Protein 2HFK (pdb70)

InterPro domains:
  IPR001031 Thioesterase [PF00975] (1127-1334)
  IPR001227 Acyl transferase domain superfamily [G3DSA:3.40.366.10] (561-857)
  IPR009081 Phosphopantetheine binding ACP domain [PF00550] (955-1016)
  IPR009081 Phosphopantetheine binding ACP domain [PS50075] (945-1020)
  IPR014030 Beta-ketoacyl synthase-like, N-terminal domain [PF00109] (35-285)
  IPR014031 Beta-ketoacyl synthase, C-terminal domain [PF02801] (293-410)
  IPR014043 Acyl transferase domain [PF00698] (562-845)
  IPR014043 Acyl transferase domain [SM00827] (563-854)
  IPR015083 Polyketide synthase NorB/C/GfsB-E-like, docking domain [PF08990] (3-25)
  IPR016035 Acyl transferase/acyl hydrolase/lysophospholipase [SSF52151] (559-845)
  IPR016036 Malonyl-CoA ACP transacylase, ACP-binding [SSF55048] (687-751)
  IPR016039 Thiolase-like [G3DSA:3.40.47.10] (26-475)
  IPR016039 Thiolase-like [SSF53901] (32-460)
  IPR018201 Beta-ketoacyl synthase, active site [PS00606] (198-214)
  IPR020802 Thioesterase TesA-like [SM00824] (1120-1335)
  IPR020806 Polyketide synthase-like, phosphopantetheine-binding domain [SM00823] (948-1020)
  IPR020841 Polyketide synthase, beta-ketoacyl synthase domain [PS52004] (34-461)
  IPR020841 Polyketide synthase, beta-ketoacyl synthase domain [SM00825] (37-464)
  IPR029058 Alpha/Beta hydrolase fold [G3DSA:3.40.50.1820] (1057-1346)
  IPR029058 Alpha/Beta hydrolase fold [SSF53474] (978-1336)

Organism: Streptomyces venezuelae (NCBI:txid54571)

Radius of gyration: 29.97 Å; Cα contacts (8 Å, |Δi|>4): 1121; chains: 2; bounding box: 92×37×67 Å

Foldseek 3Di:
DDVLLVVCVVCLVVLNNVVSLLVLQVVLVPFAADAALVSWPDDFAWDWQAAAAPVDAQAEAEEEQWAQQLQDDPCQCNQLRVLCHNPHTYTYTTQGQNDPPPGTHAYPALLRRLVNSLVNCCVVQPPYAYEYEYAERSLLNSFLSQFSCVPPVVHRGQAYEYHFYQALVRCVLCSVCVSVVSVVSVVSHPDRRDSSSSSNSSNSVVNRNDDRDGGHPHAYEYEKEPDESDDDDPVVDDSIGDDPPHPYYHYWYDYSPCCVVVVSSRVSVSVSVVSVVSVD/DDPLLVVLVVCLVVVNNPVSLLVLQVVLVPFAADAALVRWPDDFAWDWQAAEDDDPAAAAEEEQWAQQLQDFPPQQNQLRVLCHHPHTYTYTTQGQNDPVGTHAYPALLRRLVNRLVNCCVVQPNYAYEYEYAERSLLNSFLSQVSCVPPVVHRGQAYEREFYQAPVRCVLVSVCVSVVSVVSVVSHPDRRDSSSSSNSSNSVVNRNDDDDDGHPHAYEYEKEDDESDDDDVVVDDSIGDDPPHPYYHYWYDYSPCCSPVVSSSVSVSVSVVSVVSD

GO terms:
  GO:0016747 acyltransferase activity, transferring groups other than amino-acyl groups (F, IDA)
  GO:0033068 macrolide biosynthetic process (P, IDA)
  GO:0031177 phosphopantetheine binding (F, TAS)

Nearest PDB structures (foldseek):
  2hfk-assembly1_A  TM=1.004E+00  e=2.738E-58  Streptomyces venezuelae
  2h7x-assembly1_A  TM=1.002E+00  e=2.258E-56  Streptomyces venezuelae
  2h7y-assembly1_A  TM=1.001E+00  e=6.511E-56  Streptomyces venezuelae
  2h7x-assembly1_B  TM=1.001E+00  e=1.770E-55  Streptomyces venezuelae
  2hfk-assembly1_B  TM=1.000E+00  e=8.667E-55  Streptomyces venezuelae

Structure (mmCIF, N/CA/C/O backbone):
data_2HFK
#
_entry.id   2HFK
#
_cell.length_a   108.051
_cell.length_b   131.076
_cell.length_c   57.512
_cell.angle_alpha   90.00
_cell.angle_beta   90.00
_cell.angle_gamma   90.00
#
_symmetry.space_group_name_H-M   'P 21 21 2'
#
loop_
_entity.id
_entity.type
_entity.pdbx_description
1 polymer 'Type I polyketide synthase PikAIV'
2 non-polymer 'SULFATE ION'
3 non-polymer 'MAGNESIUM ION'
4 non-polymer 'DIMETHYL SULFOXIDE'
5 non-polymer (3R,4S,5S,7R,9E,11R,12R)-12-ETHYL-4-HYDROXY-3,5,7,11-TETRAMETHYLOXACYCLODODEC-9-ENE-2,8-DIONE
6 water water
#
loop_
_atom_site.group_PDB
_atom_site.id
_atom_site.type_symbol
_atom_site.label_atom_id
_atom_site.label_alt_id
_atom_site.label_comp_id
_atom_site.label_asym_id
_atom_site.label_entity_id
_atom_site.label_seq_id
_atom_site.pdbx_PDB_ins_code
_atom_site.Cartn_x
_atom_site.Cartn_y
_atom_site.Cartn_z
_atom_site.occupancy
_atom_site.B_iso_or_equiv
_atom_site.auth_seq_id
_atom_site.auth_comp_id
_atom_site.auth_asym_id
_atom_site.auth_atom_id
_atom_site.pdbx_PDB_model_num
ATOM 1 N N . ALA A 1 30 ? 32.873 33.797 21.305 1.00 52.05 9 ALA A N 1
ATOM 2 C CA . ALA A 1 30 ? 31.969 33.751 22.487 1.00 51.23 9 ALA A CA 1
ATOM 3 C C . ALA A 1 30 ? 32.418 34.766 23.537 1.00 49.53 9 ALA A C 1
ATOM 4 O O . ALA A 1 30 ? 33.609 34.846 23.870 1.00 51.77 9 ALA A O 1
ATOM 6 N N . GLY A 1 31 ? 31.457 35.532 24.049 1.00 43.61 10 GLY A N 1
ATOM 7 C CA . GLY A 1 31 ? 31.724 36.627 24.978 1.00 34.46 10 GLY A CA 1
ATOM 8 C C . GLY A 1 31 ? 30.898 37.826 24.560 1.00 30.20 10 GLY A C 1
ATOM 9 O O . GLY A 1 31 ? 30.721 38.078 23.365 1.00 26.96 10 GLY A O 1
ATOM 10 N N . MET A 1 32 ? 30.405 38.576 25.543 1.00 26.95 11 MET A N 1
ATOM 11 C CA . MET A 1 32 ? 29.495 39.690 25.283 1.00 27.53 11 MET A CA 1
ATOM 12 C C . MET A 1 32 ? 30.169 40.848 24.521 1.00 26.16 11 MET A C 1
ATOM 13 O O . MET A 1 32 ? 29.548 41.463 23.653 1.00 26.26 11 MET A O 1
ATOM 18 N N . PHE A 1 33 ? 31.433 41.139 24.827 1.00 25.03 12 PHE A N 1
ATOM 19 C CA . PHE A 1 33 ? 32.129 42.216 24.106 1.00 25.18 12 PHE A CA 1
ATOM 20 C C . PHE A 1 33 ? 32.205 41.903 22.612 1.00 25.11 12 PHE A C 1
ATOM 21 O O . PHE A 1 33 ? 31.981 42.781 21.779 1.00 26.63 12 PHE A O 1
ATOM 29 N N . ARG A 1 34 ? 32.489 40.645 22.276 1.00 25.01 13 ARG A N 1
ATOM 30 C CA . ARG A 1 34 ? 32.491 40.219 20.874 1.00 25.32 13 ARG A CA 1
ATOM 31 C C . ARG A 1 34 ? 31.107 40.361 20.222 1.00 25.64 13 ARG A C 1
ATOM 32 O O . ARG A 1 34 ? 31.005 40.813 19.079 1.00 23.89 13 ARG A O 1
ATOM 40 N N . ALA A 1 35 ? 30.051 39.985 20.948 1.00 24.88 14 ALA A N 1
ATOM 41 C CA . ALA A 1 35 ? 28.678 40.129 20.433 1.00 25.89 14 ALA A CA 1
ATOM 42 C C . ALA A 1 35 ? 28.337 41.596 20.161 1.00 24.73 14 ALA A C 1
ATOM 43 O O . ALA A 1 35 ? 27.781 41.932 19.103 1.00 25.56 14 ALA A O 1
ATOM 45 N N . LEU A 1 36 ? 28.692 42.459 21.115 1.00 24.89 15 LEU A N 1
ATOM 46 C CA . LEU A 1 36 ? 28.452 43.905 21.010 1.00 24.53 15 LEU A CA 1
ATOM 47 C C . LEU A 1 36 ? 29.207 44.482 19.817 1.00 24.53 15 LEU A C 1
ATOM 48 O O . LEU A 1 36 ? 28.676 45.295 19.067 1.00 25.21 15 LEU A O 1
ATOM 53 N N . PHE A 1 37 ? 30.444 44.020 19.640 1.00 24.94 16 PHE A N 1
ATOM 54 C CA . PHE A 1 37 ? 31.317 44.496 18.563 1.00 26.52 16 PHE A CA 1
ATOM 55 C C . PHE A 1 37 ? 30.717 44.163 17.208 1.00 25.37 16 PHE A C 1
ATOM 56 O O . PHE A 1 37 ? 30.689 44.999 16.310 1.00 24.25 16 PHE A O 1
ATOM 64 N N . ARG A 1 38 ? 30.195 42.945 17.093 1.00 27.64 17 ARG A N 1
ATOM 65 C CA . ARG A 1 38 ? 29.546 42.485 15.868 1.00 29.98 17 ARG A CA 1
ATOM 66 C C . ARG A 1 38 ? 28.347 43.362 15.509 1.00 29.71 17 ARG A C 1
ATOM 67 O O . ARG A 1 38 ? 28.189 43.761 14.354 1.00 29.04 17 ARG A O 1
ATOM 75 N N . GLN A 1 39 ? 27.524 43.672 16.511 1.00 28.46 18 GLN A N 1
ATOM 76 C CA . GLN A 1 39 ? 26.384 44.574 16.343 1.00 28.26 18 GLN A CA 1
ATOM 77 C C . GLN A 1 39 ? 26.811 45.992 15.955 1.00 27.37 18 GLN A C 1
ATOM 78 O O . GLN A 1 39 ? 26.219 46.610 15.063 1.00 27.74 18 GLN A O 1
ATOM 84 N N . ALA A 1 40 ? 27.823 46.516 16.645 1.00 26.07 19 ALA A N 1
ATOM 85 C CA . ALA A 1 40 ? 28.361 47.839 16.344 1.00 27.29 19 ALA A CA 1
ATOM 86 C C . ALA A 1 40 ? 28.842 47.934 14.899 1.00 28.59 19 ALA A C 1
ATOM 87 O O . ALA A 1 40 ? 28.613 48.941 14.226 1.00 28.78 19 ALA A O 1
ATOM 89 N N . VAL A 1 41 ? 29.510 46.880 14.434 1.00 30.30 20 VAL A N 1
ATOM 90 C CA . VAL A 1 41 ? 29.982 46.833 13.050 1.00 32.74 20 VAL A CA 1
ATOM 91 C C . VAL A 1 41 ? 28.798 46.887 12.067 1.00 35.91 20 VAL A C 1
ATOM 92 O O . VAL A 1 41 ? 28.785 47.716 11.158 1.00 35.78 20 VAL A O 1
ATOM 96 N N . GLU A 1 42 ? 27.805 46.023 12.279 1.00 37.98 21 GLU A N 1
ATOM 97 C CA . GLU A 1 42 ? 26.578 46.027 11.483 1.00 42.65 21 GLU A CA 1
ATOM 98 C C . GLU A 1 42 ? 25.936 47.410 11.426 1.00 41.30 21 GLU A C 1
ATOM 99 O O . GLU A 1 42 ? 25.506 47.856 10.359 1.00 42.47 21 GLU A O 1
ATOM 105 N N . ASP A 1 43 ? 25.898 48.093 12.568 1.00 39.62 22 ASP A N 1
ATOM 106 C CA . ASP A 1 43 ? 25.251 49.404 12.680 1.00 38.77 22 ASP A CA 1
ATOM 107 C C . ASP A 1 43 ? 26.137 50.565 12.246 1.00 37.16 22 ASP A C 1
ATOM 108 O O . ASP A 1 43 ? 25.736 51.725 12.363 1.00 35.47 22 ASP A O 1
ATOM 113 N N . ASP A 1 44 ? 27.341 50.250 11.759 1.00 36.22 23 ASP A N 1
ATOM 114 C CA . ASP A 1 44 ? 28.306 51.259 11.306 1.00 35.88 23 ASP A CA 1
ATOM 115 C C . ASP A 1 44 ? 28.686 52.204 12.457 1.00 34.63 23 ASP A C 1
ATOM 116 O O . ASP A 1 44 ? 28.712 53.435 12.304 1.00 34.32 23 ASP A O 1
ATOM 121 N N . ARG A 1 45 ? 28.974 51.605 13.615 1.00 33.06 24 ARG A N 1
ATOM 122 C CA . ARG A 1 45 ? 29.400 52.341 14.805 1.00 31.81 24 ARG A CA 1
ATOM 123 C C . ARG A 1 45 ? 30.697 51.760 15.388 1.00 30.28 24 ARG A C 1
ATOM 124 O O . ARG A 1 45 ? 30.876 51.716 16.606 1.00 26.65 24 ARG A O 1
ATOM 132 N N . TYR A 1 46 ? 31.596 51.326 14.501 1.00 30.05 25 TYR A N 1
ATOM 133 C CA . TYR A 1 46 ? 32.909 50.775 14.891 1.00 30.93 25 TYR A CA 1
ATOM 134 C C . TYR A 1 46 ? 33.652 51.712 15.835 1.00 29.85 25 TYR A C 1
ATOM 135 O O . TYR A 1 46 ? 34.089 51.303 16.916 1.00 28.08 25 TYR A O 1
ATOM 144 N N . GLY A 1 47 ? 33.790 52.974 15.421 1.00 29.14 26 GLY A N 1
ATOM 145 C CA . GLY A 1 47 ? 34.542 53.967 16.184 1.00 28.55 26 GLY A CA 1
ATOM 146 C C . GLY A 1 47 ? 34.004 54.152 17.584 1.00 27.83 26 GLY A C 1
ATOM 147 O O . GLY A 1 47 ? 34.766 54.187 18.548 1.00 27.36 26 GLY A O 1
ATOM 148 N N . GLU A 1 48 ? 32.681 54.265 17.684 1.00 29.44 27 GLU A N 1
ATOM 149 C CA . GLU A 1 48 ? 31.993 54.377 18.965 1.00 28.16 27 GLU A CA 1
ATOM 150 C C . GLU A 1 48 ? 32.270 53.198 19.883 1.00 26.28 27 GLU A C 1
ATOM 151 O O . GLU A 1 48 ? 32.519 53.390 21.075 1.00 25.36 27 GLU A O 1
ATOM 157 N N . PHE A 1 49 ? 32.215 51.986 19.336 1.00 26.31 28 PHE A N 1
ATOM 158 C CA . PHE A 1 49 ? 32.486 50.793 20.142 1.00 26.17 28 PHE A CA 1
ATOM 159 C C . PHE A 1 49 ? 33.956 50.671 20.577 1.00 24.50 28 PHE A C 1
ATOM 160 O O . PHE A 1 49 ? 34.245 50.241 21.699 1.00 20.12 28 PHE A O 1
ATOM 168 N N . LEU A 1 50 ? 34.884 51.068 19.708 1.00 24.50 29 LEU A N 1
ATOM 169 C CA . LEU A 1 50 ? 36.291 51.135 20.100 1.00 24.92 29 LEU A CA 1
ATOM 170 C C . LEU A 1 50 ? 36.507 52.016 21.328 1.00 25.22 29 LEU A C 1
ATOM 171 O O . LEU A 1 50 ? 37.324 51.695 22.202 1.00 24.47 29 LEU A O 1
ATOM 176 N N . ASP A 1 51 ? 35.778 53.128 21.404 1.00 24.38 30 ASP A N 1
ATOM 177 C CA . ASP A 1 51 ? 35.847 53.988 22.594 1.00 26.84 30 ASP A CA 1
ATOM 178 C C . ASP A 1 51 ? 35.357 53.264 23.848 1.00 24.73 30 ASP A C 1
ATOM 179 O O . ASP A 1 51 ? 35.956 53.390 24.916 1.00 24.73 30 ASP A O 1
ATOM 184 N N . VAL A 1 52 ? 34.265 52.515 23.717 1.00 21.60 31 VAL A N 1
ATOM 185 C CA . VAL A 1 52 ? 33.756 51.693 24.822 1.00 21.96 31 VAL A CA 1
ATOM 186 C C . VAL A 1 52 ? 34.792 50.663 25.283 1.00 21.11 31 VAL A C 1
ATOM 187 O O . VAL A 1 52 ? 35.041 50.525 26.482 1.00 22.09 31 VAL A O 1
ATOM 191 N N . LEU A 1 53 ? 35.415 49.973 24.327 1.00 21.86 32 LEU A N 1
ATOM 192 C CA . LEU A 1 53 ? 36.480 49.006 24.627 1.00 22.48 32 LEU A CA 1
ATOM 193 C C . LEU A 1 53 ? 37.613 49.655 25.409 1.00 21.37 32 LEU A C 1
ATOM 194 O O . LEU A 1 53 ? 38.064 49.111 26.408 1.00 21.45 32 LEU A O 1
ATOM 199 N N . ALA A 1 54 ? 38.055 50.827 24.952 1.00 22.34 33 ALA A N 1
ATOM 200 C CA . ALA A 1 54 ? 39.132 51.567 25.620 1.00 21.57 33 ALA A CA 1
ATOM 201 C C . ALA A 1 54 ? 38.753 51.950 27.063 1.00 22.73 33 ALA A C 1
ATOM 202 O O . ALA A 1 54 ? 39.542 51.756 27.998 1.00 21.09 33 ALA A O 1
ATOM 204 N N . GLU A 1 55 ? 37.536 52.465 27.250 1.00 22.29 34 GLU A N 1
ATOM 205 C CA . GLU A 1 55 ? 37.058 52.826 28.589 1.00 25.20 34 GLU A CA 1
ATOM 206 C C . GLU A 1 55 ? 36.976 51.617 29.500 1.00 23.90 34 GLU A C 1
ATOM 207 O O . GLU A 1 55 ? 37.398 51.678 30.663 1.00 24.93 34 GLU A O 1
ATOM 213 N N . ALA A 1 56 ? 36.436 50.521 28.969 1.00 22.90 35 ALA A N 1
ATOM 214 C CA . ALA A 1 56 ? 36.286 49.282 29.729 1.00 22.43 35 ALA A CA 1
ATOM 215 C C . ALA A 1 56 ? 37.643 48.709 30.144 1.00 22.60 35 ALA A C 1
ATOM 216 O O . ALA A 1 56 ? 37.772 48.144 31.223 1.00 24.29 35 ALA A O 1
ATOM 218 N N . SER A 1 57 ? 38.642 48.865 29.276 1.00 22.63 36 SER A N 1
ATOM 219 C CA . SER A 1 57 ? 39.996 48.336 29.519 1.00 23.73 36 SER A CA 1
ATOM 220 C C . SER A 1 57 ? 40.662 48.884 30.786 1.00 27.24 36 SER A C 1
ATOM 221 O O . SER A 1 57 ? 41.513 48.219 31.377 1.00 26.71 36 SER A O 1
ATOM 224 N N . ALA A 1 58 ? 40.270 50.091 31.196 1.00 26.69 37 ALA A N 1
ATOM 225 C CA . ALA A 1 58 ? 40.726 50.687 32.459 1.00 30.68 37 ALA A CA 1
ATOM 226 C C . ALA A 1 58 ? 40.556 49.747 33.656 1.00 31.87 37 ALA A C 1
ATOM 227 O O . ALA A 1 58 ? 41.291 49.845 34.636 1.00 33.26 37 ALA A O 1
ATOM 229 N N . PHE A 1 59 ? 39.599 48.826 33.560 1.00 29.78 38 PHE A N 1
ATOM 230 C CA . PHE A 1 59 ? 39.237 47.958 34.684 1.00 31.15 38 PHE A CA 1
ATOM 231 C C . PHE A 1 59 ? 39.845 46.556 34.596 1.00 31.97 38 PHE A C 1
ATOM 232 O O . PHE A 1 59 ? 39.479 45.648 35.357 1.00 32.50 38 PHE A O 1
ATOM 240 N N . ARG A 1 60 ? 40.784 46.392 33.665 1.00 30.53 39 ARG A N 1
ATOM 241 C CA . ARG A 1 60 ? 41.563 45.166 33.559 1.00 30.35 39 ARG A CA 1
ATOM 242 C C . ARG A 1 60 ? 42.818 45.325 34.412 1.00 30.08 39 ARG A C 1
ATOM 243 O O . ARG A 1 60 ? 43.350 46.432 34.518 1.00 31.28 39 ARG A O 1
ATOM 251 N N . PRO A 1 61 ? 43.289 44.228 35.032 1.00 31.48 40 PRO A N 1
ATOM 252 C CA . PRO A 1 61 ? 44.569 44.267 35.756 1.00 31.92 40 PRO A CA 1
ATOM 253 C C . PRO A 1 61 ? 45.706 44.722 34.825 1.00 30.78 40 PRO A C 1
ATOM 254 O O . PRO A 1 61 ? 45.771 44.276 33.676 1.00 29.00 40 PRO A O 1
ATOM 258 N N . GLN A 1 62 ? 46.568 45.605 35.327 1.00 31.54 41 GLN A N 1
ATOM 259 C CA . GLN A 1 62 ? 47.623 46.223 34.524 1.00 32.03 41 GLN A CA 1
ATOM 260 C C . GLN A 1 62 ? 49.031 45.899 35.014 1.00 33.42 41 GLN A C 1
ATOM 261 O O . GLN A 1 62 ? 49.212 45.480 36.161 1.00 35.07 41 GLN A O 1
ATOM 267 N N . PHE A 1 63 ? 50.021 46.098 34.142 1.00 31.26 42 PHE A N 1
ATOM 268 C CA . PHE A 1 63 ? 51.418 46.214 34.567 1.00 31.83 42 PHE A CA 1
ATOM 269 C C . PHE A 1 63 ? 51.914 47.656 34.407 1.00 32.29 42 PHE A C 1
ATOM 270 O O . PHE A 1 63 ? 51.725 48.279 33.359 1.00 33.43 42 PHE A O 1
ATOM 278 N N . ALA A 1 64 ? 52.523 48.185 35.468 1.00 33.53 43 ALA A N 1
ATOM 279 C CA . ALA A 1 64 ? 52.940 49.596 35.526 1.00 34.95 43 ALA A CA 1
ATOM 280 C C . ALA A 1 64 ? 54.436 49.817 35.275 1.00 35.80 43 ALA A C 1
ATOM 281 O O . ALA A 1 64 ? 54.884 50.955 35.127 1.00 36.76 43 ALA A O 1
ATOM 283 N N . SER A 1 65 ? 55.200 48.729 35.251 1.00 35.98 44 SER A N 1
ATOM 284 C CA . SER A 1 65 ? 56.623 48.782 34.927 1.00 38.22 44 SER A CA 1
ATOM 285 C C . SER A 1 65 ? 56.928 47.669 33.929 1.00 37.91 44 SER A C 1
ATOM 286 O O . SER A 1 65 ? 56.276 46.624 33.965 1.00 37.91 44 SER A O 1
ATOM 289 N N . PRO A 1 66 ? 57.914 47.887 33.031 1.00 39.34 45 PRO A N 1
ATOM 290 C CA . PRO A 1 66 ? 58.271 46.882 32.015 1.00 41.01 45 PRO A CA 1
ATOM 291 C C . PRO A 1 66 ? 58.492 45.487 32.599 1.00 42.64 45 PRO A C 1
ATOM 292 O O . PRO A 1 66 ? 58.084 44.499 31.991 1.00 41.51 45 PRO A O 1
ATOM 296 N N . GLU A 1 67 ? 59.119 45.431 33.777 1.00 45.62 46 GLU A N 1
ATOM 297 C CA . GLU A 1 67 ? 59.463 44.182 34.472 1.00 46.42 46 GLU A CA 1
ATOM 298 C C . GLU A 1 67 ? 58.242 43.406 34.964 1.00 46.18 46 GLU A C 1
ATOM 299 O O . GLU A 1 67 ? 58.298 42.183 35.104 1.00 46.04 46 GLU A O 1
ATOM 305 N N . ALA A 1 68 ? 57.150 44.122 35.236 1.00 44.75 47 ALA A N 1
ATOM 306 C CA . ALA A 1 68 ? 55.923 43.512 35.748 1.00 43.38 47 ALA A CA 1
ATOM 307 C C . ALA A 1 68 ? 55.048 42.913 34.644 1.00 43.48 47 ALA A C 1
ATOM 308 O O . ALA A 1 68 ? 53.964 42.397 34.926 1.00 41.95 47 ALA A O 1
ATOM 310 N N . CYS A 1 69 ? 55.523 42.976 33.396 1.00 42.67 48 CYS A N 1
ATOM 311 C CA . CYS A 1 69 ? 54.821 42.374 32.259 1.00 43.48 48 CYS A CA 1
ATOM 312 C C . CYS A 1 69 ? 54.710 40.865 32.454 1.00 45.14 48 CYS A C 1
ATOM 313 O O . CYS A 1 69 ? 55.699 40.193 32.759 1.00 45.00 48 CYS A O 1
ATOM 316 N N . SER A 1 70 ? 53.498 40.345 32.282 1.00 45.93 49 SER A N 1
ATOM 317 C CA . SER A 1 70 ? 53.204 38.949 32.615 1.00 46.96 49 SER A CA 1
ATOM 318 C C . SER A 1 70 ? 53.583 37.970 31.503 1.00 47.13 49 SER A C 1
ATOM 319 O O . SER A 1 70 ? 53.463 36.754 31.670 1.00 48.56 49 SER A O 1
ATOM 322 N N . GLU A 1 71 ? 54.064 38.501 30.382 1.00 45.95 50 GLU A N 1
ATOM 323 C CA . GLU A 1 71 ? 54.336 37.682 29.206 1.00 45.16 50 GLU A CA 1
ATOM 324 C C . GLU A 1 71 ? 55.807 37.646 28.854 1.00 44.13 50 GLU A C 1
ATOM 325 O O . GLU A 1 71 ? 56.549 38.602 29.100 1.00 43.48 50 GLU A O 1
ATOM 331 N N . ARG A 1 72 ? 56.204 36.529 28.254 1.00 44.92 51 ARG A N 1
ATOM 332 C CA . ARG A 1 72 ? 57.512 36.393 27.653 1.00 44.07 51 ARG A CA 1
ATOM 333 C C . ARG A 1 72 ? 57.420 36.948 26.242 1.00 41.93 51 ARG A C 1
ATOM 334 O O . ARG A 1 72 ? 56.735 36.387 25.376 1.00 43.60 51 ARG A O 1
ATOM 342 N N . LEU A 1 73 ? 58.113 38.057 26.025 1.00 36.79 52 LEU A N 1
ATOM 343 C CA . LEU A 1 73 ? 58.061 38.774 24.764 1.00 34.99 52 LEU A CA 1
ATOM 344 C C . LEU A 1 73 ? 59.211 38.366 23.858 1.00 35.61 52 LEU A C 1
ATOM 345 O O . LEU A 1 73 ? 59.580 39.093 22.938 1.00 34.11 52 LEU A O 1
ATOM 350 N N . ASP A 1 74 ? 59.762 37.181 24.113 1.00 35.37 53 ASP A N 1
ATOM 351 C CA . ASP A 1 74 ? 60.847 36.664 23.303 1.00 34.69 53 ASP A CA 1
ATOM 352 C C . ASP A 1 74 ? 60.417 36.649 21.849 1.00 31.79 53 ASP A C 1
ATOM 353 O O . ASP A 1 74 ? 59.415 36.012 21.507 1.00 31.61 53 ASP A O 1
ATOM 358 N N . PRO A 1 75 ? 61.144 37.387 20.993 1.00 29.44 54 PRO A N 1
ATOM 359 C CA . PRO A 1 75 ? 60.845 37.373 19.570 1.00 29.44 54 PRO A CA 1
ATOM 360 C C . PRO A 1 75 ? 61.029 35.982 18.971 1.00 28.44 54 PRO A C 1
ATOM 361 O O . PRO A 1 75 ? 61.860 35.197 19.442 1.00 30.02 54 PRO A O 1
ATOM 365 N N . VAL A 1 76 ? 60.226 35.676 17.966 1.00 26.50 55 VAL A N 1
ATOM 366 C CA . VAL A 1 76 ? 60.342 34.424 17.236 1.00 24.94 55 VAL A CA 1
ATOM 367 C C . VAL A 1 76 ? 61.081 34.683 15.933 1.00 23.56 55 VAL A C 1
ATOM 368 O O . VAL A 1 76 ? 60.739 35.607 15.185 1.00 22.24 55 VAL A O 1
ATOM 372 N N . LEU A 1 77 ? 62.095 33.865 15.657 1.00 20.95 56 LEU A N 1
ATOM 373 C CA . LEU A 1 77 ? 62.817 33.969 14.403 1.00 20.21 56 LEU A CA 1
ATOM 374 C C . LEU A 1 77 ? 62.031 33.250 13.312 1.00 21.90 56 LEU A C 1
ATOM 375 O O . LEU A 1 77 ? 61.891 32.022 13.336 1.00 22.46 56 LEU A O 1
ATOM 380 N N . LEU A 1 78 ? 61.481 34.018 12.375 1.00 18.77 57 LEU A N 1
ATOM 381 C CA . LEU A 1 78 ? 60.608 33.478 11.340 1.00 19.09 57 LEU A CA 1
ATOM 382 C C . LEU A 1 78 ? 61.286 33.334 9.988 1.00 19.63 57 LEU A C 1
ATOM 383 O O . LEU A 1 78 ? 60.749 32.692 9.087 1.00 21.09 57 LEU A O 1
ATOM 388 N N . ALA A 1 79 ? 62.455 33.949 9.844 1.00 20.27 58 ALA A N 1
ATOM 389 C CA . ALA A 1 79 ? 63.281 33.766 8.652 1.00 21.39 58 ALA A CA 1
ATOM 390 C C . ALA A 1 79 ? 64.729 34.027 9.011 1.00 20.03 58 ALA A C 1
ATOM 391 O O . ALA A 1 79 ? 65.024 34.783 9.951 1.00 19.77 58 ALA A O 1
ATOM 393 N N . GLY A 1 80 ? 65.616 33.366 8.278 1.00 22.75 59 GLY A N 1
ATOM 394 C CA . GLY A 1 80 ? 67.051 33.487 8.512 1.00 23.66 59 GLY A CA 1
ATOM 395 C C . GLY A 1 80 ? 67.749 34.010 7.290 1.00 23.86 59 GLY A C 1
ATOM 396 O O . GLY A 1 80 ? 67.451 33.605 6.159 1.00 23.65 59 GLY A O 1
ATOM 397 N N . GLY A 1 81 ? 68.674 34.937 7.522 1.00 27.46 60 GLY A N 1
ATOM 398 C CA . GLY A 1 81 ? 69.512 35.457 6.459 1.00 29.40 60 GLY A CA 1
ATOM 399 C C . GLY A 1 81 ? 70.655 34.492 6.166 1.00 34.69 60 GLY A C 1
ATOM 400 O O . GLY A 1 81 ? 70.771 33.448 6.820 1.00 30.27 60 GLY A O 1
ATOM 401 N N . PRO A 1 82 ? 71.496 34.836 5.175 1.00 39.51 61 PRO A N 1
ATOM 402 C CA . PRO A 1 82 ? 72.663 34.030 4.805 1.00 44.29 61 PRO A CA 1
ATOM 403 C C . PRO A 1 82 ? 73.642 33.894 5.965 1.00 48.10 61 PRO A C 1
ATOM 404 O O . PRO A 1 82 ? 73.943 34.882 6.641 1.00 48.26 61 PRO A O 1
ATOM 408 N N . THR A 1 83 ? 74.126 32.673 6.187 1.00 53.14 62 THR A N 1
ATOM 409 C CA . THR A 1 83 ? 75.132 32.389 7.215 1.00 56.87 62 THR A CA 1
ATOM 410 C C . THR A 1 83 ? 76.359 33.291 7.072 1.00 58.51 62 THR A C 1
ATOM 411 O O . THR A 1 83 ? 76.990 33.651 8.072 1.00 59.19 62 THR A O 1
ATOM 415 N N . ASP A 1 84 ? 76.669 33.654 5.825 1.00 60.57 63 ASP A N 1
ATOM 416 C CA . ASP A 1 84 ? 77.799 34.524 5.474 1.00 62.55 63 ASP A CA 1
ATOM 417 C C . ASP A 1 84 ? 77.720 35.865 6.201 1.00 62.95 63 ASP A C 1
ATOM 418 O O . ASP A 1 84 ? 76.856 36.695 5.906 1.00 63.23 63 ASP A O 1
ATOM 423 N N . ALA A 1 86 ? 75.275 39.285 8.776 1.00 72.71 65 ALA A N 1
ATOM 424 C CA . ALA A 1 86 ? 76.385 38.585 9.406 1.00 72.21 65 ALA A CA 1
ATOM 425 C C . ALA A 1 86 ? 77.726 38.998 8.784 1.00 71.63 65 ALA A C 1
ATOM 426 O O . ALA A 1 86 ? 78.114 38.481 7.736 1.00 72.12 65 ALA A O 1
ATOM 428 N N . GLU A 1 87 ? 78.420 39.951 9.408 1.00 70.09 66 GLU A N 1
ATOM 429 C CA . GLU A 1 87 ? 77.919 40.679 10.579 1.00 68.44 66 GLU A CA 1
ATOM 430 C C . GLU A 1 87 ? 77.839 42.181 10.293 1.00 64.84 66 GLU A C 1
ATOM 431 O O . GLU A 1 87 ? 78.381 42.661 9.292 1.00 65.10 66 GLU A O 1
ATOM 437 N N . GLY A 1 88 ? 77.159 42.913 11.175 1.00 61.18 67 GLY A N 1
ATOM 438 C CA . GLY A 1 88 ? 76.897 44.341 10.971 1.00 54.82 67 GLY A CA 1
ATOM 439 C C . GLY A 1 88 ? 75.697 44.577 10.069 1.00 50.12 67 GLY A C 1
ATOM 440 O O . GLY A 1 88 ? 75.373 45.714 9.723 1.00 50.05 67 GLY A O 1
ATOM 441 N N . ARG A 1 89 ? 75.036 43.489 9.688 1.00 44.92 68 ARG A N 1
ATOM 442 C CA . ARG A 1 89 ? 73.915 43.547 8.762 1.00 39.64 68 ARG A CA 1
ATOM 443 C C . ARG A 1 89 ? 72.618 43.651 9.550 1.00 33.22 68 ARG A C 1
ATOM 444 O O . ARG A 1 89 ? 72.449 42.979 10.568 1.00 30.13 68 ARG A O 1
ATOM 452 N N . ALA A 1 90 ? 71.714 44.506 9.084 1.00 29.73 69 ALA A N 1
ATOM 453 C CA . ALA A 1 90 ? 70.476 44.769 9.804 1.00 25.34 69 ALA A CA 1
ATOM 454 C C . ALA A 1 90 ? 69.545 43.546 9.828 1.00 22.71 69 ALA A C 1
ATOM 455 O O . ALA A 1 90 ? 69.422 42.823 8.844 1.00 23.85 69 ALA A O 1
ATOM 457 N N . VAL A 1 91 ? 68.900 43.341 10.965 1.00 22.75 70 VAL A N 1
ATOM 458 C CA . VAL A 1 91 ? 67.863 42.323 11.096 1.00 23.18 70 VAL A CA 1
ATOM 459 C C . VAL A 1 91 ? 66.504 43.029 11.104 1.00 21.85 70 VAL A C 1
ATOM 460 O O . VAL A 1 91 ? 66.380 44.168 11.559 1.00 23.26 70 VAL A O 1
ATOM 464 N N . LEU A 1 92 ? 65.499 42.357 10.574 1.00 21.33 71 LEU A N 1
ATOM 465 C CA . LEU A 1 92 ? 64.151 42.921 10.574 1.00 19.29 71 LEU A CA 1
ATOM 466 C C . LEU A 1 92 ? 63.401 42.494 11.820 1.00 20.45 71 LEU A C 1
ATOM 467 O O . LEU A 1 92 ? 63.508 41.345 12.254 1.00 19.67 71 LEU A O 1
ATOM 472 N N . VAL A 1 93 ? 62.648 43.431 12.403 1.00 18.87 72 VAL A N 1
ATOM 473 C CA . VAL A 1 93 ? 61.821 43.136 13.563 1.00 18.14 72 VAL A CA 1
ATOM 474 C C . VAL A 1 93 ? 60.359 43.484 13.237 1.00 19.91 72 VAL A C 1
ATOM 475 O O . VAL A 1 93 ? 60.018 44.652 13.010 1.00 19.17 72 VAL A O 1
ATOM 479 N N . GLY A 1 94 ? 59.518 42.456 13.191 1.00 17.49 73 GLY A N 1
ATOM 480 C CA . GLY A 1 94 ? 58.080 42.632 12.948 1.00 18.79 73 GLY A CA 1
ATOM 481 C C . GLY A 1 94 ? 57.386 43.012 14.239 1.00 19.70 73 GLY A C 1
ATOM 482 O O . GLY A 1 94 ? 57.388 42.249 15.225 1.00 19.03 73 GLY A O 1
ATOM 483 N N . CYS A 1 95 ? 56.793 44.203 14.236 1.00 17.19 74 CYS A N 1
ATOM 484 C CA . CYS A 1 95 ? 56.074 44.721 15.379 1.00 15.14 74 CYS A CA 1
ATOM 485 C C . CYS A 1 95 ? 54.603 44.342 15.231 1.00 17.07 74 CYS A C 1
ATOM 486 O O . CYS A 1 95 ? 53.877 44.891 14.395 1.00 18.66 74 CYS A O 1
ATOM 489 N N . THR A 1 96 ? 54.185 43.380 16.032 1.00 18.18 75 THR A N 1
ATOM 490 C CA . THR A 1 96 ? 52.808 42.887 15.998 1.00 18.11 75 THR A CA 1
ATOM 491 C C . THR A 1 96 ? 51.801 44.037 16.155 1.00 19.34 75 THR A C 1
ATOM 492 O O . THR A 1 96 ? 51.981 44.921 17.008 1.00 18.15 75 THR A O 1
ATOM 496 N N . GLY A 1 97 ? 50.762 44.015 15.323 1.00 19.20 76 GLY A N 1
ATOM 497 C CA . GLY A 1 97 ? 49.696 45.046 15.384 1.00 18.43 76 GLY A CA 1
ATOM 498 C C . GLY A 1 97 ? 48.645 44.816 16.467 1.00 21.18 76 GLY A C 1
ATOM 499 O O . GLY A 1 97 ? 48.752 43.887 17.282 1.00 19.17 76 GLY A O 1
ATOM 500 N N . THR A 1 98 ? 47.603 45.651 16.477 1.00 16.99 77 THR A N 1
ATOM 501 C CA . THR A 1 98 ? 46.675 45.636 17.619 1.00 20.34 77 THR A CA 1
ATOM 502 C C . THR A 1 98 ? 45.474 44.722 17.411 1.00 20.34 77 THR A C 1
ATOM 503 O O . THR A 1 98 ? 44.695 44.503 18.362 1.00 21.61 77 THR A O 1
ATOM 507 N N . ALA A 1 99 ? 45.298 44.218 16.190 1.00 20.62 78 ALA A N 1
ATOM 508 C CA . ALA A 1 99 ? 44.078 43.457 15.866 1.00 23.18 78 ALA A CA 1
ATOM 509 C C . ALA A 1 99 ? 43.834 42.323 16.864 1.00 22.94 78 ALA A C 1
ATOM 510 O O . ALA A 1 99 ? 44.732 41.521 17.138 1.00 22.16 78 ALA A O 1
ATOM 512 N N . ALA A 1 100 ? 42.617 42.276 17.420 1.00 22.41 79 ALA A N 1
ATOM 513 C CA . ALA A 1 100 ? 42.254 41.264 18.417 1.00 22.59 79 ALA A CA 1
ATOM 514 C C . ALA A 1 100 ? 42.305 39.824 17.878 1.00 24.27 79 ALA A C 1
ATOM 515 O O . ALA A 1 100 ? 42.406 38.879 18.663 1.00 24.47 79 ALA A O 1
ATOM 517 N N . ASN A 1 101 ? 42.229 39.667 16.556 1.00 23.66 80 ASN A N 1
ATOM 518 C CA . ASN A 1 101 ? 42.311 38.336 15.913 1.00 26.63 80 ASN A CA 1
ATOM 519 C C . ASN A 1 101 ? 43.733 37.969 15.490 1.00 28.21 80 ASN A C 1
ATOM 520 O O . ASN A 1 101 ? 43.950 36.965 14.799 1.00 26.21 80 ASN A O 1
ATOM 525 N N . GLY A 1 102 ? 44.687 38.805 15.896 1.00 27.48 81 GLY A N 1
ATOM 526 C CA . GLY A 1 102 ? 46.070 38.662 15.477 1.00 28.61 81 GLY A CA 1
ATOM 527 C C . GLY A 1 102 ? 46.885 37.794 16.413 1.00 29.50 81 GLY A C 1
ATOM 528 O O . GLY A 1 102 ? 46.343 37.094 17.278 1.00 28.71 81 GLY A O 1
ATOM 529 N N . GLY A 1 103 ? 48.202 37.842 16.220 1.00 29.53 82 GLY A N 1
ATOM 530 C CA . GLY A 1 103 ? 49.140 37.097 17.041 1.00 29.86 82 GLY A CA 1
ATOM 531 C C . GLY A 1 103 ? 50.306 36.608 16.204 1.00 30.37 82 GLY A C 1
ATOM 532 O O . GLY A 1 103 ? 50.658 37.245 15.195 1.00 26.93 82 GLY A O 1
ATOM 533 N N . PRO A 1 104 ? 50.910 35.469 16.604 1.00 31.08 83 PRO A N 1
ATOM 534 C CA . PRO A 1 104 ? 52.110 34.902 15.962 1.00 29.82 83 PRO A CA 1
ATOM 535 C C . PRO A 1 104 ? 51.998 34.597 14.467 1.00 27.01 83 PRO A C 1
ATOM 536 O O . PRO A 1 104 ? 53.021 34.493 13.788 1.00 29.51 83 PRO A O 1
ATOM 540 N N A HIS A 1 105 ? 50.777 34.467 13.962 0.50 24.90 84 HIS A N 1
ATOM 541 N N B HIS A 1 105 ? 50.767 34.437 13.976 0.50 26.45 84 HIS A N 1
ATOM 542 C CA A HIS A 1 105 ? 50.558 34.167 12.551 0.50 23.43 84 HIS A CA 1
ATOM 543 C CA B HIS A 1 105 ? 50.491 34.179 12.556 0.50 26.02 84 HIS A CA 1
ATOM 544 C C A HIS A 1 105 ? 50.689 35.395 11.632 0.50 22.54 84 HIS A C 1
ATOM 545 C C B HIS A 1 105 ? 50.799 35.384 11.652 0.50 24.15 84 HIS A C 1
ATOM 546 O O A HIS A 1 105 ? 50.734 35.253 10.407 0.50 22.26 84 HIS A O 1
ATOM 547 O O B HIS A 1 105 ? 51.064 35.214 10.461 0.50 23.98 84 HIS A O 1
ATOM 560 N N . GLU A 1 106 ? 50.752 36.590 12.220 1.00 23.34 85 GLU A N 1
ATOM 561 C CA . GLU A 1 106 ? 50.733 37.848 11.425 1.00 22.20 85 GLU A CA 1
ATOM 562 C C . GLU A 1 106 ? 51.744 37.936 10.274 1.00 19.75 85 GLU A C 1
ATOM 563 O O . GLU A 1 106 ? 51.382 38.293 9.152 1.00 18.99 85 GLU A O 1
ATOM 569 N N . PHE A 1 107 ? 53.003 37.604 10.567 1.00 19.84 86 PHE A N 1
ATOM 570 C CA . PHE A 1 107 ? 54.098 37.819 9.615 1.00 18.44 86 PHE A CA 1
ATOM 571 C C . PHE A 1 107 ? 54.500 36.525 8.875 1.00 19.79 86 PHE A C 1
ATOM 572 O O . PHE A 1 107 ? 55.460 36.515 8.111 1.00 19.75 86 PHE A O 1
ATOM 580 N N . LEU A 1 108 ? 53.734 35.453 9.055 1.00 22.35 87 LEU A N 1
ATOM 581 C CA . LEU A 1 108 ? 54.100 34.183 8.420 1.00 22.26 87 LEU A CA 1
ATOM 582 C C . LEU A 1 108 ? 54.258 34.268 6.900 1.00 23.21 87 LEU A C 1
ATOM 583 O O . LEU A 1 108 ? 55.259 33.789 6.369 1.00 23.66 87 LEU A O 1
ATOM 588 N N . ARG A 1 109 ? 53.302 34.881 6.191 1.00 20.49 88 ARG A N 1
ATOM 589 C CA . ARG A 1 109 ? 53.419 34.983 4.727 1.00 23.17 88 ARG A CA 1
ATOM 590 C C . ARG A 1 109 ? 54.545 35.910 4.294 1.00 22.54 88 ARG A C 1
ATOM 591 O O . ARG A 1 109 ? 55.337 35.563 3.410 1.00 24.72 88 ARG A O 1
ATOM 599 N N . LEU A 1 110 ? 54.622 37.091 4.909 1.00 18.23 89 LEU A N 1
ATOM 600 C CA . LEU A 1 110 ? 55.659 38.042 4.548 1.00 18.59 89 LEU A CA 1
ATOM 601 C C . LEU A 1 110 ? 57.056 37.473 4.793 1.00 19.00 89 LEU A C 1
ATOM 602 O O . LEU A 1 110 ? 57.940 37.636 3.960 1.00 20.15 89 LEU A O 1
ATOM 607 N N . SER A 1 111 ? 57.236 36.809 5.935 1.00 17.91 90 SER A N 1
ATOM 608 C CA . SER A 1 111 ? 58.568 36.371 6.365 1.00 18.95 90 SER A CA 1
ATOM 609 C C . SER A 1 111 ? 59.225 35.353 5.435 1.00 20.00 90 SER A C 1
ATOM 610 O O . SER A 1 111 ? 60.448 35.350 5.324 1.00 21.71 90 SER A O 1
ATOM 613 N N . THR A 1 112 ? 58.436 34.529 4.741 1.00 21.92 91 THR A N 1
ATOM 614 C CA . THR A 1 112 ? 59.019 33.552 3.802 1.00 23.85 91 THR A CA 1
ATOM 615 C C . THR A 1 112 ? 59.898 34.234 2.744 1.00 25.45 91 THR A C 1
ATOM 616 O O . THR A 1 112 ? 60.934 33.691 2.355 1.00 22.80 91 THR A O 1
ATOM 620 N N . SER A 1 113 ? 59.493 35.435 2.304 1.00 24.87 92 SER A N 1
ATOM 621 C CA . SER A 1 113 ? 60.258 36.215 1.324 1.00 23.21 92 SER A CA 1
ATOM 622 C C . SER A 1 113 ? 61.607 36.751 1.830 1.00 24.01 92 SER A C 1
ATOM 623 O O . SER A 1 113 ? 62.445 37.187 1.032 1.00 26.57 92 SER A O 1
ATOM 626 N N . PHE A 1 114 ? 61.819 36.731 3.141 1.00 20.32 93 PHE A N 1
ATOM 627 C CA . PHE A 1 114 ? 63.086 37.157 3.709 1.00 22.69 93 PHE A CA 1
ATOM 628 C C . PHE A 1 114 ? 64.051 35.995 3.916 1.00 21.88 93 PHE A C 1
ATOM 629 O O . PHE A 1 114 ? 65.223 36.215 4.214 1.00 21.18 93 PHE A O 1
ATOM 637 N N . GLN A 1 115 ? 63.562 34.763 3.757 1.00 22.99 94 GLN A N 1
ATOM 638 C CA . GLN A 1 115 ? 64.430 33.594 3.954 1.00 22.25 94 GLN A CA 1
ATOM 639 C C . GLN A 1 115 ? 65.611 33.634 2.972 1.00 22.77 94 GLN A C 1
ATOM 640 O O . GLN A 1 115 ? 65.416 33.833 1.771 1.00 23.86 94 GLN A O 1
ATOM 646 N N . GLU A 1 116 ? 66.817 33.440 3.514 1.00 25.47 95 GLU A N 1
ATOM 647 C CA . GLU A 1 116 ? 68.098 33.564 2.782 1.00 28.79 95 GLU A CA 1
ATOM 648 C C . GLU A 1 116 ? 68.462 35.018 2.405 1.00 29.76 95 GLU A C 1
ATOM 649 O O . GLU A 1 116 ? 69.388 35.251 1.625 1.00 28.74 95 GLU A O 1
ATOM 655 N N . GLU A 1 117 ? 67.752 35.989 2.985 1.00 28.50 96 GLU A N 1
ATOM 656 C CA . GLU A 1 117 ? 68.025 37.417 2.727 1.00 28.65 96 GLU A CA 1
ATOM 657 C C . GLU A 1 117 ? 68.290 38.194 4.010 1.00 27.57 96 GLU A C 1
ATOM 658 O O . GLU A 1 117 ? 69.302 38.894 4.135 1.00 29.35 96 GLU A O 1
ATOM 664 N N . ARG A 1 118 ? 67.365 38.084 4.958 1.00 24.13 97 ARG A N 1
ATOM 665 C CA . ARG A 1 118 ? 67.451 38.801 6.221 1.00 24.06 97 ARG A CA 1
ATOM 666 C C . ARG A 1 118 ? 66.855 37.973 7.325 1.00 23.05 97 ARG A C 1
ATOM 667 O O . ARG A 1 118 ? 65.845 37.294 7.108 1.00 23.78 97 ARG A O 1
ATOM 675 N N . ASP A 1 119 ? 67.455 38.052 8.510 1.00 20.37 98 ASP A N 1
ATOM 676 C CA . ASP A 1 119 ? 66.818 37.566 9.717 1.00 20.45 98 ASP A CA 1
ATOM 677 C C . ASP A 1 119 ? 65.556 38.402 9.904 1.00 22.88 98 ASP A C 1
ATOM 678 O O . ASP A 1 119 ? 65.581 39.626 9.704 1.00 22.61 98 ASP A O 1
ATOM 683 N N . PHE A 1 120 ? 64.477 37.728 10.292 1.00 20.62 99 PHE A N 1
ATOM 684 C CA . PHE A 1 120 ? 63.200 38.379 10.602 1.00 19.33 99 PHE A CA 1
ATOM 685 C C . PHE A 1 120 ? 62.694 37.859 11.942 1.00 20.15 99 PHE A C 1
ATOM 686 O O . PHE A 1 120 ? 62.383 36.660 12.082 1.00 20.50 99 PHE A O 1
ATOM 694 N N . LEU A 1 121 ? 62.623 38.752 12.924 1.00 18.41 100 LEU A N 1
ATOM 695 C CA . LEU A 1 121 ? 62.140 38.424 14.256 1.00 20.30 100 LEU A CA 1
ATOM 696 C C . LEU A 1 121 ? 60.753 39.030 14.447 1.00 22.51 100 LEU A C 1
ATOM 697 O O . LEU A 1 121 ? 60.550 40.199 14.147 1.00 24.43 100 LEU A O 1
ATOM 702 N N . ALA A 1 122 ? 59.802 38.246 14.931 1.00 19.37 101 ALA A N 1
ATOM 703 C CA . ALA A 1 122 ? 58.478 38.788 15.242 1.00 19.73 101 ALA A CA 1
ATOM 704 C C . ALA A 1 122 ? 58.355 38.978 16.750 1.00 21.31 101 ALA A C 1
ATOM 705 O O . ALA A 1 122 ? 58.525 38.015 17.499 1.00 23.41 101 ALA A O 1
ATOM 707 N N . VAL A 1 123 ? 58.079 40.214 17.195 1.00 17.84 102 VAL A N 1
ATOM 708 C CA . VAL A 1 123 ? 57.903 40.516 18.626 1.00 19.10 102 VAL A CA 1
ATOM 709 C C . VAL A 1 123 ? 56.404 40.635 18.992 1.00 21.29 102 VAL A C 1
ATOM 710 O O . VAL A 1 123 ? 55.652 41.344 18.298 1.00 19.92 102 VAL A O 1
ATOM 714 N N . PRO A 1 124 ? 55.978 39.944 20.063 1.00 23.05 103 PRO A N 1
ATOM 715 C CA . PRO A 1 124 ? 54.557 40.033 20.462 1.00 22.93 103 PRO A CA 1
ATOM 716 C C . PRO A 1 124 ? 54.246 41.406 21.054 1.00 21.60 103 PRO A C 1
ATOM 717 O O . PRO A 1 124 ? 55.141 42.096 21.555 1.00 20.90 103 PRO A O 1
ATOM 721 N N . LEU A 1 125 ? 52.973 41.786 20.992 1.00 22.00 104 LEU A N 1
ATOM 722 C CA . LEU A 1 125 ? 52.490 43.004 21.628 1.00 21.78 104 LEU A CA 1
ATOM 723 C C . LEU A 1 125 ? 51.959 42.633 23.019 1.00 22.27 104 LEU A C 1
ATOM 724 O O . LEU A 1 125 ? 51.089 41.761 23.132 1.00 22.36 104 LEU A O 1
ATOM 729 N N . PRO A 1 126 ? 52.485 43.275 24.083 1.00 24.06 105 PRO A N 1
ATOM 730 C CA . PRO A 1 126 ? 52.072 42.930 25.446 1.00 25.62 105 PRO A CA 1
ATOM 731 C C . PRO A 1 126 ? 50.578 43.145 25.704 1.00 26.22 105 PRO A C 1
ATOM 732 O O . PRO A 1 126 ? 50.004 44.142 25.262 1.00 23.83 105 PRO A O 1
ATOM 736 N N . GLY A 1 127 ? 49.958 42.195 26.403 1.00 25.62 106 GLY A N 1
ATOM 737 C CA . GLY A 1 127 ? 48.546 42.308 26.752 1.00 25.60 106 GLY A CA 1
ATOM 738 C C . GLY A 1 127 ? 47.637 41.307 26.059 1.00 27.69 106 GLY A C 1
ATOM 739 O O . GLY A 1 127 ? 46.463 41.227 26.384 1.00 29.01 106 GLY A O 1
ATOM 740 N N . TYR A 1 128 ? 48.176 40.543 25.112 1.00 27.65 107 TYR A N 1
ATOM 741 C CA . TYR A 1 128 ? 47.373 39.617 24.301 1.00 28.91 107 TYR A CA 1
ATOM 742 C C . TYR A 1 128 ? 47.569 38.139 24.665 1.00 33.02 107 TYR A C 1
ATOM 743 O O . TYR A 1 128 ? 46.860 37.273 24.144 1.00 35.99 107 TYR A O 1
ATOM 752 N N . GLY A 1 129 ? 48.508 37.855 25.561 1.00 36.04 108 GLY A N 1
ATOM 753 C CA . GLY A 1 129 ? 48.862 36.470 25.882 1.00 43.28 108 GLY A CA 1
ATOM 754 C C . GLY A 1 129 ? 47.920 35.772 26.846 1.00 48.56 108 GLY A C 1
ATOM 755 O O . GLY A 1 129 ? 47.009 36.395 27.401 1.00 49.27 108 GLY A O 1
ATOM 756 N N . THR A 1 130 ? 48.148 34.470 27.042 1.00 52.91 109 THR A N 1
ATOM 757 C CA . THR A 1 130 ? 47.390 33.655 28.006 1.00 57.15 109 THR A CA 1
ATOM 758 C C . THR A 1 130 ? 48.317 32.730 28.811 1.00 59.31 109 THR A C 1
ATOM 759 O O . THR A 1 130 ? 49.426 32.412 28.367 1.00 60.13 109 THR A O 1
ATOM 763 N N . GLY A 1 131 ? 47.861 32.303 29.988 1.00 61.15 110 GLY A N 1
ATOM 764 C CA . GLY A 1 131 ? 48.622 31.379 30.835 1.00 63.23 110 GLY A CA 1
ATOM 765 C C . GLY A 1 131 ? 49.111 32.013 32.127 1.00 65.16 110 GLY A C 1
ATOM 766 O O . GLY A 1 131 ? 49.100 31.384 33.191 1.00 66.44 110 GLY A O 1
ATOM 767 N N . GLY A 1 135 ? 43.769 32.003 32.709 1.00 56.09 114 GLY A N 1
ATOM 768 C CA . GLY A 1 135 ? 44.491 33.237 33.012 1.00 55.29 114 GLY A CA 1
ATOM 769 C C . GLY A 1 135 ? 44.816 34.046 31.769 1.00 54.16 114 GLY A C 1
ATOM 770 O O . GLY A 1 135 ? 45.129 33.483 30.711 1.00 55.77 114 GLY A O 1
ATOM 771 N N . THR A 1 136 ? 44.733 35.369 31.894 1.00 51.31 115 THR A N 1
ATOM 772 C CA . THR A 1 136 ? 44.999 36.271 30.770 1.00 46.88 115 THR A CA 1
ATOM 773 C C . THR A 1 136 ? 46.013 37.364 31.132 1.00 42.61 115 THR A C 1
ATOM 774 O O . THR A 1 136 ? 46.151 37.747 32.300 1.00 39.39 115 THR A O 1
ATOM 778 N N . ALA A 1 137 ? 46.710 37.864 30.114 1.00 37.84 116 ALA A N 1
ATOM 779 C CA . ALA A 1 137 ? 47.817 38.789 30.313 1.00 35.40 116 ALA A CA 1
ATOM 780 C C . ALA A 1 137 ? 47.385 40.129 30.879 1.00 33.12 116 ALA A C 1
ATOM 781 O O . ALA A 1 137 ? 46.291 40.621 30.581 1.00 31.30 116 ALA A O 1
ATOM 783 N N . LEU A 1 138 ? 48.263 40.705 31.696 1.00 29.88 117 LEU A N 1
ATOM 784 C CA . LEU A 1 138 ? 48.117 42.064 32.194 1.00 27.62 117 LEU A CA 1
ATOM 785 C C . LEU A 1 138 ? 48.215 43.076 31.050 1.00 27.23 117 LEU A C 1
ATOM 786 O O . LEU A 1 138 ? 49.018 42.906 30.128 1.00 24.46 117 LEU A O 1
ATOM 791 N N . LEU A 1 139 ? 47.389 44.116 31.110 1.00 25.11 118 LEU A N 1
ATOM 792 C CA . LEU A 1 139 ? 47.461 45.191 30.117 1.00 24.12 118 LEU A CA 1
ATOM 793 C C . LEU A 1 139 ? 48.475 46.256 30.525 1.00 24.41 118 LEU A C 1
ATOM 794 O O . LEU A 1 139 ? 48.656 46.521 31.719 1.00 24.73 118 LEU A O 1
ATOM 799 N N . PRO A 1 140 ? 49.136 46.895 29.536 1.00 24.18 119 PRO A N 1
ATOM 800 C CA . PRO A 1 140 ? 50.090 47.926 29.936 1.00 23.78 119 PRO A CA 1
ATOM 801 C C . PRO A 1 140 ? 49.369 49.142 30.512 1.00 25.39 119 PRO A C 1
ATOM 802 O O . PRO A 1 140 ? 48.312 49.518 30.013 1.00 24.50 119 PRO A O 1
ATOM 806 N N . ALA A 1 141 ? 49.930 49.735 31.564 1.00 26.41 120 ALA A N 1
ATOM 807 C CA . ALA A 1 141 ? 49.364 50.953 32.140 1.00 27.00 120 ALA A CA 1
ATOM 808 C C . ALA A 1 141 ? 49.360 52.094 31.117 1.00 27.49 120 ALA A C 1
ATOM 809 O O . ALA A 1 141 ? 48.385 52.854 31.015 1.00 29.11 120 ALA A O 1
ATOM 811 N N . ASP A 1 142 ? 50.449 52.207 30.360 1.00 25.82 121 ASP A N 1
ATOM 812 C CA . ASP A 1 142 ? 50.558 53.211 29.311 1.00 25.82 121 ASP A CA 1
ATOM 813 C C . ASP A 1 142 ? 51.404 52.646 28.173 1.00 24.00 121 ASP A C 1
ATOM 814 O O . ASP A 1 142 ? 52.014 51.594 28.329 1.00 24.39 121 ASP A O 1
ATOM 819 N N . LEU A 1 143 ? 51.448 53.335 27.041 1.00 22.61 122 LEU A N 1
ATOM 820 C CA . LEU A 1 143 ? 52.144 52.782 25.873 1.00 22.94 122 LEU A CA 1
ATOM 821 C C . LEU A 1 143 ? 53.648 52.626 26.117 1.00 22.78 122 LEU A C 1
ATOM 822 O O . LEU A 1 143 ? 54.229 51.597 25.750 1.00 21.54 122 LEU A O 1
ATOM 827 N N . ASP A 1 144 ? 54.264 53.640 26.728 1.00 23.28 123 ASP A N 1
ATOM 828 C CA . ASP A 1 144 ? 55.708 53.606 27.012 1.00 25.84 123 ASP A CA 1
ATOM 829 C C . ASP A 1 144 ? 56.135 52.361 27.799 1.00 24.70 123 ASP A C 1
ATOM 830 O O . ASP A 1 144 ? 57.195 51.783 27.551 1.00 26.71 123 ASP A O 1
ATOM 835 N N . THR A 1 145 ? 55.292 51.944 28.733 1.00 25.08 124 THR A N 1
ATOM 836 C CA . THR A 1 145 ? 55.550 50.758 29.548 1.00 26.08 124 THR A CA 1
ATOM 837 C C . THR A 1 145 ? 55.601 49.493 28.680 1.00 25.46 124 THR A C 1
ATOM 838 O O . THR A 1 145 ? 56.497 48.664 28.842 1.00 23.13 124 THR A O 1
ATOM 842 N N . ALA A 1 146 ? 54.650 49.370 27.751 1.00 23.98 125 ALA A N 1
ATOM 843 C CA . ALA A 1 146 ? 54.629 48.288 26.772 1.00 22.20 125 ALA A CA 1
ATOM 844 C C . ALA A 1 146 ? 55.806 48.347 25.802 1.00 22.30 125 ALA A C 1
ATOM 845 O O . ALA A 1 146 ? 56.383 47.316 25.452 1.00 22.18 125 ALA A O 1
ATOM 847 N N . LEU A 1 147 ? 56.139 49.548 25.344 1.00 19.66 126 LEU A N 1
ATOM 848 C CA . LEU A 1 147 ? 57.256 49.719 24.406 1.00 21.81 126 LEU A CA 1
ATOM 849 C C . LEU A 1 147 ? 58.592 49.361 25.059 1.00 21.73 126 LEU A C 1
ATOM 850 O O . LEU A 1 147 ? 59.447 48.731 24.425 1.00 22.67 126 LEU A O 1
ATOM 855 N N . ASP A 1 148 ? 58.736 49.715 26.335 1.00 23.64 127 ASP A N 1
ATOM 856 C CA . ASP A 1 148 ? 59.950 49.383 27.099 1.00 25.76 127 ASP A CA 1
ATOM 857 C C . ASP A 1 148 ? 60.120 47.866 27.260 1.00 26.44 127 ASP A C 1
ATOM 858 O O . ASP A 1 148 ? 61.234 47.356 27.180 1.00 26.38 127 ASP A O 1
ATOM 863 N N . ALA A 1 149 ? 59.017 47.152 27.470 1.00 24.25 128 ALA A N 1
ATOM 864 C CA . ALA A 1 149 ? 59.047 45.689 27.550 1.00 23.30 128 ALA A CA 1
ATOM 865 C C . ALA A 1 149 ? 59.454 45.060 26.208 1.00 24.24 128 ALA A C 1
ATOM 866 O O . ALA A 1 149 ? 60.278 44.138 26.164 1.00 23.26 128 ALA A O 1
ATOM 868 N N . GLN A 1 150 ? 58.886 45.565 25.108 1.00 21.28 129 GLN A N 1
ATOM 869 C CA . GLN A 1 150 ? 59.288 45.133 23.768 1.00 21.28 129 GLN A CA 1
ATOM 870 C C . GLN A 1 150 ? 60.768 45.438 23.502 1.00 23.12 129 GLN A C 1
ATOM 871 O O . GLN A 1 150 ? 61.508 44.584 23.006 1.00 22.04 129 GLN A O 1
ATOM 877 N N . ALA A 1 151 ? 61.171 46.663 23.834 1.00 22.82 130 ALA A N 1
ATOM 878 C CA . ALA A 1 151 ? 62.541 47.142 23.615 1.00 24.60 130 ALA A CA 1
ATOM 879 C C . ALA A 1 151 ? 63.566 46.199 24.264 1.00 24.66 130 ALA A C 1
ATOM 880 O O . ALA A 1 151 ? 64.545 45.793 23.625 1.00 26.47 130 ALA A O 1
ATOM 882 N N . ARG A 1 152 ? 63.337 45.845 25.524 1.00 26.19 131 ARG A N 1
ATOM 883 C CA . ARG A 1 152 ? 64.257 44.945 26.233 1.00 29.51 131 ARG A CA 1
ATOM 884 C C . ARG A 1 152 ? 64.366 43.576 25.550 1.00 29.69 131 ARG A C 1
ATOM 885 O O . ARG A 1 152 ? 65.474 43.067 25.374 1.00 29.70 131 ARG A O 1
ATOM 893 N N . ALA A 1 153 ? 63.237 43.006 25.119 1.00 27.22 132 ALA A N 1
ATOM 894 C CA . ALA A 1 153 ? 63.256 41.708 24.433 1.00 27.16 132 ALA A CA 1
ATOM 895 C C . ALA A 1 153 ? 63.951 41.763 23.067 1.00 26.84 132 ALA A C 1
ATOM 896 O O . ALA A 1 153 ? 64.707 40.859 22.715 1.00 26.87 132 ALA A O 1
ATOM 898 N N . ILE A 1 154 ? 63.696 42.824 22.307 1.00 25.04 133 ILE A N 1
ATOM 899 C CA . ILE A 1 154 ? 64.328 43.030 20.998 1.00 25.55 133 ILE A CA 1
ATOM 900 C C . ILE A 1 154 ? 65.860 43.165 21.108 1.00 27.78 133 ILE A C 1
ATOM 901 O O . ILE A 1 154 ? 66.600 42.477 20.390 1.00 30.05 133 ILE A O 1
ATOM 906 N N . LEU A 1 155 ? 66.321 44.030 22.012 1.00 28.53 134 LEU A N 1
ATOM 907 C CA . LEU A 1 155 ? 67.754 44.306 22.149 1.00 30.79 134 LEU A CA 1
ATOM 908 C C . LEU A 1 155 ? 68.507 43.036 22.525 1.00 32.28 134 LEU A C 1
ATOM 909 O O . LEU A 1 155 ? 69.561 42.740 21.950 1.00 32.51 134 LEU A O 1
ATOM 914 N N . ARG A 1 156 ? 67.935 42.277 23.458 1.00 31.37 135 ARG A N 1
ATOM 915 C CA . ARG A 1 156 ? 68.475 40.972 23.848 1.00 36.47 135 ARG A CA 1
ATOM 916 C C . ARG A 1 156 ? 68.566 40.008 22.653 1.00 35.15 135 ARG A C 1
ATOM 917 O O . ARG A 1 156 ? 69.588 39.337 22.462 1.00 35.99 135 ARG A O 1
ATOM 925 N N . ALA A 1 157 ? 67.507 39.951 21.848 1.00 32.87 136 ALA A N 1
ATOM 926 C CA . ALA A 1 157 ? 67.461 39.055 20.694 1.00 33.03 136 ALA A CA 1
ATOM 927 C C . ALA A 1 157 ? 68.361 39.487 19.535 1.00 34.28 136 ALA A C 1
ATOM 928 O O . ALA A 1 157 ? 68.890 38.642 18.802 1.00 35.63 136 ALA A O 1
ATOM 930 N N . ALA A 1 158 ? 68.522 40.794 19.353 1.00 32.95 137 ALA A N 1
ATOM 931 C CA . ALA A 1 158 ? 69.229 41.311 18.184 1.00 33.51 137 ALA A CA 1
ATOM 932 C C . ALA A 1 158 ? 70.737 41.305 18.391 1.00 35.33 137 ALA A C 1
ATOM 933 O O . ALA A 1 158 ? 71.492 41.232 17.423 1.00 34.13 137 ALA A O 1
ATOM 935 N N . GLY A 1 159 ? 71.157 41.404 19.651 1.00 37.55 138 GLY A N 1
ATOM 936 C CA . GLY A 1 159 ? 72.574 41.461 19.997 1.00 41.79 138 GLY A CA 1
ATOM 937 C C . GLY A 1 159 ? 73.236 42.707 19.440 1.00 43.82 138 GLY A C 1
ATOM 938 O O . GLY A 1 159 ? 72.819 43.825 19.739 1.00 44.55 138 GLY A O 1
ATOM 939 N N . ASP A 1 160 ? 74.255 42.507 18.610 1.00 45.20 139 ASP A N 1
ATOM 940 C CA . ASP A 1 160 ? 75.016 43.616 18.024 1.00 45.38 139 ASP A CA 1
ATOM 941 C C . ASP A 1 160 ? 74.426 44.139 16.714 1.00 42.69 139 ASP A C 1
ATOM 942 O O . ASP A 1 160 ? 74.800 45.222 16.251 1.00 42.54 139 ASP A O 1
ATOM 947 N N . ALA A 1 161 ? 73.506 43.378 16.120 1.00 37.05 140 ALA A N 1
ATOM 948 C CA . ALA A 1 161 ? 73.000 43.706 14.791 1.00 33.88 140 ALA A CA 1
ATOM 949 C C . ALA A 1 161 ? 72.118 44.961 14.811 1.00 30.12 140 ALA A C 1
ATOM 950 O O . ALA A 1 161 ? 71.332 45.138 15.741 1.00 29.55 140 ALA A O 1
ATOM 952 N N . PRO A 1 162 ? 72.252 45.831 13.786 1.00 28.78 141 PRO A N 1
ATOM 953 C CA . PRO A 1 162 ? 71.340 46.964 13.656 1.00 27.88 141 PRO A CA 1
ATOM 954 C C . PRO A 1 162 ? 69.929 46.418 13.453 1.00 25.79 141 PRO A C 1
ATOM 955 O O . PRO A 1 162 ? 69.771 45.328 12.910 1.00 25.88 141 PRO A O 1
ATOM 959 N N . VAL A 1 163 ? 68.926 47.163 13.900 1.00 25.90 142 VAL A N 1
ATOM 960 C CA . VAL A 1 163 ? 67.543 46.706 13.835 1.00 24.85 142 VAL A CA 1
ATOM 961 C C . VAL A 1 163 ? 66.755 47.616 12.895 1.00 22.56 142 VAL A C 1
ATOM 962 O O . VAL A 1 163 ? 66.901 48.843 12.946 1.00 22.06 142 VAL A O 1
ATOM 966 N N . VAL A 1 164 ? 65.969 47.010 12.011 1.00 19.71 143 VAL A N 1
ATOM 967 C CA . VAL A 1 164 ? 64.978 47.750 11.230 1.00 19.59 143 VAL A CA 1
ATOM 968 C C . VAL A 1 164 ? 63.584 47.273 11.662 1.00 19.14 143 VAL A C 1
ATOM 969 O O . VAL A 1 164 ? 63.246 46.094 11.507 1.00 19.95 143 VAL A O 1
ATOM 973 N N . LEU A 1 165 ? 62.782 48.189 12.199 1.00 17.02 144 LEU A N 1
ATOM 974 C CA . LEU A 1 165 ? 61.420 47.837 12.640 1.00 18.84 144 LEU A CA 1
ATOM 975 C C . LEU A 1 165 ? 60.438 47.860 11.479 1.00 20.48 144 LEU A C 1
ATOM 976 O O . LEU A 1 165 ? 60.528 48.707 10.591 1.00 20.95 144 LEU A O 1
ATOM 981 N N . LEU A 1 166 ? 59.490 46.927 11.489 1.00 16.51 145 LEU A N 1
ATOM 982 C CA . LEU A 1 166 ? 58.505 46.854 10.431 1.00 16.09 145 LEU A CA 1
ATOM 983 C C . LEU A 1 166 ? 57.136 46.631 11.068 1.00 16.37 145 LEU A C 1
ATOM 984 O O . LEU A 1 166 ? 56.988 45.847 12.009 1.00 16.34 145 LEU A O 1
ATOM 989 N N . GLY A 1 167 ? 56.134 47.343 10.564 1.00 16.29 146 GLY A N 1
ATOM 990 C CA . GLY A 1 167 ? 54.762 47.157 11.072 1.00 16.08 146 GLY A CA 1
ATOM 991 C C . GLY A 1 167 ? 53.749 47.508 10.006 1.00 17.65 146 GLY A C 1
ATOM 992 O O . GLY A 1 167 ? 54.043 48.289 9.100 1.00 16.21 146 GLY A O 1
ATOM 993 N N . HIS A 1 168 ? 52.548 46.933 10.113 1.00 17.68 147 HIS A N 1
ATOM 994 C CA . HIS A 1 168 ? 51.476 47.146 9.127 1.00 18.64 147 HIS A CA 1
ATOM 995 C C . HIS A 1 168 ? 50.265 47.739 9.856 1.00 18.77 147 HIS A C 1
ATOM 996 O O . HIS A 1 168 ? 49.865 47.226 10.918 1.00 16.74 147 HIS A O 1
ATOM 1003 N N . ALA A 1 169 ? 49.714 48.818 9.296 1.00 17.56 148 ALA A N 1
ATOM 1004 C CA . ALA A 1 169 ? 48.476 49.456 9.815 1.00 18.21 148 ALA A CA 1
ATOM 1005 C C . ALA A 1 169 ? 48.704 49.955 11.247 1.00 18.02 148 ALA A C 1
ATOM 1006 O O . ALA A 1 169 ? 49.621 50.747 11.467 1.00 18.63 148 ALA A O 1
ATOM 1008 N N . GLY A 1 170 ? 47.901 49.522 12.220 1.00 18.02 149 GLY A N 1
ATOM 1009 C CA . GLY A 1 170 ? 48.168 49.879 13.629 1.00 17.76 149 GLY A CA 1
ATOM 1010 C C . GLY A 1 170 ? 49.591 49.502 14.069 1.00 18.62 149 GLY A C 1
ATOM 1011 O O . GLY A 1 170 ? 50.215 50.201 14.885 1.00 16.17 149 GLY A O 1
ATOM 1012 N N . GLY A 1 171 ? 50.086 48.383 13.533 1.00 18.35 150 GLY A N 1
ATOM 1013 C CA . GLY A 1 171 ? 51.452 47.901 13.814 1.00 18.35 150 GLY A CA 1
ATOM 1014 C C . GLY A 1 171 ? 52.505 48.868 13.287 1.00 18.27 150 GLY A C 1
ATOM 1015 O O . GLY A 1 171 ? 53.575 49.007 13.888 1.00 17.52 150 GLY A O 1
ATOM 1016 N N . ALA A 1 172 ? 52.211 49.515 12.157 1.00 16.20 151 ALA A N 1
ATOM 1017 C CA . ALA A 1 172 ? 53.089 50.570 11.624 1.00 17.89 151 ALA A CA 1
ATOM 1018 C C . ALA A 1 172 ? 53.178 51.755 12.578 1.00 17.37 151 ALA A C 1
ATOM 1019 O O . ALA A 1 172 ? 54.286 52.195 12.900 1.00 15.72 151 ALA A O 1
ATOM 1021 N N . LEU A 1 173 ? 52.036 52.247 13.073 1.00 17.33 152 LEU A N 1
ATOM 1022 C CA . LEU A 1 173 ? 52.059 53.306 14.096 1.00 17.57 152 LEU A CA 1
ATOM 1023 C C . LEU A 1 173 ? 52.867 52.862 15.326 1.00 18.49 152 LEU A C 1
ATOM 1024 O O . LEU A 1 173 ? 53.678 53.634 15.845 1.00 17.13 152 LEU A O 1
ATOM 1029 N N . LEU A 1 174 ? 52.688 51.604 15.747 1.00 17.77 153 LEU A N 1
ATOM 1030 C CA . LEU A 1 174 ? 53.438 51.043 16.876 1.00 17.47 153 LEU A CA 1
ATOM 1031 C C . LEU A 1 174 ? 54.935 50.939 16.594 1.00 16.78 153 LEU A C 1
ATOM 1032 O O . LEU A 1 174 ? 55.758 51.178 17.492 1.00 18.62 153 LEU A O 1
ATOM 1037 N N . ALA A 1 175 ? 55.280 50.602 15.354 1.00 15.81 154 ALA A N 1
ATOM 1038 C CA . ALA A 1 175 ? 56.699 50.528 14.962 1.00 16.75 154 ALA A CA 1
ATOM 1039 C C . ALA A 1 175 ? 57.368 51.892 15.143 1.00 18.74 154 ALA A C 1
ATOM 1040 O O . ALA A 1 175 ? 58.476 51.983 15.682 1.00 18.29 154 ALA A O 1
ATOM 1042 N N . HIS A 1 176 ? 56.689 52.956 14.717 1.00 18.41 155 HIS A N 1
ATOM 1043 C CA . HIS A 1 176 ? 57.301 54.273 14.867 1.00 19.24 155 HIS A CA 1
ATOM 1044 C C . HIS A 1 176 ? 57.451 54.660 16.327 1.00 17.56 155 HIS A C 1
ATOM 1045 O O . HIS A 1 176 ? 58.495 55.179 16.728 1.00 20.08 155 HIS A O 1
ATOM 1052 N N . GLU A 1 177 ? 56.416 54.406 17.127 1.00 17.07 156 GLU A N 1
ATOM 1053 C CA . GLU A 1 177 ? 56.453 54.733 18.550 1.00 18.83 156 GLU A CA 1
ATOM 1054 C C . GLU A 1 177 ? 57.565 53.981 19.290 1.00 19.03 156 GLU A C 1
ATOM 1055 O O . GLU A 1 177 ? 58.279 54.554 20.119 1.00 19.39 156 GLU A O 1
ATOM 1061 N N . LEU A 1 178 ? 57.701 52.696 18.974 1.00 17.94 157 LEU A N 1
ATOM 1062 C CA . LEU A 1 178 ? 58.804 51.881 19.476 1.00 17.97 157 LEU A CA 1
ATOM 1063 C C . LEU A 1 178 ? 60.170 52.456 19.051 1.00 18.74 157 LEU A C 1
ATOM 1064 O O . LEU A 1 178 ? 61.081 52.553 19.876 1.00 19.88 157 LEU A O 1
ATOM 1069 N N . ALA A 1 179 ? 60.315 52.815 17.777 1.00 17.64 158 ALA A N 1
ATOM 1070 C CA . ALA A 1 179 ? 61.574 53.380 17.291 1.00 19.74 158 ALA A CA 1
ATOM 1071 C C . ALA A 1 179 ? 61.969 54.603 18.104 1.00 22.19 158 ALA A C 1
ATOM 1072 O O . ALA A 1 179 ? 63.127 54.730 18.535 1.00 22.36 158 ALA A O 1
ATOM 1074 N N . PHE A 1 180 ? 61.011 55.500 18.340 1.00 22.65 159 PHE A N 1
ATOM 1075 C CA . PHE A 1 180 ? 61.329 56.688 19.136 1.00 25.19 159 PHE A CA 1
ATOM 1076 C C . PHE A 1 180 ? 61.728 56.336 20.581 1.00 23.66 159 PHE A C 1
ATOM 1077 O O . PHE A 1 180 ? 62.696 56.879 21.110 1.00 24.32 159 PHE A O 1
ATOM 1085 N N . ARG A 1 181 ? 61.009 55.397 21.194 1.00 23.15 160 ARG A N 1
ATOM 1086 C CA . ARG A 1 181 ? 61.323 54.940 22.553 1.00 25.16 160 ARG A CA 1
ATOM 1087 C C . ARG A 1 181 ? 62.723 54.315 22.667 1.00 25.38 160 ARG A C 1
ATOM 1088 O O . ARG A 1 181 ? 63.452 54.599 23.620 1.00 28.19 160 ARG A O 1
ATOM 1096 N N . LEU A 1 182 ? 63.076 53.467 21.705 1.00 24.86 161 LEU A N 1
ATOM 1097 C CA . LEU A 1 182 ? 64.410 52.842 21.639 1.00 25.71 161 LEU A CA 1
ATOM 1098 C C . LEU A 1 182 ? 65.518 53.907 21.619 1.00 29.12 161 LEU A C 1
ATOM 1099 O O . LEU A 1 182 ? 66.553 53.788 22.289 1.00 31.64 161 LEU A O 1
ATOM 1104 N N . GLU A 1 183 ? 65.282 54.949 20.841 1.00 30.85 162 GLU A N 1
ATOM 1105 C CA . GLU A 1 183 ? 66.195 56.076 20.739 1.00 34.21 162 GLU A CA 1
ATOM 1106 C C . GLU A 1 183 ? 66.281 56.901 22.034 1.00 35.32 162 GLU A C 1
ATOM 1107 O O . GLU A 1 183 ? 67.382 57.190 22.519 1.00 37.19 162 GLU A O 1
ATOM 1113 N N A ARG A 1 184 ? 65.123 57.251 22.590 0.50 35.22 163 ARG A N 1
ATOM 1114 N N B ARG A 1 184 ? 65.130 57.260 22.595 0.50 34.71 163 ARG A N 1
ATOM 1115 C CA A ARG A 1 184 ? 65.034 58.171 23.724 0.50 36.20 163 ARG A CA 1
ATOM 1116 C CA B ARG A 1 184 ? 65.088 58.182 23.730 0.50 35.37 163 ARG A CA 1
ATOM 1117 C C A ARG A 1 184 ? 65.357 57.515 25.072 0.50 36.49 163 ARG A C 1
ATOM 1118 C C B ARG A 1 184 ? 65.340 57.525 25.095 0.50 35.98 163 ARG A C 1
ATOM 1119 O O A ARG A 1 184 ? 66.023 58.119 25.919 0.50 36.23 163 ARG A O 1
ATOM 1120 O O B ARG A 1 184 ? 65.948 58.137 25.979 0.50 35.83 163 ARG A O 1
ATOM 1135 N N . ALA A 1 185 ? 64.898 56.279 25.257 1.00 35.25 164 ALA A N 1
ATOM 1136 C CA . ALA A 1 185 ? 65.019 55.585 26.542 1.00 35.67 164 ALA A CA 1
ATOM 1137 C C . ALA A 1 185 ? 66.009 54.413 26.576 1.00 37.31 164 ALA A C 1
ATOM 1138 O O . ALA A 1 185 ? 66.299 53.874 27.651 1.00 39.11 164 ALA A O 1
ATOM 1140 N N . HIS A 1 186 ? 66.519 54.006 25.416 1.00 36.30 165 HIS A N 1
ATOM 1141 C CA . HIS A 1 186 ? 67.389 52.830 25.355 1.00 37.55 165 HIS A CA 1
ATOM 1142 C C . HIS A 1 186 ? 68.708 53.095 24.625 1.00 38.71 165 HIS A C 1
ATOM 1143 O O . HIS A 1 186 ? 69.487 52.171 24.395 1.00 41.18 165 HIS A O 1
ATOM 1150 N N . GLY A 1 187 ? 68.943 54.360 24.278 1.00 39.80 166 GLY A N 1
ATOM 1151 C CA . GLY A 1 187 ? 70.158 54.806 23.584 1.00 41.59 166 GLY A CA 1
ATOM 1152 C C . GLY A 1 187 ? 70.430 54.082 22.279 1.00 43.17 166 GLY A C 1
ATOM 1153 O O . GLY A 1 187 ? 71.575 54.026 21.816 1.00 43.81 166 GLY A O 1
ATOM 1154 N N . ALA A 1 188 ? 69.367 53.543 21.682 1.00 42.43 167 ALA A N 1
ATOM 1155 C CA . ALA A 1 188 ? 69.478 52.585 20.585 1.00 41.70 167 ALA A CA 1
ATOM 1156 C C . ALA A 1 188 ? 68.509 52.879 19.431 1.00 40.47 167 ALA A C 1
ATOM 1157 O O . ALA A 1 188 ? 67.609 52.071 19.166 1.00 41.50 167 ALA A O 1
ATOM 1159 N N . PRO A 1 189 ? 68.695 54.015 18.728 1.00 38.93 168 PRO A N 1
ATOM 1160 C CA . PRO A 1 189 ? 67.814 54.264 17.586 1.00 36.70 168 PRO A CA 1
ATOM 1161 C C . PRO A 1 189 ? 67.947 53.140 16.562 1.00 33.85 168 PRO A C 1
ATOM 1162 O O . PRO A 1 189 ? 69.058 52.647 16.341 1.00 31.84 168 PRO A O 1
ATOM 1166 N N . PRO A 1 190 ? 66.821 52.696 15.967 1.00 30.23 169 PRO A N 1
ATOM 1167 C CA . PRO A 1 190 ? 66.943 51.703 14.907 1.00 27.08 169 PRO A CA 1
ATOM 1168 C C . PRO A 1 190 ? 67.619 52.259 13.657 1.00 25.48 169 PRO A C 1
ATOM 1169 O O . PRO A 1 190 ? 67.689 53.480 13.476 1.00 25.90 169 PRO A O 1
ATOM 1173 N N . ALA A 1 191 ? 68.095 51.356 12.803 1.00 24.17 170 ALA A N 1
ATOM 1174 C CA . ALA A 1 191 ? 68.666 51.704 11.501 1.00 23.45 170 ALA A CA 1
ATOM 1175 C C . ALA A 1 191 ? 67.615 52.158 10.492 1.00 23.71 170 ALA A C 1
ATOM 1176 O O . ALA A 1 191 ? 67.932 52.800 9.481 1.00 22.16 170 ALA A O 1
ATOM 1178 N N . GLY A 1 192 ? 66.349 51.826 10.759 1.00 21.91 171 GLY A N 1
ATOM 1179 C CA . GLY A 1 192 ? 65.281 52.192 9.847 1.00 20.00 171 GLY A CA 1
ATOM 1180 C C . GLY A 1 192 ? 63.945 51.728 10.384 1.00 21.59 171 GLY A C 1
ATOM 1181 O O . GLY A 1 192 ? 63.890 50.990 11.384 1.00 19.20 171 GLY A O 1
ATOM 1182 N N . ILE A 1 193 ? 62.882 52.210 9.745 1.00 18.50 172 ILE A N 1
ATOM 1183 C CA . ILE A 1 193 ? 61.500 51.832 10.069 1.00 20.63 172 ILE A CA 1
ATOM 1184 C C . ILE A 1 193 ? 60.741 51.618 8.771 1.00 19.64 172 ILE A C 1
ATOM 1185 O O . ILE A 1 193 ? 60.730 52.491 7.900 1.00 18.92 172 ILE A O 1
ATOM 1190 N N . VAL A 1 194 ? 60.076 50.465 8.646 1.00 15.45 173 VAL A N 1
ATOM 1191 C CA . VAL A 1 194 ? 59.236 50.201 7.494 1.00 17.69 173 VAL A CA 1
ATOM 1192 C C . VAL A 1 194 ? 57.786 50.321 7.956 1.00 17.47 173 VAL A C 1
ATOM 1193 O O . VAL A 1 194 ? 57.329 49.560 8.830 1.00 16.25 173 VAL A O 1
ATOM 1197 N N . LEU A 1 195 ? 57.081 51.301 7.394 1.00 17.38 174 LEU A N 1
ATOM 1198 C CA . LEU A 1 195 ? 55.680 51.560 7.745 1.00 16.22 174 LEU A CA 1
ATOM 1199 C C . LEU A 1 195 ? 54.799 51.105 6.590 1.00 16.64 174 LEU A C 1
ATOM 1200 O O . LEU A 1 195 ? 54.766 51.739 5.522 1.00 16.82 174 LEU A O 1
ATOM 1205 N N . VAL A 1 196 ? 54.137 49.961 6.782 1.00 16.16 175 VAL A N 1
ATOM 1206 C CA . VAL A 1 196 ? 53.276 49.403 5.755 1.00 15.19 175 VAL A CA 1
ATOM 1207 C C . VAL A 1 196 ? 51.841 49.921 5.973 1.00 16.09 175 VAL A C 1
ATOM 1208 O O . VAL A 1 196 ? 51.149 49.518 6.914 1.00 15.49 175 VAL A O 1
ATOM 1212 N N . ASP A 1 197 ? 51.427 50.812 5.080 1.00 15.41 176 ASP A N 1
ATOM 1213 C CA . ASP A 1 197 ? 50.066 51.399 5.063 1.00 18.22 176 ASP A CA 1
ATOM 1214 C C . ASP A 1 197 ? 49.639 52.108 6.365 1.00 18.22 176 ASP A C 1
ATOM 1215 O O . ASP A 1 197 ? 48.558 51.819 6.906 1.00 19.31 176 ASP A O 1
ATOM 1220 N N . PRO A 1 198 ? 50.474 53.047 6.866 1.00 17.10 177 PRO A N 1
ATOM 1221 C CA . PRO A 1 198 ? 50.124 53.763 8.096 1.00 16.21 177 PRO A CA 1
ATOM 1222 C C . PRO A 1 198 ? 49.059 54.843 7.845 1.00 17.87 177 PRO A C 1
ATOM 1223 O O . PRO A 1 198 ? 49.091 55.507 6.808 1.00 16.40 177 PRO A O 1
ATOM 1227 N N . TYR A 1 199 ? 48.133 54.998 8.783 1.00 16.70 178 TYR A N 1
ATOM 1228 C CA . TYR A 1 199 ? 47.181 56.113 8.745 1.00 18.54 178 TYR A CA 1
ATOM 1229 C C . TYR A 1 199 ? 47.322 56.872 10.063 1.00 17.97 178 TYR A C 1
ATOM 1230 O O . TYR A 1 199 ? 46.692 56.511 11.063 1.00 18.89 178 TYR A O 1
ATOM 1239 N N . PRO A 1 200 ? 48.188 57.898 10.072 1.00 20.55 179 PRO A N 1
ATOM 1240 C CA . PRO A 1 200 ? 48.483 58.660 11.279 1.00 22.05 179 PRO A CA 1
ATOM 1241 C C . PRO A 1 200 ? 47.341 59.661 11.601 1.00 24.89 179 PRO A C 1
ATOM 1242 O O . PRO A 1 200 ? 46.492 59.914 10.739 1.00 24.74 179 PRO A O 1
ATOM 1246 N N . PRO A 1 201 ? 47.316 60.204 12.832 1.00 28.07 180 PRO A N 1
ATOM 1247 C CA . PRO A 1 201 ? 46.200 61.052 13.298 1.00 29.64 180 PRO A CA 1
ATOM 1248 C C . PRO A 1 201 ? 45.734 62.168 12.359 1.00 29.65 180 PRO A C 1
ATOM 1249 O O . PRO A 1 201 ? 44.556 62.514 12.376 1.00 32.41 180 PRO A O 1
ATOM 1253 N N . GLY A 1 202 ? 46.618 62.723 11.541 1.00 28.36 181 GLY A N 1
ATOM 1254 C CA . GLY A 1 202 ? 46.189 63.803 10.635 1.00 29.21 181 GLY A CA 1
ATOM 1255 C C . GLY A 1 202 ? 45.551 63.326 9.340 1.00 27.79 181 GLY A C 1
ATOM 1256 O O . GLY A 1 202 ? 45.106 64.132 8.520 1.00 24.53 181 GLY A O 1
ATOM 1257 N N . HIS A 1 203 ? 45.503 62.005 9.155 1.00 24.82 182 HIS A N 1
ATOM 1258 C CA . HIS A 1 203 ? 45.029 61.427 7.927 1.00 26.03 182 HIS A CA 1
ATOM 1259 C C . HIS A 1 203 ? 44.277 60.149 8.237 1.00 27.36 182 HIS A C 1
ATOM 1260 O O . HIS A 1 203 ? 44.730 59.064 7.905 1.00 28.79 182 HIS A O 1
ATOM 1267 N N . GLN A 1 204 ? 43.123 60.303 8.866 1.00 28.68 183 GLN A N 1
ATOM 1268 C CA . GLN A 1 204 ? 42.345 59.153 9.305 1.00 34.38 183 GLN A CA 1
ATOM 1269 C C . GLN A 1 204 ? 41.069 58.947 8.520 1.00 33.02 183 GLN A C 1
ATOM 1270 O O . GLN A 1 204 ? 40.416 57.904 8.672 1.00 32.77 183 GLN A O 1
ATOM 1276 N N . GLU A 1 205 ? 40.710 59.920 7.683 1.00 29.40 184 GLU A N 1
ATOM 1277 C CA . GLU A 1 205 ? 39.423 59.857 6.987 1.00 29.97 184 GLU A CA 1
ATOM 1278 C C . GLU A 1 205 ? 39.147 58.510 6.293 1.00 27.45 184 GLU A C 1
ATOM 1279 O O . GLU A 1 205 ? 38.041 57.977 6.431 1.00 28.03 184 GLU A O 1
ATOM 1285 N N . PRO A 1 206 ? 40.123 57.962 5.539 1.00 24.95 185 PRO A N 1
ATOM 1286 C CA . PRO A 1 206 ? 39.844 56.650 4.926 1.00 24.92 185 PRO A CA 1
ATOM 1287 C C . PRO A 1 206 ? 39.493 55.533 5.925 1.00 27.35 185 PRO A C 1
ATOM 1288 O O . PRO A 1 206 ? 38.607 54.728 5.649 1.00 24.80 185 PRO A O 1
ATOM 1292 N N . ILE A 1 207 ? 40.161 55.499 7.081 1.00 28.77 186 ILE A N 1
ATOM 1293 C CA . ILE A 1 207 ? 39.873 54.478 8.112 1.00 32.22 186 ILE A CA 1
ATOM 1294 C C . ILE A 1 207 ? 38.472 54.647 8.714 1.00 32.14 186 ILE A C 1
ATOM 1295 O O . ILE A 1 207 ? 37.797 53.660 9.038 1.00 30.23 186 ILE A O 1
ATOM 1300 N N . GLU A 1 208 ? 38.067 55.902 8.857 1.00 30.43 187 GLU A N 1
ATOM 1301 C CA . GLU A 1 208 ? 36.732 56.283 9.292 1.00 34.15 187 GLU A CA 1
ATOM 1302 C C . GLU A 1 208 ? 35.668 55.888 8.261 1.00 33.29 187 GLU A C 1
ATOM 1303 O O . GLU A 1 208 ? 34.683 55.220 8.604 1.00 32.15 187 GLU A O 1
ATOM 1309 N N . VAL A 1 209 ? 35.880 56.281 7.005 1.00 29.40 188 VAL A N 1
ATOM 1310 C CA . VAL A 1 209 ? 34.964 55.939 5.920 1.00 28.51 188 VAL A CA 1
ATOM 1311 C C . VAL A 1 209 ? 34.862 54.421 5.703 1.00 28.21 188 VAL A C 1
ATOM 1312 O O . VAL A 1 209 ? 33.776 53.909 5.426 1.00 29.22 188 VAL A O 1
ATOM 1316 N N . TRP A 1 210 ? 35.971 53.699 5.857 1.00 23.67 189 TRP A N 1
ATOM 1317 C CA . TRP A 1 210 ? 35.969 52.253 5.655 1.00 24.49 189 TRP A CA 1
ATOM 1318 C C . TRP A 1 210 ? 35.849 51.470 6.965 1.00 24.78 189 TRP A C 1
ATOM 1319 O O . TRP A 1 210 ? 36.154 50.293 6.994 1.00 26.96 189 TRP A O 1
ATOM 1330 N N . SER A 1 211 ? 35.386 52.117 8.039 1.00 26.67 190 SER A N 1
ATOM 1331 C CA . SER A 1 211 ? 35.407 51.462 9.357 1.00 28.76 190 SER A CA 1
ATOM 1332 C C . SER A 1 211 ? 34.575 50.193 9.368 1.00 27.17 190 SER A C 1
ATOM 1333 O O . SER A 1 211 ? 35.021 49.176 9.890 1.00 26.85 190 SER A O 1
ATOM 1336 N N . ARG A 1 212 ? 33.390 50.233 8.758 1.00 30.03 191 ARG A N 1
ATOM 1337 C CA . ARG A 1 212 ? 32.550 49.029 8.675 1.00 33.83 191 ARG A CA 1
ATOM 1338 C C . ARG A 1 212 ? 33.322 47.896 7.990 1.00 32.21 191 ARG A C 1
ATOM 1339 O O . ARG A 1 212 ? 33.371 46.775 8.493 1.00 32.15 191 ARG A O 1
ATOM 1347 N N . GLN A 1 213 ? 33.948 48.211 6.860 1.00 32.77 192 GLN A N 1
ATOM 1348 C CA . GLN A 1 213 ? 34.757 47.243 6.111 1.00 34.61 192 GLN A CA 1
ATOM 1349 C C . GLN A 1 213 ? 35.941 46.723 6.953 1.00 33.89 192 GLN A C 1
ATOM 1350 O O . GLN A 1 213 ? 36.278 45.534 6.905 1.00 33.01 192 GLN A O 1
ATOM 1356 N N . LEU A 1 214 ? 36.542 47.612 7.742 1.00 34.50 193 LEU A N 1
ATOM 1357 C CA . LEU A 1 214 ? 37.644 47.238 8.636 1.00 34.59 193 LEU A CA 1
ATOM 1358 C C . LEU A 1 214 ? 37.170 46.283 9.747 1.00 35.14 193 LEU A C 1
ATOM 1359 O O . LEU A 1 214 ? 37.839 45.294 10.046 1.00 36.57 193 LEU A O 1
ATOM 1364 N N . GLY A 1 215 ? 35.998 46.559 10.323 1.00 33.26 194 GLY A N 1
ATOM 1365 C CA . GLY A 1 215 ? 35.396 45.669 11.311 1.00 31.31 194 GLY A CA 1
ATOM 1366 C C . GLY A 1 215 ? 35.016 44.308 10.755 1.00 31.53 194 GLY A C 1
ATOM 1367 O O . GLY A 1 215 ? 35.239 43.282 11.398 1.00 33.35 194 GLY A O 1
ATOM 1368 N N . GLU A 1 216 ? 34.427 44.302 9.564 1.00 32.30 195 GLU A N 1
ATOM 1369 C CA . GLU A 1 216 ? 34.059 43.056 8.895 1.00 35.82 195 GLU A CA 1
ATOM 1370 C C . GLU A 1 216 ? 35.278 42.184 8.586 1.00 35.45 195 GLU A C 1
ATOM 1371 O O . GLU A 1 216 ? 35.225 40.963 8.751 1.00 36.99 195 GLU A O 1
ATOM 1377 N N . GLY A 1 217 ? 36.365 42.825 8.168 1.00 35.58 196 GLY A N 1
ATOM 1378 C CA . GLY A 1 217 ? 37.656 42.158 7.957 1.00 37.54 196 GLY A CA 1
ATOM 1379 C C . GLY A 1 217 ? 38.229 41.492 9.203 1.00 38.13 196 GLY A C 1
ATOM 1380 O O . GLY A 1 217 ? 38.908 40.456 9.119 1.00 38.26 196 GLY A O 1
ATOM 1381 N N . LEU A 1 218 ? 37.954 42.088 10.362 1.00 36.09 197 LEU A N 1
ATOM 1382 C CA . LEU A 1 218 ? 38.376 41.540 11.644 1.00 36.96 197 LEU A CA 1
ATOM 1383 C C . LEU A 1 218 ? 37.664 40.215 11.939 1.00 36.44 197 LEU A C 1
ATOM 1384 O O . LEU A 1 218 ? 38.293 39.248 12.379 1.00 35.79 197 LEU A O 1
ATOM 1389 N N . PHE A 1 219 ? 36.360 40.159 11.672 1.00 35.45 198 PHE A N 1
ATOM 1390 C CA . PHE A 1 219 ? 35.600 38.922 11.860 1.00 37.70 198 PHE A CA 1
ATOM 1391 C C . PHE A 1 219 ? 35.910 37.871 10.794 1.00 39.65 198 PHE A C 1
ATOM 1392 O O . PHE A 1 219 ? 35.862 36.675 11.074 1.00 42.09 198 PHE A O 1
ATOM 1400 N N . ALA A 1 220 ? 36.223 38.328 9.584 1.00 40.87 199 ALA A N 1
ATOM 1401 C CA . ALA A 1 220 ? 36.633 37.441 8.487 1.00 42.27 199 ALA A CA 1
ATOM 1402 C C . ALA A 1 220 ? 37.990 36.782 8.757 1.00 42.94 199 ALA A C 1
ATOM 1403 O O . ALA A 1 220 ? 38.214 35.629 8.374 1.00 44.67 199 ALA A O 1
ATOM 1405 N N . GLY A 1 221 ? 38.885 37.517 9.416 1.00 42.35 200 GLY A N 1
ATOM 1406 C CA . GLY A 1 221 ? 40.228 37.022 9.737 1.00 41.87 200 GLY A CA 1
ATOM 1407 C C . GLY A 1 221 ? 40.321 36.180 10.999 1.00 41.39 200 GLY A C 1
ATOM 1408 O O . GLY A 1 221 ? 41.421 35.808 11.420 1.00 41.86 200 GLY A O 1
ATOM 1409 N N . GLU A 1 222 ? 39.173 35.877 11.604 1.00 41.46 201 GLU A N 1
ATOM 1410 C CA . GLU A 1 222 ? 39.121 35.094 12.838 1.00 40.83 201 GLU A CA 1
ATOM 1411 C C . GLU A 1 222 ? 39.528 33.647 12.589 1.00 43.47 201 GLU A C 1
ATOM 1412 O O . GLU A 1 222 ? 38.873 32.940 11.817 1.00 41.84 201 GLU A O 1
ATOM 1418 N N . LEU A 1 223 ? 40.610 33.218 13.239 1.00 42.88 202 LEU A N 1
ATOM 1419 C CA . LEU A 1 223 ? 40.981 31.805 13.241 1.00 43.80 202 LEU A CA 1
ATOM 1420 C C . LEU A 1 223 ? 40.190 31.098 14.337 1.00 43.74 202 LEU A C 1
ATOM 1421 O O . LEU A 1 223 ? 39.983 29.885 14.285 1.00 45.64 202 LEU A O 1
ATOM 1426 N N . GLU A 1 224 ? 39.771 31.881 15.330 1.00 41.75 203 GLU A N 1
ATOM 1427 C CA . GLU A 1 224 ? 38.875 31.461 16.410 1.00 40.89 203 GLU A CA 1
ATOM 1428 C C . GLU A 1 224 ? 38.136 32.726 16.881 1.00 38.69 203 GLU A C 1
ATOM 1429 O O . GLU A 1 224 ? 38.513 33.829 16.480 1.00 36.64 203 GLU A O 1
ATOM 1435 N N . PRO A 1 225 ? 37.083 32.581 17.720 1.00 38.02 204 PRO A N 1
ATOM 1436 C CA . PRO A 1 225 ? 36.399 33.799 18.206 1.00 35.15 204 PRO A CA 1
ATOM 1437 C C . PRO A 1 225 ? 37.338 34.734 18.977 1.00 32.81 204 PRO A C 1
ATOM 1438 O O . PRO A 1 225 ? 38.055 34.287 19.888 1.00 30.86 204 PRO A O 1
ATOM 1442 N N . MET A 1 226 ? 37.347 36.014 18.595 1.00 31.04 205 MET A N 1
ATOM 1443 C CA . MET A 1 226 ? 38.153 37.017 19.305 1.00 29.02 205 MET A CA 1
ATOM 1444 C C . MET A 1 226 ? 37.688 37.049 20.740 1.00 28.36 205 MET A C 1
ATOM 1445 O O . MET A 1 226 ? 36.484 37.176 20.991 1.00 29.90 205 MET A O 1
ATOM 1450 N N . SER A 1 227 ? 38.624 36.919 21.676 1.00 27.19 206 SER A N 1
ATOM 1451 C CA . SER A 1 227 ? 38.283 36.895 23.090 1.00 27.45 206 SER A CA 1
ATOM 1452 C C . SER A 1 227 ? 37.951 38.302 23.568 1.00 26.95 206 SER A C 1
ATOM 1453 O O . SER A 1 227 ? 38.459 39.290 23.019 1.00 23.00 206 SER A O 1
ATOM 1456 N N . ASP A 1 228 ? 37.115 38.388 24.595 1.00 25.32 207 ASP A N 1
ATOM 1457 C CA . ASP A 1 228 ? 36.825 39.674 25.205 1.00 26.13 207 ASP A CA 1
ATOM 1458 C C . ASP A 1 228 ? 38.114 40.331 25.738 1.00 24.46 207 ASP A C 1
ATOM 1459 O O . ASP A 1 228 ? 38.295 41.537 25.586 1.00 22.70 207 ASP A O 1
ATOM 1464 N N . ALA A 1 229 ? 39.022 39.540 26.318 1.00 24.28 208 ALA A N 1
ATOM 1465 C CA . ALA A 1 229 ? 40.286 40.085 26.835 1.00 23.68 208 ALA A CA 1
ATOM 1466 C C . ALA A 1 229 ? 41.093 40.769 25.733 1.00 23.12 208 ALA A C 1
ATOM 1467 O O . ALA A 1 229 ? 41.627 41.866 25.941 1.00 21.71 208 ALA A O 1
ATOM 1469 N N . ARG A 1 230 ? 41.168 40.120 24.567 1.00 22.44 209 ARG A N 1
ATOM 1470 C CA . ARG A 1 230 ? 41.913 40.652 23.415 1.00 26.29 209 ARG A CA 1
ATOM 1471 C C . ARG A 1 230 ? 41.248 41.857 22.744 1.00 24.10 209 ARG A C 1
ATOM 1472 O O . ARG A 1 230 ? 41.935 42.756 22.258 1.00 21.47 209 ARG A O 1
ATOM 1480 N N . LEU A 1 231 ? 39.918 41.873 22.715 1.00 21.49 210 LEU A N 1
ATOM 1481 C CA . LEU A 1 231 ? 39.189 43.071 22.258 1.00 20.91 210 LEU A CA 1
ATOM 1482 C C . LEU A 1 231 ? 39.490 44.275 23.153 1.00 19.69 210 LEU A C 1
ATOM 1483 O O . LEU A 1 231 ? 39.638 45.397 22.668 1.00 18.98 210 LEU A O 1
ATOM 1488 N N . LEU A 1 232 ? 39.591 44.042 24.458 1.00 18.89 211 LEU A N 1
ATOM 1489 C CA . LEU A 1 232 ? 39.880 45.114 25.400 1.00 20.40 211 LEU A CA 1
ATOM 1490 C C . LEU A 1 232 ? 41.299 45.630 25.211 1.00 20.88 211 LEU A C 1
ATOM 1491 O O . LEU A 1 232 ? 41.535 46.846 25.247 1.00 21.13 211 LEU A O 1
ATOM 1496 N N . ALA A 1 233 ? 42.231 44.699 25.000 1.00 19.74 212 ALA A N 1
ATOM 1497 C CA . ALA A 1 233 ? 43.616 45.048 24.655 1.00 20.06 212 ALA A CA 1
ATOM 1498 C C . ALA A 1 233 ? 43.651 45.916 23.388 1.00 19.73 212 ALA A C 1
ATOM 1499 O O . ALA A 1 233 ? 44.347 46.927 23.343 1.00 20.77 212 ALA A O 1
ATOM 1501 N N . MET A 1 234 ? 42.881 45.536 22.371 1.00 18.61 213 MET A N 1
ATOM 1502 C CA . MET A 1 234 ? 42.843 46.301 21.120 1.00 20.01 213 MET A CA 1
ATOM 1503 C C . MET A 1 234 ? 42.320 47.716 21.360 1.00 19.47 213 MET A C 1
ATOM 1504 O O . MET A 1 234 ? 42.897 48.678 20.847 1.00 17.81 213 MET A O 1
ATOM 1509 N N . GLY A 1 235 ? 41.251 47.839 22.154 1.00 18.76 214 GLY A N 1
ATOM 1510 C CA . GLY A 1 235 ? 40.706 49.153 22.511 1.00 19.12 214 GLY A CA 1
ATOM 1511 C C . GLY A 1 235 ? 41.705 50.004 23.271 1.00 19.97 214 GLY A C 1
ATOM 1512 O O . GLY A 1 235 ? 41.847 51.207 23.004 1.00 19.79 214 GLY A O 1
ATOM 1513 N N . ARG A 1 236 ? 42.396 49.384 24.224 1.00 19.42 215 ARG A N 1
ATOM 1514 C CA . ARG A 1 236 ? 43.385 50.104 25.013 1.00 19.21 215 ARG A CA 1
ATOM 1515 C C . ARG A 1 236 ? 44.504 50.673 24.124 1.00 19.02 215 ARG A C 1
ATOM 1516 O O . ARG A 1 236 ? 44.864 51.858 24.231 1.00 17.97 215 ARG A O 1
ATOM 1524 N N . TYR A 1 237 ? 45.042 49.835 23.241 1.00 18.19 216 TYR A N 1
ATOM 1525 C CA . TYR A 1 237 ? 46.084 50.297 22.338 1.00 19.46 216 TYR A CA 1
ATOM 1526 C C . TYR A 1 237 ? 45.574 51.350 21.344 1.00 19.87 216 TYR A C 1
ATOM 1527 O O . TYR A 1 237 ? 46.288 52.291 21.025 1.00 21.45 216 TYR A O 1
ATOM 1536 N N . ALA A 1 238 ? 44.344 51.193 20.854 1.00 19.54 217 ALA A N 1
ATOM 1537 C CA . ALA A 1 238 ? 43.783 52.204 19.955 1.00 20.42 217 ALA A CA 1
ATOM 1538 C C . ALA A 1 238 ? 43.762 53.586 20.618 1.00 20.52 217 ALA A C 1
ATOM 1539 O O . ALA A 1 238 ? 44.154 54.583 20.005 1.00 21.54 217 ALA A O 1
ATOM 1541 N N . ARG A 1 239 ? 43.307 53.633 21.867 1.00 19.85 218 ARG A N 1
ATOM 1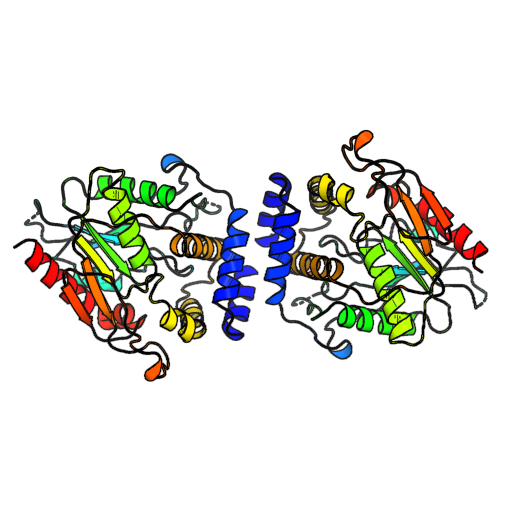542 C CA . ARG A 1 239 ? 43.301 54.871 22.643 1.00 23.11 218 ARG A CA 1
ATOM 1543 C C . ARG A 1 239 ? 44.716 55.437 22.809 1.00 21.99 218 ARG A C 1
ATOM 1544 O O . ARG A 1 239 ? 44.925 56.631 22.593 1.00 21.43 218 ARG A O 1
ATOM 1552 N N . PHE A 1 240 ? 45.674 54.583 23.180 1.00 19.74 219 PHE A N 1
ATOM 1553 C CA . PHE A 1 240 ? 47.091 54.989 23.280 1.00 21.87 219 PHE A CA 1
ATOM 1554 C C . PHE A 1 240 ? 47.553 55.721 22.029 1.00 21.92 219 PHE A C 1
ATOM 1555 O O . PHE A 1 240 ? 48.221 56.770 22.102 1.00 21.72 219 PHE A O 1
ATOM 1563 N N . LEU A 1 241 ? 47.203 55.154 20.879 1.00 21.23 220 LEU A N 1
ATOM 1564 C CA . LEU A 1 241 ? 47.701 55.604 19.584 1.00 24.93 220 LEU A CA 1
ATOM 1565 C C . LEU A 1 241 ? 46.987 56.856 19.089 1.00 29.34 220 LEU A C 1
ATOM 1566 O O . LEU A 1 241 ? 47.498 57.559 18.223 1.00 28.88 220 LEU A O 1
ATOM 1571 N N . ALA A 1 242 ? 45.812 57.130 19.648 1.00 31.81 221 ALA A N 1
ATOM 1572 C CA . ALA A 1 242 ? 45.076 58.357 19.335 1.00 37.48 221 ALA A CA 1
ATOM 1573 C C . ALA A 1 242 ? 45.502 59.540 20.215 1.00 39.44 221 ALA A C 1
ATOM 1574 O O . ALA A 1 242 ? 45.078 60.671 19.977 1.00 45.30 221 ALA A O 1
ATOM 1576 N N . GLY A 1 243 ? 46.330 59.285 21.229 1.00 41.17 222 GLY A N 1
ATOM 1577 C CA . GLY A 1 243 ? 46.708 60.309 22.214 1.00 42.08 222 GLY A CA 1
ATOM 1578 C C . GLY A 1 243 ? 48.008 61.043 21.899 1.00 43.35 222 GLY A C 1
ATOM 1579 O O . GLY A 1 243 ? 48.657 60.741 20.899 1.00 42.20 222 GLY A O 1
ATOM 1580 N N . PRO A 1 244 ? 48.391 61.989 22.746 1.00 44.84 223 PRO A N 1
ATOM 1581 C CA . PRO A 1 244 ? 49.563 62.831 22.489 1.00 44.96 223 PRO A CA 1
ATOM 1582 C C . PRO A 1 244 ? 50.848 62.018 22.439 1.00 44.88 223 PRO A C 1
ATOM 1583 O O . PRO A 1 244 ? 51.232 61.445 23.446 1.00 45.77 223 PRO A O 1
ATOM 1587 N N . ARG A 1 245 ? 51.493 61.977 21.278 1.00 43.95 224 ARG A N 1
ATOM 1588 C CA . ARG A 1 245 ? 52.712 61.196 21.106 1.00 44.24 224 ARG A CA 1
ATOM 1589 C C . ARG A 1 245 ? 53.895 62.090 20.751 1.00 47.64 224 ARG A C 1
ATOM 1590 O O . ARG A 1 245 ? 53.917 62.715 19.690 1.00 46.92 224 ARG A O 1
ATOM 1598 N N . PRO A 1 246 ? 54.877 62.147 21.644 1.00 50.71 225 PRO A N 1
ATOM 1599 C CA . PRO A 1 246 ? 56.013 63.061 21.485 1.00 51.63 225 PRO A CA 1
ATOM 1600 C C . PRO A 1 246 ? 55.951 63.817 20.162 1.00 51.03 225 PRO A C 1
ATOM 1601 O O . PRO A 1 246 ? 55.244 64.819 20.057 1.00 52.91 225 PRO A O 1
ATOM 1605 N N . GLY A 1 247 ? 56.687 63.336 19.165 1.00 47.71 226 GLY A N 1
ATOM 1606 C CA . GLY A 1 247 ? 58.021 62.810 19.387 1.00 41.95 226 GLY A CA 1
ATOM 1607 C C . GLY A 1 247 ? 58.466 61.873 18.282 1.00 39.89 226 GLY A C 1
ATOM 1608 O O . GLY A 1 247 ? 57.884 60.805 18.089 1.00 37.55 226 GLY A O 1
ATOM 1609 N N . ARG A 1 248 ? 59.503 62.274 17.554 1.00 37.05 227 ARG A N 1
ATOM 1610 C CA . ARG A 1 248 ? 59.697 61.820 16.182 1.00 35.09 227 ARG A CA 1
ATOM 1611 C C . ARG A 1 248 ? 61.036 61.109 16.020 1.00 31.12 227 ARG A C 1
ATOM 1612 O O . ARG A 1 248 ? 62.093 61.694 16.257 1.00 26.89 227 ARG A O 1
ATOM 1620 N N . SER A 1 249 ? 60.984 59.844 15.615 1.00 27.68 228 SER A N 1
ATOM 1621 C CA . SER A 1 249 ? 62.198 59.040 15.440 1.00 25.38 228 SER A CA 1
ATOM 1622 C C . SER A 1 249 ? 63.144 59.651 14.414 1.00 25.67 228 SER A C 1
ATOM 1623 O O . SER A 1 249 ? 62.713 60.130 13.358 1.00 25.82 228 SER A O 1
ATOM 1626 N N . SER A 1 250 ? 64.438 59.607 14.730 1.00 26.24 229 SER A N 1
ATOM 1627 C CA . SER A 1 250 ? 65.479 60.040 13.798 1.00 28.42 229 SER A CA 1
ATOM 1628 C C . SER A 1 250 ? 65.733 59.021 12.677 1.00 28.45 229 SER A C 1
ATOM 1629 O O . SER A 1 250 ? 66.380 59.349 11.675 1.00 27.72 229 SER A O 1
ATOM 1632 N N . ALA A 1 251 ? 65.215 57.798 12.838 1.00 26.14 230 ALA A N 1
ATOM 1633 C CA . ALA A 1 251 ? 65.440 56.721 11.863 1.00 25.12 230 ALA A CA 1
ATOM 1634 C C . ALA A 1 251 ? 64.770 56.990 10.516 1.00 22.86 230 ALA A C 1
ATOM 1635 O O . ALA A 1 251 ? 63.633 57.497 10.489 1.00 24.31 230 ALA A O 1
ATOM 1637 N N . PRO A 1 252 ? 65.436 56.621 9.394 1.00 21.09 231 PRO A N 1
ATOM 1638 C CA . PRO A 1 252 ? 64.805 56.809 8.082 1.00 20.65 231 PRO A CA 1
ATOM 1639 C C . PRO A 1 252 ? 63.597 55.884 7.871 1.00 22.17 231 PRO A C 1
ATOM 1640 O O . PRO A 1 252 ? 63.598 54.759 8.375 1.00 21.33 231 PRO A O 1
ATOM 1644 N N . VAL A 1 253 ? 62.588 56.367 7.139 1.00 20.42 232 VAL A N 1
ATOM 1645 C CA . VAL A 1 253 ? 61.306 55.648 6.967 1.00 17.46 232 VAL A CA 1
ATOM 1646 C C . VAL A 1 253 ? 61.084 55.216 5.528 1.00 18.47 232 VAL A C 1
ATOM 1647 O O . VAL A 1 253 ? 61.191 56.027 4.584 1.00 19.15 232 VAL A O 1
ATOM 1651 N N . LEU A 1 254 ? 60.764 53.928 5.362 1.00 16.36 233 LEU A N 1
ATOM 1652 C CA . LEU A 1 254 ? 60.224 53.430 4.140 1.00 18.08 233 LEU A CA 1
ATOM 1653 C C . LEU A 1 254 ? 58.709 53.352 4.319 1.00 18.29 233 LEU A C 1
ATOM 1654 O O . LEU A 1 254 ? 58.211 52.615 5.189 1.00 18.63 233 LEU A O 1
ATOM 1659 N N . LEU A 1 255 ? 58.002 54.156 3.525 1.00 18.47 234 LEU A N 1
ATOM 1660 C CA . LEU A 1 255 ? 56.542 54.164 3.478 1.00 18.31 234 LEU A CA 1
ATOM 1661 C C . LEU A 1 255 ? 56.093 53.227 2.352 1.00 20.83 234 LEU A C 1
ATOM 1662 O O . LEU A 1 255 ? 56.386 53.461 1.165 1.00 22.02 234 LEU A O 1
ATOM 1667 N N . VAL A 1 256 ? 55.431 52.131 2.727 1.00 19.07 235 VAL A N 1
ATOM 1668 C CA . VAL A 1 256 ? 54.894 51.182 1.755 1.00 17.85 235 VAL A CA 1
ATOM 1669 C C . VAL A 1 256 ? 53.371 51.356 1.652 1.00 18.53 235 VAL A C 1
ATOM 1670 O O . VAL A 1 256 ? 52.653 51.227 2.643 1.00 20.42 235 VAL A O 1
ATOM 1674 N N . ARG A 1 257 ? 52.890 51.679 0.452 1.00 18.65 236 ARG A N 1
ATOM 1675 C CA . ARG A 1 257 ? 51.467 52.001 0.240 1.00 21.61 236 ARG A CA 1
ATOM 1676 C C . ARG A 1 257 ? 50.708 50.988 -0.617 1.00 19.27 236 ARG A C 1
ATOM 1677 O O . ARG A 1 257 ? 51.176 50.608 -1.688 1.00 22.42 236 ARG A O 1
ATOM 1685 N N . ALA A 1 258 ? 49.518 50.595 -0.160 1.00 21.24 237 ALA A N 1
ATOM 1686 C CA . ALA A 1 258 ? 48.554 49.866 -1.000 1.00 22.84 237 ALA A CA 1
ATOM 1687 C C . ALA A 1 258 ? 48.202 50.718 -2.230 1.00 25.18 237 ALA A C 1
ATOM 1688 O O . ALA A 1 258 ? 48.172 51.955 -2.145 1.00 23.03 237 ALA A O 1
ATOM 1690 N N . SER A 1 259 ? 47.963 50.066 -3.368 1.00 26.98 238 SER A N 1
ATOM 1691 C CA . SER A 1 259 ? 47.621 50.746 -4.628 1.00 28.70 238 SER A CA 1
ATOM 1692 C C . SER A 1 259 ? 46.116 50.737 -4.971 1.00 28.93 238 SER A C 1
ATOM 1693 O O . SER A 1 259 ? 45.665 51.509 -5.833 1.00 29.43 238 SER A O 1
ATOM 1696 N N A GLU A 1 260 ? 45.369 49.858 -4.297 0.50 28.42 239 GLU A N 1
ATOM 1697 N N B GLU A 1 260 ? 45.357 49.874 -4.308 0.50 28.49 239 GLU A N 1
ATOM 1698 C CA A GLU A 1 260 ? 43.916 49.701 -4.455 0.50 29.37 239 GLU A CA 1
ATOM 1699 C CA B GLU A 1 260 ? 43.918 49.809 -4.520 0.50 29.14 239 GLU A CA 1
ATOM 1700 C C A GLU A 1 260 ? 43.191 50.191 -3.197 0.50 28.44 239 GLU A C 1
ATOM 1701 C C B GLU A 1 260 ? 43.173 50.168 -3.237 0.50 28.42 239 GLU A C 1
ATOM 1702 O O A GLU A 1 260 ? 43.622 49.873 -2.084 0.50 26.47 239 GLU A O 1
ATOM 1703 O O B GLU A 1 260 ? 43.576 49.743 -2.149 0.50 25.91 239 GLU A O 1
ATOM 1714 N N . PRO A 1 261 ? 42.084 50.951 -3.361 1.00 27.79 240 PRO A N 1
ATOM 1715 C CA . PRO A 1 261 ? 41.303 51.381 -2.193 1.00 26.87 240 PRO A CA 1
ATOM 1716 C C . PRO A 1 261 ? 40.521 50.213 -1.617 1.00 28.99 240 PRO A C 1
ATOM 1717 O O . PRO A 1 261 ? 39.940 49.422 -2.374 1.00 28.46 240 PRO A O 1
ATOM 1721 N N . LEU A 1 262 ? 40.530 50.099 -0.290 1.00 28.03 241 LEU A N 1
ATOM 1722 C CA . LEU A 1 262 ? 39.855 48.997 0.407 1.00 30.58 241 LEU A CA 1
ATOM 1723 C C . LEU A 1 262 ? 38.335 49.010 0.193 1.00 29.73 241 LEU A C 1
ATOM 1724 O O . LEU A 1 262 ? 37.706 47.956 0.042 1.00 31.68 241 LEU A O 1
ATOM 1729 N N . GLY A 1 263 ? 37.756 50.204 0.184 1.00 29.95 242 GLY A N 1
ATOM 1730 C CA . GLY A 1 263 ? 36.318 50.362 -0.008 1.00 29.64 242 GLY A CA 1
ATOM 1731 C C . GLY A 1 263 ? 36.047 51.512 -0.943 1.00 30.17 242 GLY A C 1
ATOM 1732 O O . GLY A 1 263 ? 36.985 52.139 -1.447 1.00 29.97 242 GLY A O 1
ATOM 1733 N N . ASP A 1 264 ? 34.768 51.806 -1.177 1.00 30.41 243 ASP A N 1
A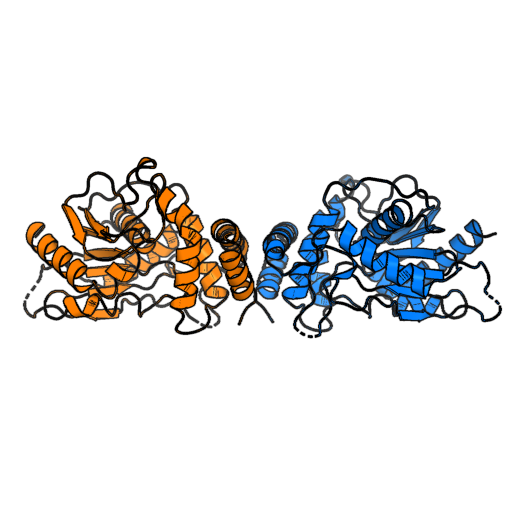TOM 1734 C CA . ASP A 1 264 ? 34.404 52.930 -2.029 1.00 31.80 243 ASP A CA 1
ATOM 1735 C C . ASP A 1 264 ? 34.849 54.239 -1.394 1.00 30.95 243 ASP A C 1
ATOM 1736 O O . ASP A 1 264 ? 34.817 54.388 -0.167 1.00 30.57 243 ASP A O 1
ATOM 1741 N N . TRP A 1 265 ? 35.257 55.173 -2.246 1.00 29.50 244 TRP A N 1
ATOM 1742 C CA . TRP A 1 265 ? 35.854 56.438 -1.839 1.00 30.02 244 TRP A CA 1
ATOM 1743 C C . TRP A 1 265 ? 35.524 57.488 -2.885 1.00 32.31 244 TRP A C 1
ATOM 1744 O O . TRP A 1 265 ? 35.946 57.381 -4.047 1.00 32.71 244 TRP A O 1
ATOM 1755 N N . GLN A 1 266 ? 34.766 58.502 -2.482 1.00 33.84 245 GLN A N 1
ATOM 1756 C CA . GLN A 1 266 ? 34.418 59.566 -3.403 1.00 36.50 245 GLN A CA 1
ATOM 1757 C C . GLN A 1 266 ? 35.630 60.470 -3.605 1.00 36.69 245 GLN A C 1
ATOM 1758 O O . GLN A 1 266 ? 36.213 60.981 -2.650 1.00 36.83 245 GLN A O 1
ATOM 1764 N N . GLU A 1 267 ? 35.990 60.638 -4.873 1.00 40.14 246 GLU A N 1
ATOM 1765 C CA . GLU A 1 267 ? 37.236 61.270 -5.305 1.00 42.93 246 GLU A CA 1
ATOM 1766 C C . GLU A 1 267 ? 37.540 62.645 -4.696 1.00 42.06 246 GLU A C 1
ATOM 1767 O O . GLU A 1 267 ? 38.702 62.964 -4.440 1.00 39.23 246 GLU A O 1
ATOM 1773 N N . GLU A 1 268 ? 36.510 63.461 -4.473 1.00 41.93 247 GLU A N 1
ATOM 1774 C CA . GLU A 1 268 ? 36.731 64.820 -3.956 1.00 41.12 247 GLU A CA 1
ATOM 1775 C C . GLU A 1 268 ? 36.980 64.913 -2.444 1.00 39.68 247 GLU A C 1
ATOM 1776 O O . GLU 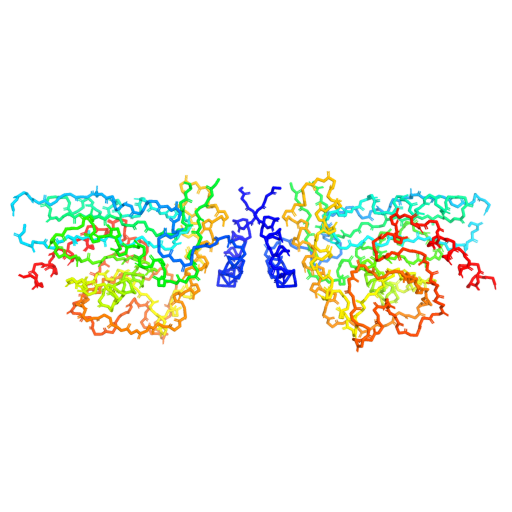A 1 268 ? 37.269 65.993 -1.936 1.00 40.34 247 GLU A O 1
ATOM 1782 N N . ARG A 1 269 ? 36.895 63.786 -1.731 1.00 37.67 248 ARG A N 1
ATOM 1783 C CA . ARG A 1 269 ? 37.401 63.734 -0.354 1.00 35.49 248 ARG A CA 1
ATOM 1784 C C . ARG A 1 269 ? 38.909 63.981 -0.370 1.00 34.78 248 ARG A C 1
ATOM 1785 O O . ARG A 1 269 ? 39.488 64.411 0.626 1.00 37.27 248 ARG A O 1
ATOM 1793 N N . GLY A 1 270 ? 39.536 63.683 -1.506 1.00 33.94 249 GLY A N 1
ATOM 1794 C CA . GLY A 1 270 ? 40.987 63.775 -1.661 1.00 32.65 249 GLY A CA 1
ATOM 1795 C C . GLY A 1 270 ? 41.643 62.407 -1.813 1.00 30.61 249 GLY A C 1
ATOM 1796 O O . GLY A 1 270 ? 41.008 61.441 -2.251 1.00 29.81 249 GLY A O 1
ATOM 1797 N N . ASP A 1 271 ? 42.917 62.331 -1.432 1.00 29.32 250 ASP A N 1
ATOM 1798 C CA . ASP A 1 271 ? 43.731 61.115 -1.581 1.00 27.43 250 ASP A CA 1
ATOM 1799 C C . ASP A 1 271 ? 43.477 60.106 -0.451 1.00 25.20 250 ASP A C 1
ATOM 1800 O O . ASP A 1 271 ? 43.667 60.437 0.718 1.00 25.36 250 ASP A O 1
ATOM 1805 N N . TRP A 1 272 ? 43.048 58.887 -0.799 1.00 24.07 251 TRP A N 1
ATOM 1806 C CA . TRP A 1 272 ? 42.759 57.852 0.205 1.00 22.79 251 TRP A CA 1
ATOM 1807 C C . TRP A 1 272 ? 44.019 57.119 0.688 1.00 22.24 251 TRP A C 1
ATOM 1808 O O . TRP A 1 272 ? 43.960 56.410 1.682 1.00 20.92 251 TRP A O 1
ATOM 1819 N N . ARG A 1 273 ? 45.130 57.273 -0.030 1.00 23.11 252 ARG A N 1
ATOM 1820 C CA . ARG A 1 273 ? 46.346 56.471 0.235 1.00 24.02 252 ARG A CA 1
ATOM 1821 C C . ARG A 1 273 ? 46.972 56.730 1.608 1.00 22.56 252 ARG A C 1
ATOM 1822 O O . ARG A 1 273 ? 46.825 57.817 2.178 1.00 20.83 252 ARG A O 1
ATOM 1830 N N . ALA A 1 274 ? 47.679 55.719 2.129 1.00 17.69 253 ALA A N 1
ATOM 1831 C CA . ALA A 1 274 ? 48.409 55.847 3.390 1.00 16.58 253 ALA A CA 1
ATOM 1832 C C . ALA A 1 274 ? 49.417 57.010 3.342 1.00 18.26 253 ALA A C 1
ATOM 1833 O O . ALA A 1 274 ? 49.871 57.393 2.262 1.00 21.16 253 ALA A O 1
ATOM 1835 N N . HIS A 1 275 ? 49.787 57.530 4.507 1.00 16.12 254 HIS A N 1
ATOM 1836 C CA . HIS A 1 275 ? 50.638 58.732 4.592 1.00 18.57 254 HIS A CA 1
ATOM 1837 C C . HIS A 1 275 ? 51.650 58.675 5.726 1.00 19.40 254 HIS A C 1
ATOM 1838 O O . HIS A 1 275 ? 51.361 58.166 6.804 1.00 17.88 254 HIS A O 1
ATOM 1845 N N . TRP A 1 276 ? 52.842 59.226 5.487 1.00 17.67 255 TRP A N 1
ATOM 1846 C CA . TRP A 1 276 ? 53.764 59.518 6.560 1.00 17.84 255 TRP A CA 1
ATOM 1847 C C . TRP A 1 276 ? 54.483 60.826 6.208 1.00 18.04 255 TRP A C 1
ATOM 1848 O O . TRP A 1 276 ? 54.739 61.097 5.038 1.00 19.63 255 TRP A O 1
ATOM 1859 N N . ASP A 1 277 ? 54.781 61.612 7.230 1.00 19.19 256 ASP A N 1
ATOM 1860 C CA . ASP A 1 277 ? 55.436 62.920 7.057 1.00 20.60 256 ASP A CA 1
ATOM 1861 C C . ASP A 1 277 ? 56.922 62.699 6.755 1.00 23.00 256 ASP A C 1
ATOM 1862 O O . ASP A 1 277 ? 57.635 62.070 7.546 1.00 23.97 256 ASP A O 1
ATOM 1867 N N . LEU A 1 278 ? 57.375 63.194 5.603 1.00 21.07 257 LEU A N 1
ATOM 1868 C CA . LEU A 1 278 ? 58.815 63.206 5.269 1.00 22.95 257 LEU A CA 1
ATOM 1869 C C . LEU A 1 278 ? 59.477 61.799 5.291 1.00 22.42 257 LEU A C 1
ATOM 1870 O O . LEU A 1 278 ? 60.489 61.607 5.978 1.00 23.97 257 LEU A O 1
ATOM 1875 N N . PRO A 1 279 ? 58.921 60.832 4.532 1.00 23.99 258 PRO A N 1
ATOM 1876 C CA . PRO A 1 279 ? 59.546 59.495 4.480 1.00 22.01 258 PRO A CA 1
ATOM 1877 C C . PRO A 1 279 ? 60.850 59.550 3.678 1.00 25.69 258 PRO A C 1
ATOM 1878 O O . PRO A 1 279 ? 61.005 60.409 2.788 1.00 25.80 258 PRO A O 1
ATOM 1882 N N . HIS A 1 280 ? 61.779 58.656 3.997 1.00 22.76 259 HIS A N 1
ATOM 1883 C CA . HIS A 1 280 ? 63.031 58.536 3.237 1.00 24.16 259 HIS A CA 1
ATOM 1884 C C . HIS A 1 280 ? 62.759 58.067 1.809 1.00 24.77 259 HIS A C 1
ATOM 1885 O O . HIS A 1 280 ? 63.304 58.622 0.841 1.00 24.49 259 HIS A O 1
ATOM 1892 N N . THR A 1 281 ? 61.910 57.043 1.683 1.00 23.23 260 THR A N 1
ATOM 1893 C CA . THR A 1 281 ? 61.525 56.461 0.406 1.00 24.29 260 THR A CA 1
ATOM 1894 C C . THR A 1 281 ? 60.061 56.031 0.478 1.00 23.05 260 THR A C 1
ATOM 1895 O O . THR A 1 281 ? 59.578 55.683 1.546 1.00 22.14 260 THR A O 1
ATOM 1899 N N . VAL A 1 282 ? 59.364 56.089 -0.652 1.00 22.44 261 VAL A N 1
ATOM 1900 C CA . VAL A 1 282 ? 57.983 55.597 -0.760 1.00 25.08 261 VAL A CA 1
ATOM 1901 C C . VAL A 1 282 ? 57.909 54.503 -1.819 1.00 26.90 261 VAL A C 1
ATOM 1902 O O . VAL A 1 282 ? 58.401 54.679 -2.933 1.00 27.99 261 VAL A O 1
ATOM 1906 N N . ALA A 1 283 ? 57.279 53.381 -1.476 1.00 24.12 262 ALA A N 1
ATOM 1907 C CA . ALA A 1 283 ? 57.052 52.307 -2.433 1.00 25.16 262 ALA A CA 1
ATOM 1908 C C . ALA A 1 283 ? 55.570 51.974 -2.524 1.00 25.02 262 ALA A C 1
ATOM 1909 O O . ALA A 1 283 ? 54.891 51.866 -1.504 1.00 26.42 262 ALA A O 1
ATOM 1911 N N . ASP A 1 284 ? 55.064 51.830 -3.743 1.00 24.74 263 ASP A N 1
ATOM 1912 C CA . ASP A 1 284 ? 53.689 51.405 -3.950 1.00 27.10 263 ASP A CA 1
ATOM 1913 C C . ASP A 1 284 ? 53.667 49.948 -4.363 1.00 28.40 263 ASP A C 1
ATOM 1914 O O . ASP A 1 284 ? 54.500 49.512 -5.165 1.00 28.91 263 ASP A O 1
ATOM 1919 N N . VAL A 1 285 ? 52.723 49.200 -3.803 1.00 26.05 264 VAL A N 1
ATOM 1920 C CA . VAL A 1 285 ? 52.619 47.768 -4.081 1.00 27.09 264 VAL A CA 1
ATOM 1921 C C . VAL A 1 285 ? 51.171 47.441 -4.424 1.00 27.33 264 VAL A C 1
ATOM 1922 O O . VAL A 1 285 ? 50.276 48.209 -4.064 1.00 26.78 264 VAL A O 1
ATOM 1926 N N . PRO A 1 286 ? 50.928 46.309 -5.126 1.00 27.18 265 PRO A N 1
ATOM 1927 C CA . PRO A 1 286 ? 49.571 45.880 -5.471 1.00 26.82 265 PRO A CA 1
ATOM 1928 C C . PRO A 1 286 ? 48.758 45.553 -4.230 1.00 25.61 265 PRO A C 1
ATOM 1929 O O . PRO A 1 286 ? 49.332 45.324 -3.158 1.00 27.89 265 PRO A O 1
ATOM 1933 N N . GLY A 1 287 ? 47.442 45.538 -4.382 1.00 25.20 266 GLY A N 1
ATOM 1934 C CA . GLY A 1 287 ? 46.545 45.154 -3.307 1.00 25.57 266 GLY A CA 1
ATOM 1935 C C . GLY A 1 287 ? 45.995 46.336 -2.542 1.00 25.89 266 GLY A C 1
ATOM 1936 O O . GLY A 1 287 ? 46.379 47.486 -2.792 1.00 26.06 266 GLY A O 1
ATOM 1937 N N . ASP A 1 288 ? 45.092 46.042 -1.612 1.00 26.80 267 ASP A N 1
ATOM 1938 C CA . ASP A 1 288 ? 44.504 47.061 -0.762 1.00 26.28 267 ASP A CA 1
ATOM 1939 C C . ASP A 1 288 ? 45.102 46.986 0.639 1.00 23.01 267 ASP A C 1
ATOM 1940 O O . ASP A 1 288 ? 46.061 46.253 0.850 1.00 23.59 267 ASP A O 1
ATOM 1945 N N . HIS A 1 289 ? 44.533 47.743 1.572 1.00 23.00 268 HIS A N 1
ATOM 1946 C CA . HIS A 1 289 ? 44.989 47.800 2.963 1.00 22.94 268 HIS A CA 1
ATOM 1947 C C . HIS A 1 289 ? 45.233 46.395 3.533 1.00 24.94 268 HIS A C 1
ATOM 1948 O O . HIS A 1 289 ? 46.192 46.163 4.275 1.00 22.81 268 HIS A O 1
ATOM 1955 N N . PHE A 1 290 ? 44.349 45.467 3.176 1.00 25.62 269 PHE A N 1
ATOM 1956 C CA . PHE A 1 290 ? 44.407 44.100 3.691 1.00 27.94 269 PHE A CA 1
ATOM 1957 C C . PHE A 1 290 ? 45.201 43.168 2.774 1.00 27.53 269 PHE A C 1
ATOM 1958 O O . PHE A 1 290 ? 46.099 42.448 3.231 1.00 25.11 269 PHE A O 1
ATOM 1966 N N . THR A 1 291 ? 44.880 43.188 1.480 1.00 28.70 270 THR A N 1
ATOM 1967 C CA . THR A 1 291 ? 45.456 42.216 0.538 1.00 30.07 270 THR A CA 1
ATOM 1968 C C . THR A 1 291 ? 46.918 42.459 0.166 1.00 29.24 270 THR A C 1
ATOM 1969 O O . THR A 1 291 ? 47.605 41.543 -0.265 1.00 28.61 270 THR A O 1
ATOM 1973 N N . MET A 1 292 ? 47.395 43.692 0.346 1.00 27.88 271 MET A N 1
ATOM 1974 C CA . MET A 1 292 ? 48.815 44.005 0.191 1.00 26.56 271 MET A CA 1
ATOM 1975 C C . MET A 1 292 ? 49.709 43.069 1.000 1.00 26.40 271 MET A C 1
ATOM 1976 O O . MET A 1 292 ? 50.810 42.733 0.559 1.00 29.17 271 MET A O 1
ATOM 1981 N N . MET A 1 293 ? 49.243 42.671 2.185 1.00 26.08 272 MET A N 1
ATOM 1982 C CA . MET A 1 293 ? 49.967 41.741 3.041 1.00 28.05 272 MET A CA 1
ATOM 1983 C C . MET A 1 293 ? 49.448 40.310 2.838 1.00 31.63 272 MET A C 1
ATOM 1984 O O . MET A 1 293 ? 50.155 39.369 3.122 1.00 32.76 272 MET A O 1
ATOM 1989 N N . ARG A 1 294 ? 48.202 40.170 2.382 1.00 36.37 273 ARG A N 1
ATOM 1990 C CA . ARG A 1 294 ? 47.547 38.852 2.290 1.00 39.93 273 ARG A CA 1
ATOM 1991 C C . ARG A 1 294 ? 47.895 38.148 0.978 1.00 39.88 273 ARG A C 1
ATOM 1992 O O . ARG A 1 294 ? 48.270 36.978 0.982 1.00 42.11 273 ARG A O 1
ATOM 2000 N N . ASP A 1 295 ? 47.785 38.868 -0.137 1.00 37.53 274 ASP A N 1
ATOM 2001 C CA . ASP A 1 295 ? 48.028 38.304 -1.469 1.00 37.89 274 ASP A CA 1
ATOM 2002 C C . ASP A 1 295 ? 49.355 38.750 -2.094 1.00 35.09 274 ASP A C 1
ATOM 2003 O O . ASP A 1 295 ? 49.894 38.069 -2.960 1.00 38.14 274 ASP A O 1
ATOM 2008 N N . HIS A 1 296 ? 49.880 39.889 -1.652 1.00 29.21 275 HIS A N 1
ATOM 2009 C CA . HIS A 1 296 ? 51.031 40.509 -2.305 1.00 25.52 275 HIS A CA 1
ATOM 2010 C C . HIS A 1 296 ? 52.216 40.755 -1.374 1.00 22.63 275 HIS A C 1
ATOM 2011 O O . HIS A 1 296 ? 53.022 41.666 -1.592 1.00 21.46 275 HIS A O 1
ATOM 2018 N N . ALA A 1 297 ? 52.340 39.932 -0.337 1.00 22.10 276 ALA A N 1
ATOM 2019 C CA . ALA A 1 297 ? 5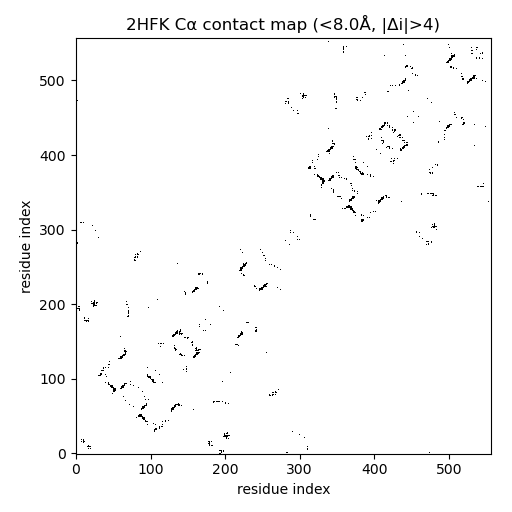3.460 40.063 0.595 1.00 21.83 276 ALA A CA 1
ATOM 2020 C C . ALA A 1 297 ? 54.848 40.037 -0.071 1.00 21.05 276 ALA A C 1
ATOM 2021 O O . ALA A 1 297 ? 55.727 40.775 0.363 1.00 19.78 276 ALA A O 1
ATOM 2023 N N . PRO A 1 298 ? 55.063 39.190 -1.121 1.00 23.25 277 PRO A N 1
ATOM 2024 C CA . PRO A 1 298 ? 56.358 39.248 -1.832 1.00 24.02 277 PRO A CA 1
ATOM 2025 C C . PRO A 1 298 ? 56.722 40.642 -2.369 1.00 23.06 277 PRO A C 1
ATOM 2026 O O . PRO A 1 298 ? 57.895 41.023 -2.348 1.00 22.01 277 PRO A O 1
ATOM 2030 N N . ALA A 1 299 ? 55.726 41.390 -2.848 1.00 24.25 278 ALA A N 1
ATOM 2031 C CA . ALA A 1 299 ? 55.963 42.754 -3.323 1.00 23.47 278 ALA A CA 1
ATOM 2032 C C . ALA A 1 299 ? 56.398 43.674 -2.169 1.00 23.00 278 ALA A C 1
ATOM 2033 O O . ALA A 1 299 ? 57.291 44.505 -2.342 1.00 22.87 278 ALA A O 1
ATOM 2035 N N . VAL A 1 300 ? 55.778 43.520 -0.998 1.00 20.54 279 VAL A N 1
ATOM 2036 C CA . VAL A 1 300 ? 56.219 44.243 0.197 1.00 20.54 279 VAL A CA 1
ATOM 2037 C C . VAL A 1 300 ? 57.678 43.908 0.545 1.00 22.39 279 VAL A C 1
ATOM 2038 O O . VAL A 1 300 ? 58.511 44.796 0.717 1.00 19.42 279 VAL A O 1
ATOM 2042 N N . ALA A 1 301 ? 57.971 42.614 0.634 1.00 21.59 280 ALA A N 1
ATOM 2043 C CA . ALA A 1 301 ? 59.326 42.135 0.907 1.00 22.49 280 ALA A CA 1
ATOM 2044 C C . ALA A 1 301 ? 60.351 42.702 -0.078 1.00 22.29 280 ALA A C 1
ATOM 2045 O O . ALA A 1 301 ? 61.422 43.159 0.327 1.00 20.96 280 ALA A O 1
ATOM 2047 N N . GLU A 1 302 ? 60.000 42.680 -1.360 1.00 25.51 281 GLU A N 1
ATOM 2048 C CA . GLU A 1 302 ? 60.856 43.170 -2.446 1.00 29.14 281 GLU A CA 1
ATOM 2049 C C . GLU A 1 302 ? 61.212 44.650 -2.238 1.00 26.49 281 GLU A C 1
ATOM 2050 O O . GLU A 1 302 ? 62.373 45.040 -2.385 1.00 25.28 281 GLU A O 1
ATOM 2056 N N . ALA A 1 303 ? 60.210 45.454 -1.875 1.00 24.16 282 ALA A N 1
ATOM 2057 C CA . ALA A 1 303 ? 60.408 46.874 -1.568 1.00 23.72 282 ALA A CA 1
ATOM 2058 C C . ALA A 1 303 ? 61.362 47.056 -0.394 1.00 23.60 282 ALA A C 1
ATOM 2059 O O . ALA A 1 303 ? 62.266 47.898 -0.454 1.00 22.97 282 ALA A O 1
ATOM 2061 N N . VAL A 1 304 ? 61.169 46.262 0.666 1.00 22.35 283 VAL A N 1
ATOM 2062 C CA . VAL A 1 304 ? 61.994 46.347 1.868 1.00 21.53 283 VAL A CA 1
ATOM 2063 C C . VAL A 1 304 ? 63.460 45.991 1.559 1.00 22.53 283 VAL A C 1
ATOM 2064 O O . VAL A 1 304 ? 64.372 46.745 1.894 1.00 22.61 283 VAL A O 1
ATOM 2068 N N . LEU A 1 305 ? 63.669 44.849 0.911 1.00 25.18 284 LEU A N 1
ATOM 2069 C CA . LEU A 1 305 ? 65.021 44.404 0.538 1.00 25.46 284 LEU A CA 1
ATOM 2070 C C . LEU A 1 305 ? 65.790 45.420 -0.326 1.00 25.34 284 LEU A C 1
ATOM 2071 O O . LEU A 1 305 ? 66.965 45.683 -0.065 1.00 26.82 284 LEU A O 1
ATOM 2076 N N . SER A 1 306 ? 65.132 46.008 -1.318 1.00 27.13 285 SER A N 1
ATOM 2077 C CA . SER A 1 306 ? 65.768 47.035 -2.162 1.00 29.81 285 SER A CA 1
ATOM 2078 C C . SER A 1 306 ? 66.191 48.260 -1.355 1.00 29.80 285 SER A C 1
ATOM 2079 O O . SER A 1 306 ? 67.298 48.792 -1.522 1.00 29.51 285 SER A O 1
ATOM 2082 N N . TRP A 1 307 ? 65.310 48.691 -0.458 1.00 27.30 286 TRP A N 1
ATOM 2083 C CA . TRP A 1 307 ? 65.560 49.865 0.366 1.00 26.80 286 TRP A CA 1
ATOM 2084 C C . TRP A 1 307 ? 66.684 49.611 1.368 1.00 28.37 286 TRP A C 1
ATOM 2085 O O . TRP A 1 307 ? 67.535 50.481 1.582 1.00 28.04 286 TRP A O 1
ATOM 2096 N N . LEU A 1 308 ? 66.695 48.415 1.963 1.00 28.12 287 LEU A N 1
ATOM 2097 C CA . LEU A 1 308 ? 67.741 48.024 2.908 1.00 32.16 287 LEU A CA 1
ATOM 2098 C C . LEU A 1 308 ? 69.124 48.033 2.253 1.00 32.83 287 LEU A C 1
ATOM 2099 O O . LEU A 1 308 ? 70.101 48.433 2.881 1.00 32.67 287 LEU A O 1
ATOM 2104 N N . ASP A 1 309 ? 69.194 47.584 1.002 1.00 36.54 288 ASP A N 1
ATOM 2105 C CA . ASP A 1 309 ? 70.442 47.630 0.238 1.00 40.38 288 ASP A CA 1
ATOM 2106 C C . ASP A 1 309 ? 70.865 49.083 0.008 1.00 42.09 288 ASP A C 1
ATOM 2107 O O . ASP A 1 309 ? 72.041 49.423 0.151 1.00 43.08 288 ASP A O 1
ATOM 2112 N N . ALA A 1 310 ? 69.888 49.929 -0.325 1.00 42.80 289 ALA A N 1
ATOM 2113 C CA . ALA A 1 310 ? 70.100 51.360 -0.560 1.00 42.46 289 ALA A CA 1
ATOM 2114 C C . ALA A 1 310 ? 70.583 52.130 0.670 1.00 42.99 289 ALA A C 1
ATOM 2115 O O . ALA A 1 310 ? 71.411 53.034 0.543 1.00 42.91 289 ALA A O 1
ATOM 2117 N N . ILE A 1 311 ? 70.072 51.790 1.855 1.00 42.44 290 ILE A N 1
ATOM 2118 C CA . ILE A 1 311 ? 70.477 52.512 3.071 1.00 41.81 290 ILE A CA 1
ATOM 2119 C C . ILE A 1 311 ? 71.750 51.959 3.715 1.00 43.46 290 ILE A C 1
ATOM 2120 O O . ILE A 1 311 ? 72.376 52.631 4.542 1.00 42.43 290 ILE A O 1
ATOM 2125 N N . GLU A 1 312 ? 72.119 50.734 3.337 1.00 44.94 291 GLU A N 1
ATOM 2126 C CA . GLU A 1 312 ? 73.347 50.106 3.826 1.00 48.08 291 GLU A CA 1
ATOM 2127 C C . GLU A 1 312 ? 74.527 50.364 2.893 1.00 50.29 291 GLU A C 1
ATOM 2128 O O . GLU A 1 312 ? 75.636 50.636 3.357 1.00 50.67 291 GLU A O 1
ATOM 2134 N N . GLY A 1 313 ? 74.277 50.285 1.586 1.00 52.40 292 GLY A N 1
ATOM 2135 C CA . GLY A 1 313 ? 75.329 50.390 0.578 1.00 55.05 292 GLY A CA 1
ATOM 2136 C C . GLY A 1 313 ? 75.227 51.655 -0.245 1.00 56.85 292 GLY A C 1
ATOM 2137 O O . GLY A 1 313 ? 75.809 52.681 0.112 1.00 59.09 292 GLY A O 1
ATOM 2138 N N . ALA B 1 30 ? 32.608 33.698 35.244 1.00 48.74 9 ALA B N 1
ATOM 2139 C CA . ALA B 1 30 ? 31.451 34.178 34.432 1.00 48.09 9 ALA B CA 1
ATOM 2140 C C . ALA B 1 30 ? 31.908 35.064 33.257 1.00 46.81 9 ALA B C 1
ATOM 2141 O O . ALA B 1 30 ? 32.940 34.789 32.629 1.00 49.57 9 ALA B O 1
ATOM 2143 N N . GLY B 1 31 ? 31.147 36.120 32.961 1.00 42.25 10 GLY B N 1
ATOM 2144 C CA . GLY B 1 31 ? 31.450 36.993 31.830 1.00 34.12 10 GLY B CA 1
ATOM 2145 C C . GLY B 1 31 ? 32.428 38.109 32.156 1.00 28.87 10 GLY B C 1
ATOM 2146 O O . GLY B 1 31 ? 32.657 38.437 33.325 1.00 25.85 10 GLY B O 1
ATOM 2147 N N . MET B 1 32 ? 32.991 38.696 31.104 1.00 26.75 11 MET B N 1
ATOM 2148 C CA . MET B 1 32 ? 33.959 39.776 31.232 1.00 26.00 11 MET B CA 1
ATOM 2149 C C . MET B 1 32 ? 33.393 41.037 31.907 1.00 26.19 11 MET B C 1
ATOM 2150 O O . MET B 1 32 ? 34.060 41.638 32.751 1.00 24.95 11 MET B O 1
ATOM 2155 N N . PHE B 1 33 ? 32.165 41.431 31.576 1.00 25.44 12 PHE B N 1
ATOM 2156 C CA . PHE B 1 33 ? 31.583 42.605 32.248 1.00 24.58 12 PHE B CA 1
ATOM 2157 C C . PHE B 1 33 ? 31.511 42.410 33.760 1.00 23.73 12 PHE B C 1
ATOM 2158 O O . PHE B 1 33 ? 31.800 43.324 34.514 1.00 25.03 12 PHE B O 1
ATOM 2166 N N . ARG B 1 34 ? 31.139 41.212 34.204 1.00 23.44 13 ARG B N 1
ATOM 2167 C CA . ARG B 1 34 ? 31.105 40.935 35.642 1.00 23.43 13 ARG B CA 1
ATOM 2168 C C . ARG B 1 34 ? 32.491 41.051 36.284 1.00 23.54 13 ARG B C 1
ATOM 2169 O O . ARG B 1 34 ? 32.626 41.624 37.365 1.00 23.19 13 ARG B O 1
ATOM 2177 N N . ALA B 1 35 ? 33.511 40.517 35.611 1.00 24.35 14 ALA B N 1
ATOM 2178 C CA . ALA B 1 35 ? 34.894 40.598 36.104 1.00 24.16 14 ALA B CA 1
ATOM 2179 C C . ALA B 1 35 ? 35.350 42.048 36.252 1.00 22.16 14 ALA B C 1
ATOM 2180 O O . ALA B 1 35 ? 35.955 42.415 37.261 1.00 23.60 14 ALA B O 1
ATOM 2182 N N . LEU B 1 36 ? 35.042 42.861 35.241 1.00 22.13 15 LEU B N 1
ATOM 2183 C CA . LEU B 1 36 ? 35.410 44.274 35.224 1.00 23.94 15 LEU B CA 1
ATOM 2184 C C . LEU B 1 36 ? 34.692 45.011 36.348 1.00 24.56 15 LEU B C 1
ATOM 2185 O O . LEU B 1 36 ? 35.272 45.847 37.038 1.00 22.89 15 LEU B O 1
ATOM 2190 N N . PHE B 1 37 ? 33.425 44.662 36.539 1.00 24.37 16 PHE B N 1
ATOM 2191 C CA . PHE B 1 37 ? 32.609 45.286 37.574 1.00 24.20 16 PHE B CA 1
ATOM 2192 C C . PHE B 1 37 ? 33.200 45.006 38.954 1.00 23.84 16 PHE B C 1
ATOM 2193 O O . PHE B 1 37 ? 33.309 45.914 39.762 1.00 24.73 16 PHE B O 1
ATOM 2201 N N . ARG B 1 38 ? 33.591 43.752 39.194 1.00 26.45 17 ARG B N 1
ATOM 2202 C CA . ARG B 1 38 ? 34.193 43.315 40.452 1.00 28.80 17 ARG B CA 1
ATOM 2203 C C . ARG B 1 38 ? 35.421 44.167 40.769 1.00 28.14 17 ARG B C 1
ATOM 2204 O O . ARG B 1 38 ? 35.579 44.650 41.889 1.00 26.64 17 ARG B O 1
ATOM 2212 N N . GLN B 1 39 ? 36.266 44.354 39.757 1.00 27.37 18 GLN B N 1
ATOM 2213 C CA . GLN B 1 39 ? 37.481 45.164 39.865 1.00 26.63 18 GLN B CA 1
ATOM 2214 C C . GLN B 1 39 ? 37.164 46.636 40.126 1.00 26.03 18 GLN B C 1
ATOM 2215 O O . GLN B 1 39 ? 37.795 47.272 40.971 1.00 26.09 18 GLN B O 1
ATOM 2221 N N . ALA B 1 40 ? 36.176 47.168 39.403 1.00 24.92 19 ALA B N 1
ATOM 2222 C CA . ALA B 1 40 ? 35.743 48.550 39.571 1.00 24.98 19 ALA B CA 1
ATOM 2223 C C . ALA B 1 40 ? 35.305 48.829 41.009 1.00 26.29 19 ALA B C 1
ATOM 2224 O O . ALA B 1 40 ? 35.657 49.861 41.576 1.00 26.37 19 ALA B O 1
ATOM 2226 N N . VAL B 1 41 ? 34.515 47.911 41.562 1.00 27.61 20 VAL B N 1
ATOM 2227 C CA . VAL B 1 41 ? 34.030 47.999 42.941 1.00 30.10 20 VAL B CA 1
ATOM 2228 C C . VAL B 1 41 ? 35.216 47.921 43.910 1.00 30.26 20 VAL B C 1
ATOM 2229 O O . VAL B 1 41 ? 35.344 48.760 44.797 1.00 31.07 20 VAL B O 1
ATOM 2233 N N . GLU B 1 42 ? 36.101 46.946 43.698 1.00 33.05 21 GLU B N 1
ATOM 2234 C CA . GLU B 1 42 ? 37.327 46.824 44.498 1.00 37.89 21 GLU B CA 1
ATOM 2235 C C . GLU B 1 42 ? 38.164 48.110 44.494 1.00 36.98 21 GLU B C 1
ATOM 2236 O O . GLU B 1 42 ? 38.730 48.488 45.528 1.00 38.15 21 GLU B O 1
ATOM 2242 N N . ASP B 1 43 ? 38.226 48.781 43.342 1.00 35.17 22 ASP B N 1
ATOM 2243 C CA . ASP B 1 43 ? 38.954 50.043 43.188 1.00 35.38 22 ASP B CA 1
ATOM 2244 C C . ASP B 1 43 ? 38.125 51.304 43.481 1.00 34.71 22 ASP B C 1
ATOM 2245 O O . ASP B 1 43 ? 38.578 52.426 43.223 1.00 33.26 22 ASP B O 1
ATOM 2250 N N . ASP B 1 44 ? 36.921 51.124 44.023 1.00 33.86 23 ASP B N 1
ATOM 2251 C CA . ASP B 1 44 ? 36.038 52.251 44.356 1.00 34.25 23 ASP B CA 1
ATOM 2252 C C . ASP B 1 44 ? 35.741 53.151 43.136 1.00 31.81 23 ASP B C 1
ATOM 2253 O O . ASP B 1 44 ? 35.815 54.385 43.217 1.00 32.11 23 ASP B O 1
ATOM 2258 N N . ARG B 1 45 ? 35.407 52.513 42.009 1.00 29.53 24 ARG B N 1
ATOM 2259 C CA . ARG B 1 45 ? 35.043 53.219 40.772 1.00 28.36 24 ARG B CA 1
ATOM 2260 C C . ARG B 1 45 ? 33.708 52.722 40.195 1.00 27.20 24 ARG B C 1
ATOM 2261 O O . ARG B 1 45 ? 33.560 52.568 38.970 1.00 23.82 24 ARG B O 1
ATOM 2269 N N . TYR B 1 46 ? 32.746 52.477 41.085 1.00 25.85 25 TYR B N 1
ATOM 2270 C CA . TYR B 1 46 ? 31.394 52.008 40.709 1.00 25.50 25 TYR B CA 1
ATOM 2271 C C . TYR B 1 46 ? 30.736 52.911 39.654 1.00 24.52 25 TYR B C 1
ATOM 2272 O O . TYR B 1 46 ? 30.203 52.435 38.641 1.00 23.01 25 TYR B O 1
ATOM 2281 N N . GLY B 1 47 ? 30.764 54.218 39.911 1.00 24.22 26 GLY B N 1
ATOM 2282 C CA . GLY B 1 47 ? 30.096 55.198 39.065 1.00 25.49 26 GLY B CA 1
ATOM 2283 C C . GLY B 1 47 ? 30.656 55.209 37.659 1.00 25.91 26 GLY B C 1
ATOM 2284 O O . GLY B 1 47 ? 29.896 55.194 36.689 1.00 24.70 26 GLY B O 1
ATOM 2285 N N . GLU B 1 48 ? 31.985 55.233 37.549 1.00 25.66 27 GLU B N 1
ATOM 2286 C CA . GLU B 1 48 ? 32.637 55.180 36.238 1.00 27.83 27 GLU B CA 1
ATOM 2287 C C . GLU B 1 48 ? 32.253 53.903 35.504 1.00 26.37 27 GLU B C 1
ATOM 2288 O O . GLU B 1 48 ? 31.962 53.937 34.304 1.00 24.71 27 GLU B O 1
ATOM 2294 N N . PHE B 1 49 ? 32.240 52.779 36.216 1.00 25.69 28 PHE B N 1
ATOM 2295 C CA . PHE B 1 49 ? 31.903 51.536 35.532 1.00 25.73 28 PHE B CA 1
ATOM 2296 C C . PHE B 1 49 ? 30.445 51.504 35.085 1.00 23.85 28 PHE B C 1
ATOM 2297 O O . PHE B 1 49 ? 30.145 50.994 34.008 1.00 20.72 28 PHE B O 1
ATOM 2305 N N . LEU B 1 50 ? 29.550 52.063 35.901 1.00 23.89 29 LEU B N 1
ATOM 2306 C CA . LEU B 1 50 ? 28.150 52.141 35.521 1.00 23.27 29 LEU B CA 1
ATOM 2307 C C . LEU B 1 50 ? 27.961 52.901 34.222 1.00 21.94 29 LEU B C 1
ATOM 2308 O O . LEU B 1 50 ? 27.119 52.533 33.414 1.00 19.97 29 LEU B O 1
ATOM 2313 N N . ASP B 1 51 ? 28.751 53.955 34.018 1.00 22.90 30 ASP B N 1
ATOM 2314 C CA . ASP B 1 51 ? 28.716 54.700 32.758 1.00 25.51 30 ASP B CA 1
ATOM 2315 C C . ASP B 1 51 ? 29.171 53.845 31.570 1.00 23.55 30 ASP B C 1
ATOM 2316 O O . ASP B 1 51 ? 28.613 53.967 30.482 1.00 23.72 30 ASP B O 1
ATOM 2321 N N . VAL B 1 52 ? 30.182 52.993 31.769 1.00 23.69 31 VAL B N 1
ATOM 2322 C CA . VAL B 1 52 ? 30.601 52.050 30.718 1.00 23.27 31 VAL B CA 1
ATOM 2323 C C . VAL B 1 52 ? 29.460 51.108 30.327 1.00 21.47 31 VAL B C 1
ATOM 2324 O O . VAL B 1 52 ? 29.207 50.895 29.143 1.00 21.31 31 VAL B O 1
ATOM 2328 N N . LEU B 1 53 ? 28.785 50.541 31.325 1.00 22.42 32 LEU B N 1
ATOM 2329 C CA . LEU B 1 53 ? 27.656 49.645 31.071 1.00 20.01 32 LEU B CA 1
ATOM 2330 C C . LEU B 1 53 ? 26.552 50.355 30.277 1.00 20.76 32 LEU B C 1
ATOM 2331 O O . LEU B 1 53 ? 26.008 49.804 29.321 1.00 21.36 32 LEU B O 1
ATOM 2336 N N . ALA B 1 54 ? 26.238 51.585 30.676 1.00 21.49 33 ALA B N 1
ATOM 2337 C CA . ALA B 1 54 ? 25.246 52.382 29.958 1.00 22.69 33 ALA B CA 1
ATOM 2338 C C . ALA B 1 54 ? 25.640 52.564 28.481 1.00 22.68 33 ALA B C 1
ATOM 2339 O O . ALA B 1 54 ? 24.823 52.336 27.586 1.00 23.48 33 ALA B O 1
ATOM 2341 N N . GLU B 1 55 ? 26.897 52.938 28.221 1.00 22.65 34 GLU B N 1
ATOM 2342 C CA . GLU B 1 55 ? 27.348 53.133 26.828 1.00 24.84 34 GLU B CA 1
ATOM 2343 C C . GLU B 1 55 ? 27.360 51.831 26.039 1.00 24.25 34 GLU B C 1
ATOM 2344 O O . GLU B 1 55 ? 26.960 51.811 24.878 1.00 23.32 34 GLU B O 1
ATOM 2350 N N . ALA B 1 56 ? 27.817 50.752 26.674 1.00 22.90 35 ALA B N 1
ATOM 2351 C CA . ALA B 1 56 ? 27.870 49.435 26.040 1.00 22.61 35 ALA B CA 1
ATOM 2352 C C . ALA B 1 56 ? 26.473 48.903 25.694 1.00 23.07 35 ALA B C 1
ATOM 2353 O O . ALA B 1 56 ? 26.285 48.272 24.642 1.00 22.40 35 ALA B O 1
ATOM 2355 N N . SER B 1 57 ? 25.495 49.181 26.566 1.00 22.29 36 SER B N 1
ATOM 2356 C CA . SER B 1 57 ? 24.097 48.736 26.367 1.00 23.39 36 SER B CA 1
ATOM 2357 C C . SER B 1 57 ? 23.467 49.215 25.052 1.00 25.02 36 SER B C 1
ATOM 2358 O O . SER B 1 57 ? 22.530 48.597 24.546 1.00 26.60 36 SER B O 1
ATOM 2361 N N . ALA B 1 58 ? 23.978 50.321 24.516 1.00 27.33 37 ALA B N 1
ATOM 2362 C CA . ALA B 1 58 ? 23.501 50.882 23.248 1.00 30.74 37 ALA B CA 1
ATOM 2363 C C . ALA B 1 58 ? 23.640 49.915 22.066 1.00 32.52 37 ALA B C 1
ATOM 2364 O O . ALA B 1 58 ? 22.951 50.065 21.054 1.00 32.87 37 ALA B O 1
ATOM 2366 N N . PHE B 1 59 ? 24.509 48.914 22.213 1.00 31.21 38 PHE B N 1
ATOM 2367 C CA . PHE B 1 59 ? 24.782 47.934 21.158 1.00 30.63 38 PHE B CA 1
ATOM 2368 C C . PHE B 1 59 ? 24.104 46.588 21.369 1.00 32.05 38 PHE B C 1
ATOM 2369 O O . PHE B 1 59 ? 24.421 45.611 20.681 1.00 33.98 38 PHE B O 1
ATOM 2377 N N . ARG B 1 60 ? 23.192 46.530 22.336 1.00 30.32 39 ARG B N 1
ATOM 2378 C CA . ARG B 1 60 ? 22.335 45.363 22.513 1.00 28.86 39 ARG B CA 1
ATOM 2379 C C . ARG B 1 60 ? 21.074 45.587 21.687 1.00 28.68 39 ARG B C 1
ATOM 2380 O O . ARG B 1 60 ? 20.649 46.730 21.542 1.00 27.60 39 ARG B O 1
ATOM 2388 N N . PRO B 1 61 ? 20.492 44.507 21.124 1.00 30.27 40 PRO B N 1
ATOM 2389 C CA . PRO B 1 61 ? 19.219 44.622 20.402 1.00 29.94 40 PRO B CA 1
ATOM 2390 C C . PRO B 1 61 ? 18.133 45.184 21.326 1.00 30.27 40 PRO B C 1
ATOM 2391 O O . PRO B 1 61 ? 18.085 44.838 22.516 1.00 27.84 40 PRO B O 1
ATOM 2395 N N . GLN B 1 62 ? 17.295 46.051 20.770 1.00 29.37 41 GLN B N 1
ATOM 2396 C CA . GLN B 1 62 ? 16.339 46.820 21.556 1.00 29.44 41 GLN B CA 1
ATOM 2397 C C . GLN B 1 62 ? 14.905 46.608 21.092 1.00 31.25 41 GLN B C 1
ATOM 2398 O O . GLN B 1 62 ? 14.673 46.100 19.990 1.00 31.92 41 GLN B O 1
ATOM 2404 N N . PHE B 1 63 ? 13.953 46.954 21.960 1.00 29.55 42 PHE B N 1
ATOM 2405 C CA . PHE B 1 63 ? 12.558 47.113 21.549 1.00 29.45 42 PHE B CA 1
ATOM 2406 C C . PHE B 1 63 ? 12.171 48.586 21.599 1.00 30.21 42 PHE B C 1
ATOM 2407 O O . PHE B 1 63 ? 12.468 49.293 22.566 1.00 28.98 42 PHE B O 1
ATOM 2415 N N . ALA B 1 64 ? 11.547 49.054 20.521 1.00 32.20 43 ALA B N 1
ATOM 2416 C CA . ALA B 1 64 ? 11.298 50.480 20.341 1.00 33.49 43 ALA B CA 1
ATOM 2417 C C . ALA B 1 64 ? 9.829 50.838 20.558 1.00 34.55 43 ALA B C 1
ATOM 2418 O O . ALA B 1 64 ? 9.472 52.013 20.591 1.00 36.78 43 ALA B O 1
ATOM 2420 N N . SER B 1 65 ? 8.991 49.817 20.707 1.00 35.31 44 SER B N 1
ATOM 2421 C CA . SER B 1 65 ? 7.573 49.996 20.992 1.00 36.59 44 SER B CA 1
ATOM 2422 C C . SER B 1 65 ? 7.170 48.951 22.027 1.00 37.02 44 SER B C 1
ATOM 2423 O O . SER B 1 65 ? 7.699 47.840 22.005 1.00 36.27 44 SER B O 1
ATOM 2426 N N . PRO B 1 66 ? 6.239 49.296 22.944 1.00 38.14 45 PRO B N 1
ATOM 2427 C CA . PRO B 1 66 ? 5.837 48.338 23.979 1.00 38.91 45 PRO B CA 1
ATOM 2428 C C . PRO B 1 66 ? 5.433 46.963 23.445 1.00 40.80 45 PRO B C 1
ATOM 2429 O O . PRO B 1 66 ? 5.774 45.958 24.060 1.00 40.00 45 PRO B O 1
ATOM 2433 N N . GLU B 1 67 ? 4.735 46.925 22.306 1.00 42.11 46 GLU B N 1
ATOM 2434 C CA . GLU B 1 67 ? 4.289 45.667 21.682 1.00 45.16 46 GLU B CA 1
ATOM 2435 C C . GLU B 1 67 ? 5.453 44.790 21.221 1.00 44.53 46 GLU B C 1
ATOM 2436 O O . GLU B 1 67 ? 5.299 43.577 21.060 1.00 43.76 46 GLU B O 1
ATOM 2442 N N . ALA B 1 68 ? 6.608 45.414 21.001 1.00 42.48 47 ALA B N 1
ATOM 2443 C CA . ALA B 1 68 ? 7.803 44.715 20.526 1.00 42.61 47 ALA B CA 1
ATOM 2444 C C . ALA B 1 68 ? 8.641 44.100 21.658 1.00 41.87 47 ALA B C 1
ATOM 2445 O O . ALA B 1 68 ? 9.641 43.428 21.396 1.00 42.18 47 ALA B O 1
ATOM 2447 N N . CYS B 1 69 ? 8.225 44.320 22.907 1.00 41.81 48 CYS B N 1
ATOM 2448 C CA . CYS B 1 69 ? 8.895 43.742 24.078 1.00 42.33 48 CYS B CA 1
ATOM 2449 C C . CYS B 1 69 ? 8.928 42.220 23.968 1.00 44.29 48 CYS B C 1
ATOM 2450 O O . CYS B 1 69 ? 7.893 41.584 23.736 1.00 44.95 48 CYS B O 1
ATOM 2453 N N . SER B 1 70 ? 10.117 41.642 24.131 1.00 45.73 49 SER B N 1
ATOM 2454 C CA . SER B 1 70 ? 10.319 40.215 23.855 1.00 46.58 49 SER B CA 1
ATOM 2455 C C . SER B 1 70 ? 9.910 39.282 25.002 1.00 46.85 49 SER B C 1
ATOM 2456 O O . SER B 1 70 ? 9.928 38.054 24.842 1.00 48.53 49 SER B O 1
ATOM 2459 N N . GLU B 1 71 ? 9.533 39.849 26.145 1.00 44.87 50 GLU B N 1
ATOM 2460 C CA . GLU B 1 71 ? 9.222 39.027 27.310 1.00 43.59 50 GLU B CA 1
ATOM 2461 C C . GLU B 1 71 ? 7.802 39.211 27.849 1.00 42.82 50 GLU B C 1
ATOM 2462 O O . GLU B 1 71 ? 7.195 40.273 27.690 1.00 41.33 50 GLU B O 1
ATOM 2468 N N . ARG B 1 72 ? 7.285 38.159 28.477 1.00 43.13 51 ARG B N 1
ATOM 2469 C CA . ARG B 1 72 ? 5.981 38.205 29.124 1.00 42.57 51 ARG B CA 1
ATOM 2470 C C . ARG B 1 72 ? 6.079 38.825 30.512 1.00 40.41 51 ARG B C 1
ATOM 2471 O O . ARG B 1 72 ? 6.631 38.227 31.436 1.00 42.96 51 ARG B O 1
ATOM 2479 N N . LEU B 1 73 ? 5.539 40.030 30.646 1.00 35.91 52 LEU B N 1
ATOM 2480 C CA . LEU B 1 73 ? 5.666 40.808 31.872 1.00 34.08 52 LEU B CA 1
ATOM 2481 C C . LEU B 1 73 ? 4.524 40.559 32.858 1.00 35.18 52 LEU B C 1
ATOM 2482 O O . LEU B 1 73 ? 4.208 41.425 33.680 1.00 31.32 52 LEU B O 1
ATOM 2487 N N . ASP B 1 74 ? 3.928 39.366 32.780 1.00 35.48 53 ASP B N 1
ATOM 2488 C CA . ASP B 1 74 ? 2.858 38.958 33.697 1.00 37.50 53 ASP B CA 1
ATOM 2489 C C . ASP B 1 74 ? 3.293 39.162 35.151 1.00 33.99 53 ASP B C 1
ATOM 2490 O O . ASP B 1 74 ? 4.268 38.544 35.599 1.00 33.82 53 ASP B O 1
ATOM 2495 N N . PRO B 1 75 ? 2.603 40.052 35.887 1.00 32.88 54 PRO B N 1
ATOM 2496 C CA . PRO B 1 75 ? 2.924 40.197 37.305 1.00 31.79 54 PRO B CA 1
ATOM 2497 C C . PRO B 1 75 ? 2.660 38.898 38.052 1.00 31.70 54 PRO B C 1
ATOM 2498 O O . PRO B 1 75 ? 1.748 38.149 37.681 1.00 33.25 54 PRO B O 1
ATOM 2502 N N . VAL B 1 76 ? 3.467 38.622 39.069 1.00 27.48 55 VAL B N 1
ATOM 2503 C CA . VAL B 1 76 ? 3.283 37.429 39.882 1.00 27.62 55 VAL B CA 1
ATOM 2504 C C . VAL B 1 76 ? 2.626 37.794 41.205 1.00 26.48 55 VAL B C 1
ATOM 2505 O O . VAL B 1 76 ? 2.997 38.796 41.845 1.00 22.83 55 VAL B O 1
ATOM 2509 N N . LEU B 1 77 ? 1.622 37.009 41.594 1.00 22.56 56 LEU B N 1
ATOM 2510 C CA . LEU B 1 77 ? 0.941 37.199 42.871 1.00 21.89 56 LEU B CA 1
ATOM 2511 C C . LEU B 1 77 ? 1.738 36.560 44.030 1.00 21.88 56 LEU B C 1
ATOM 2512 O O . LEU B 1 77 ? 1.821 35.317 44.136 1.00 24.22 56 LEU B O 1
ATOM 2517 N N . LEU B 1 78 ? 2.321 37.403 44.887 1.00 17.70 57 LEU B N 1
ATOM 2518 C CA . LEU B 1 78 ? 3.171 36.952 45.993 1.00 18.65 57 LEU B CA 1
ATOM 2519 C C . LEU B 1 78 ? 2.467 36.943 47.343 1.00 20.31 57 LEU B C 1
ATOM 2520 O O . LEU B 1 78 ? 2.928 36.308 48.283 1.00 21.33 57 LEU B O 1
ATOM 2525 N N . ALA B 1 79 ? 1.375 37.687 47.454 1.00 19.16 58 ALA B N 1
ATOM 2526 C CA . ALA B 1 79 ? 0.556 37.658 48.662 1.00 20.73 58 ALA B CA 1
ATOM 2527 C C . ALA B 1 79 ? -0.886 37.874 48.287 1.00 22.27 58 ALA B C 1
ATOM 2528 O O . ALA B 1 79 ? -1.176 38.561 47.300 1.00 22.38 58 ALA B O 1
ATOM 2530 N N . GLY B 1 80 ? -1.782 37.256 49.059 1.00 23.24 59 GLY B N 1
ATOM 2531 C CA . GLY B 1 80 ? -3.214 37.411 48.863 1.00 23.33 59 GLY B CA 1
ATOM 2532 C C . GLY B 1 80 ? -3.901 38.118 50.010 1.00 24.64 59 GLY B C 1
ATOM 2533 O O . GLY B 1 80 ? -3.605 37.877 51.187 1.00 25.86 59 GLY B O 1
ATOM 2534 N N . GLY B 1 81 ? -4.821 39.012 49.651 1.00 27.81 60 GLY B N 1
ATOM 2535 C CA . GLY B 1 81 ? -5.592 39.766 50.632 1.00 31.20 60 GLY B CA 1
ATOM 2536 C C . GLY B 1 81 ? -6.807 38.954 51.045 1.00 36.43 60 GLY B C 1
ATOM 2537 O O . GLY B 1 81 ? -6.970 37.817 50.586 1.00 33.67 60 GLY B O 1
ATOM 2538 N N . PRO B 1 82 ? -7.669 39.533 51.904 1.00 40.34 61 PRO B N 1
ATOM 2539 C CA . PRO B 1 82 ? -8.857 38.817 52.368 1.00 44.81 61 PRO B CA 1
ATOM 2540 C C . PRO B 1 82 ? -9.905 38.705 51.263 1.00 48.68 61 PRO B C 1
ATOM 2541 O O . PRO B 1 82 ? -9.887 39.482 50.301 1.00 49.11 61 PRO B O 1
ATOM 2545 N N . THR B 1 83 ? -10.796 37.725 51.400 1.00 54.15 62 THR B N 1
ATOM 2546 C CA . THR B 1 83 ? -11.920 37.552 50.483 1.00 57.60 62 THR B CA 1
ATOM 2547 C C . THR B 1 83 ? -13.065 38.469 50.908 1.00 59.35 62 THR B C 1
ATOM 2548 O O . THR B 1 83 ? -13.354 38.603 52.106 1.00 59.48 62 THR B O 1
ATOM 2552 N N . ASP B 1 84 ? -13.712 39.096 49.931 1.00 61.64 63 ASP B N 1
ATOM 2553 C CA . ASP B 1 84 ? -14.623 40.202 50.202 1.00 63.58 63 ASP B CA 1
ATOM 2554 C C . ASP B 1 84 ? -13.909 41.339 50.924 1.00 64.06 63 ASP B C 1
ATOM 2555 O O . ASP B 1 84 ? -14.037 42.504 50.546 1.00 65.36 63 ASP B O 1
ATOM 2560 N N . GLU B 1 87 ? -13.260 44.384 46.472 1.00 65.79 66 GLU B N 1
ATOM 2561 C CA . GLU B 1 87 ? -13.583 45.714 45.947 1.00 65.28 66 GLU B CA 1
ATOM 2562 C C . GLU B 1 87 ? -14.074 46.691 47.031 1.00 63.10 66 GLU B C 1
ATOM 2563 O O . GLU B 1 87 ? -14.829 46.308 47.926 1.00 63.87 66 GLU B O 1
ATOM 2569 N N . GLY B 1 88 ? -13.620 47.943 46.970 1.00 60.06 67 GLY B N 1
ATOM 2570 C CA . GLY B 1 88 ? -12.631 48.389 45.984 1.00 54.40 67 GLY B CA 1
ATOM 2571 C C . GLY B 1 88 ? -11.297 48.677 46.645 1.00 50.43 67 GLY B C 1
ATOM 2572 O O . GLY B 1 88 ? -10.761 49.781 46.515 1.00 49.84 67 GLY B O 1
ATOM 2573 N N . ARG B 1 89 ? -10.772 47.683 47.366 1.00 46.30 68 ARG B N 1
ATOM 2574 C CA . ARG B 1 89 ? -9.511 47.820 48.095 1.00 40.71 68 ARG B CA 1
ATOM 2575 C C . ARG B 1 89 ? -8.339 47.844 47.133 1.00 34.50 68 ARG B C 1
ATOM 2576 O O . ARG B 1 89 ? -8.292 47.087 46.159 1.00 32.15 68 ARG B O 1
ATOM 2584 N N . ALA B 1 90 ? -7.390 48.720 47.425 1.00 31.07 69 ALA B N 1
ATOM 2585 C CA . ALA B 1 90 ? -6.193 48.840 46.617 1.00 26.88 69 ALA B CA 1
ATOM 2586 C C . ALA B 1 90 ? -5.358 47.553 46.631 1.00 24.27 69 ALA B C 1
ATOM 2587 O O . ALA B 1 90 ? -5.244 46.894 47.664 1.00 24.30 69 ALA B O 1
ATOM 2589 N N A VAL B 1 91 ? -4.764 47.246 45.477 0.50 23.50 70 VAL B 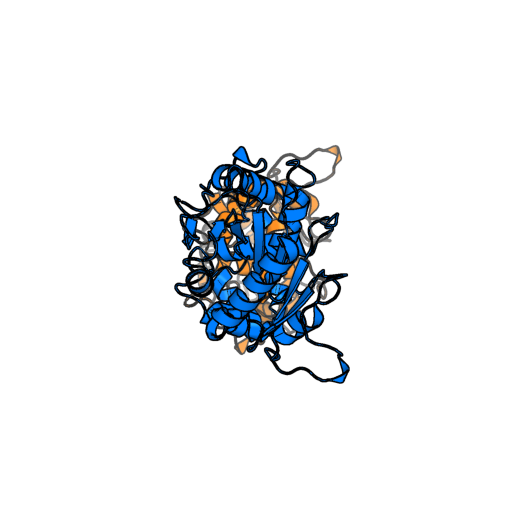N 1
ATOM 2590 N N B VAL B 1 91 ? -4.821 47.197 45.477 0.50 22.73 70 VAL B N 1
ATOM 2591 C CA A VAL B 1 91 ? -3.800 46.142 45.295 0.50 23.58 70 VAL B CA 1
ATOM 2592 C CA B VAL B 1 91 ? -3.795 46.166 45.427 0.50 22.40 70 VAL B CA 1
ATOM 2593 C C A VAL B 1 91 ? -2.375 46.701 45.168 0.50 22.60 70 VAL B C 1
ATOM 2594 C C B VAL B 1 91 ? -2.428 46.856 45.453 0.50 21.19 70 VAL B C 1
ATOM 2595 O O A VAL B 1 91 ? -2.148 47.625 44.375 0.50 21.56 70 VAL B O 1
ATOM 2596 O O B VAL B 1 91 ? -2.304 48.031 45.095 0.50 20.82 70 VAL B O 1
ATOM 2603 N N . LEU B 1 92 ? -1.427 46.123 45.913 1.00 22.15 71 LEU B N 1
ATOM 2604 C CA . LEU B 1 92 ? -0.034 46.581 45.873 1.00 21.15 71 LEU B CA 1
ATOM 2605 C C . LEU B 1 92 ? 0.702 45.980 44.686 1.00 21.38 71 LEU B C 1
ATOM 2606 O O . LEU B 1 92 ? 0.589 44.779 44.397 1.00 21.02 71 LEU B O 1
ATOM 2611 N N . VAL B 1 93 ? 1.450 46.825 43.984 1.00 18.34 72 VAL B N 1
ATOM 2612 C CA . VAL B 1 93 ? 2.250 46.375 42.849 1.00 19.54 72 VAL B CA 1
ATOM 2613 C C . VAL B 1 93 ? 3.712 46.728 43.115 1.00 19.44 72 VAL B C 1
ATOM 2614 O O . VAL B 1 93 ? 4.072 47.905 43.178 1.00 20.68 72 VAL B O 1
ATOM 2618 N N . GLY B 1 94 ? 4.537 45.700 43.298 1.00 19.91 73 GLY B N 1
ATOM 2619 C CA . GLY B 1 94 ? 5.966 45.883 43.520 1.00 18.66 73 GLY B CA 1
ATOM 2620 C C . GLY B 1 94 ? 6.665 46.095 42.188 1.00 17.25 73 GLY B C 1
ATOM 2621 O O . GLY B 1 94 ? 6.604 45.243 41.283 1.00 17.88 73 GLY B O 1
ATOM 2622 N N . CYS B 1 95 ? 7.317 47.248 42.056 1.00 17.06 74 CYS B N 1
ATOM 2623 C CA . CYS B 1 95 ? 8.046 47.601 40.850 1.00 16.70 74 CYS B CA 1
ATOM 2624 C C . CYS B 1 95 ? 9.497 47.167 41.009 1.00 16.09 74 CYS B C 1
ATOM 2625 O O . CYS B 1 95 ? 10.269 47.784 41.739 1.00 18.17 74 CYS B O 1
ATOM 2628 N N . THR B 1 96 ? 9.837 46.080 40.331 1.00 19.49 75 THR B N 1
ATOM 2629 C CA . THR B 1 96 ? 11.191 45.512 40.363 1.00 18.85 75 THR B CA 1
ATOM 2630 C C . THR B 1 96 ? 12.270 46.580 40.073 1.00 18.66 75 THR B C 1
ATOM 2631 O O . THR B 1 96 ? 12.137 47.361 39.125 1.00 19.31 75 THR B O 1
ATOM 2635 N N . GLY B 1 97 ? 13.306 46.610 40.910 1.00 18.30 76 GLY B N 1
ATOM 2636 C CA . GLY B 1 97 ? 14.444 47.538 40.736 1.00 19.04 76 GLY B CA 1
ATOM 2637 C C . GLY B 1 97 ? 15.465 47.105 39.681 1.00 19.86 76 GLY B C 1
ATOM 2638 O O . GLY B 1 97 ? 15.281 46.093 38.991 1.00 20.52 76 GLY B O 1
ATOM 2639 N N . THR B 1 98 ? 16.544 47.878 39.547 1.00 17.98 77 THR B N 1
ATOM 2640 C CA . THR B 1 98 ? 17.472 47.712 38.426 1.00 19.46 77 THR B CA 1
ATOM 2641 C C . THR B 1 98 ? 18.594 46.701 38.692 1.00 20.97 77 THR B C 1
ATOM 2642 O O . THR B 1 98 ? 19.340 46.362 37.773 1.00 19.03 77 THR B O 1
ATOM 2646 N N . ALA B 1 99 ? 18.721 46.236 39.931 1.00 21.49 78 ALA B N 1
ATOM 2647 C CA . ALA B 1 99 ? 19.883 45.403 40.308 1.00 24.61 78 ALA B CA 1
ATOM 2648 C C . ALA B 1 99 ? 20.059 44.191 39.391 1.00 23.61 78 ALA B C 1
ATOM 2649 O O . ALA B 1 99 ? 19.112 43.428 39.154 1.00 22.95 78 ALA B O 1
ATOM 2651 N N . ALA B 1 100 ? 21.273 44.020 38.865 1.00 20.91 79 ALA B N 1
ATOM 2652 C CA . ALA B 1 100 ? 21.554 42.908 37.964 1.00 22.13 79 ALA B CA 1
ATOM 2653 C C . ALA B 1 100 ? 21.455 41.535 38.634 1.00 22.42 79 ALA B C 1
ATOM 2654 O O . ALA B 1 100 ? 21.283 40.533 37.944 1.00 23.10 79 ALA B O 1
ATOM 2656 N N . ASN B 1 101 ? 21.577 41.496 39.962 1.00 24.91 80 ASN B N 1
ATOM 2657 C CA . ASN B 1 101 ? 21.401 40.257 40.751 1.00 27.63 80 ASN B CA 1
ATOM 2658 C C . ASN B 1 101 ? 19.956 40.033 41.205 1.00 29.27 80 ASN B C 1
ATOM 2659 O O . ASN B 1 101 ? 19.661 39.066 41.922 1.00 30.23 80 ASN B O 1
ATOM 2664 N N . GLY B 1 102 ? 19.075 40.950 40.815 1.00 28.29 81 GLY B N 1
ATOM 2665 C CA . GLY B 1 102 ? 17.691 40.942 41.291 1.00 28.71 81 GLY B CA 1
ATOM 2666 C C . GLY B 1 102 ? 16.775 40.108 40.418 1.00 28.20 81 GLY B C 1
ATOM 2667 O O . GLY B 1 102 ? 17.231 39.294 39.601 1.00 27.74 81 GLY B O 1
ATOM 2668 N N . GLY B 1 103 ? 15.472 40.312 40.598 1.00 26.22 82 GLY B N 1
ATOM 2669 C CA . GLY B 1 103 ? 14.465 39.593 39.832 1.00 28.11 82 GLY B CA 1
ATOM 2670 C C . GLY B 1 103 ? 13.292 39.223 40.719 1.00 29.30 82 GLY B C 1
ATOM 2671 O O . GLY B 1 103 ? 12.993 39.934 41.674 1.00 25.48 82 GLY B O 1
ATOM 2672 N N . PRO B 1 104 ? 12.609 38.105 40.400 1.00 32.10 83 PRO B N 1
ATOM 2673 C CA . PRO B 1 104 ? 11.411 37.658 41.140 1.00 32.15 83 PRO B CA 1
ATOM 2674 C C . PRO B 1 104 ? 11.545 37.477 42.660 1.00 28.59 83 PRO B C 1
ATOM 2675 O O . PRO B 1 104 ? 10.524 37.438 43.347 1.00 31.74 83 PRO B O 1
ATOM 2679 N N A HIS B 1 105 ? 12.764 37.395 43.172 0.50 27.55 84 HIS B N 1
ATOM 2680 N N B HIS B 1 105 ? 12.784 37.324 43.144 0.50 27.67 84 HIS B N 1
ATOM 2681 C CA A HIS B 1 105 ? 12.995 37.236 44.607 0.50 25.44 84 HIS B CA 1
ATOM 2682 C CA B HIS B 1 105 ? 13.135 37.230 44.577 0.50 25.60 84 HIS B CA 1
ATOM 2683 C C A HIS B 1 105 ? 13.013 38.548 45.402 0.50 24.10 84 HIS B C 1
ATOM 2684 C C B HIS B 1 105 ? 12.872 38.531 45.361 0.50 24.31 84 HIS B C 1
ATOM 2685 O O A HIS B 1 105 ? 13.019 38.532 46.640 0.50 21.12 84 HIS B O 1
ATOM 2686 O O B HIS B 1 105 ? 12.554 38.481 46.551 0.50 22.52 84 HIS B O 1
ATOM 2699 N N . GLU B 1 106 ? 13.033 39.683 44.702 1.00 21.84 85 GLU B N 1
ATOM 2700 C CA . GLU B 1 106 ? 13.138 40.990 45.394 1.00 21.32 85 GLU B CA 1
ATOM 2701 C C . GLU B 1 106 ? 12.154 41.243 46.543 1.00 19.66 85 GLU B C 1
ATOM 2702 O O . GLU B 1 106 ? 12.562 41.642 47.630 1.00 20.68 85 GLU B O 1
ATOM 2708 N N . PHE B 1 107 ? 10.867 40.999 46.299 1.00 19.02 86 PHE B N 1
ATOM 2709 C CA . PHE B 1 107 ? 9.818 41.329 47.274 1.00 16.69 86 PHE B CA 1
ATOM 2710 C C . PHE B 1 107 ? 9.349 40.145 48.128 1.00 18.64 86 PHE B C 1
ATOM 2711 O O . PHE B 1 107 ? 8.386 40.267 48.879 1.00 20.41 86 PHE B O 1
ATOM 2719 N N . LEU B 1 108 ? 10.038 39.017 48.038 1.00 19.56 87 LEU B N 1
ATOM 2720 C CA . LEU B 1 108 ? 9.561 37.822 48.765 1.00 20.65 87 LEU B CA 1
ATOM 2721 C C . LEU B 1 108 ? 9.456 38.036 50.273 1.00 20.11 87 LEU B C 1
ATOM 2722 O O . LEU B 1 108 ? 8.412 37.756 50.873 1.00 20.69 87 LEU B O 1
ATOM 2727 N N A ARG B 1 109 ? 10.524 38.553 50.882 0.50 20.08 88 ARG B N 1
ATOM 2728 N N B ARG B 1 109 ? 10.516 38.555 50.889 0.50 19.57 88 ARG B N 1
ATOM 2729 C CA A ARG B 1 109 ? 10.542 38.788 52.316 0.50 20.84 88 ARG B CA 1
ATOM 2730 C CA B ARG B 1 109 ? 10.494 38.760 52.323 0.50 20.00 88 ARG B CA 1
ATOM 2731 C C A ARG B 1 109 ? 9.429 39.763 52.722 0.50 21.91 88 ARG B C 1
ATOM 2732 C C B ARG B 1 109 ? 9.405 39.763 52.723 0.50 21.39 88 ARG B C 1
ATOM 2733 O O A ARG B 1 109 ? 8.640 39.473 53.629 0.50 22.07 88 ARG B O 1
ATOM 2734 O O B ARG B 1 109 ? 8.608 39.491 53.629 0.50 21.52 88 ARG B O 1
ATOM 2749 N N . LEU B 1 110 ? 9.371 40.909 52.042 1.00 19.35 89 LEU B N 1
ATOM 2750 C CA . LEU B 1 110 ? 8.329 41.923 52.300 1.00 19.34 89 LEU B CA 1
ATOM 2751 C C . LEU B 1 110 ? 6.904 41.370 52.143 1.00 18.16 89 LEU B C 1
ATOM 2752 O O . LEU B 1 110 ? 6.036 41.649 52.973 1.00 19.56 89 LEU B O 1
ATOM 2757 N N . SER B 1 111 ? 6.685 40.601 51.076 1.00 17.27 90 SER B N 1
ATOM 2758 C CA . SER B 1 111 ? 5.343 40.160 50.697 1.00 20.48 90 SER B CA 1
ATOM 2759 C C . SER B 1 111 ? 4.687 39.292 51.780 1.00 20.00 90 SER B C 1
ATOM 2760 O O . SER B 1 111 ? 3.469 39.333 51.929 1.00 21.46 90 SER B O 1
ATOM 2763 N N . THR B 1 112 ? 5.489 38.559 52.567 1.00 21.21 91 THR B N 1
ATOM 2764 C CA . THR B 1 112 ? 4.909 37.690 53.604 1.00 23.21 91 THR B CA 1
ATOM 2765 C C . THR B 1 112 ? 4.043 38.458 54.602 1.00 26.30 91 THR B C 1
ATOM 2766 O O . THR B 1 112 ? 3.040 37.927 55.098 1.00 24.07 91 THR B O 1
ATOM 2770 N N . SER B 1 113 ? 4.426 39.707 54.879 1.00 25.63 92 SER B N 1
ATOM 2771 C CA . SER B 1 113 ? 3.701 40.570 55.812 1.00 24.19 92 SER B CA 1
ATOM 2772 C C . SER B 1 113 ? 2.398 41.110 55.218 1.00 23.89 92 SER B C 1
ATOM 2773 O O . SER B 1 113 ? 1.581 41.681 55.937 1.00 27.85 92 SER B O 1
ATOM 2776 N N . PHE B 1 114 ? 2.190 40.927 53.917 1.00 22.46 93 PHE B N 1
ATOM 2777 C CA . PHE B 1 114 ? 0.926 41.336 53.313 1.00 23.47 93 PHE B CA 1
ATOM 2778 C C . PHE B 1 114 ? -0.087 40.199 53.202 1.00 23.11 93 PHE B C 1
ATOM 2779 O O . PHE B 1 114 ? -1.254 40.430 52.856 1.00 24.51 93 PHE B O 1
ATOM 2787 N N . GLN B 1 115 ? 0.354 38.974 53.475 1.00 24.06 94 GLN B N 1
ATOM 2788 C CA . GLN B 1 115 ? -0.547 37.826 53.356 1.00 24.26 94 GLN B CA 1
ATOM 2789 C C . GLN B 1 115 ? -1.728 38.011 54.330 1.00 24.57 94 GLN B C 1
ATOM 2790 O O . GLN B 1 115 ? -1.523 38.300 55.509 1.00 24.88 94 GLN B O 1
ATOM 2796 N N . GLU B 1 116 ? -2.950 37.879 53.814 1.00 28.37 95 GLU B N 1
ATOM 2797 C CA . GLU B 1 116 ? -4.195 38.133 54.577 1.00 29.15 95 GLU B CA 1
ATOM 2798 C C . GLU B 1 116 ? -4.532 39.615 54.752 1.00 30.99 95 GLU B C 1
ATOM 2799 O O . GLU B 1 116 ? -5.498 39.953 55.438 1.00 31.37 95 GLU B O 1
ATOM 2805 N N . GLU B 1 117 ? -3.738 40.496 54.144 1.00 30.03 96 GLU B N 1
ATOM 2806 C CA . GLU B 1 117 ? -3.949 41.938 54.275 1.00 30.83 96 GLU B CA 1
ATOM 2807 C C . GLU B 1 117 ? -4.216 42.596 52.935 1.00 29.76 96 GLU B C 1
ATOM 2808 O O . GLU B 1 117 ? -5.192 43.344 52.786 1.00 30.71 96 GLU B O 1
ATOM 2814 N N . ARG B 1 118 ? -3.332 42.340 51.972 1.00 25.92 97 ARG B N 1
ATOM 2815 C CA . ARG B 1 118 ? -3.409 42.945 50.641 1.00 25.71 97 ARG B CA 1
ATOM 2816 C C . ARG B 1 118 ? -2.882 42.009 49.588 1.00 23.85 97 ARG B C 1
ATOM 2817 O O . ARG B 1 118 ? -1.887 41.311 49.818 1.00 24.89 97 ARG B O 1
ATOM 2825 N N . ASP B 1 119 ? -3.519 42.023 48.421 1.00 21.59 98 ASP B N 1
ATOM 2826 C CA . ASP B 1 119 ? -2.954 41.407 47.228 1.00 22.12 98 ASP B CA 1
ATOM 2827 C C . ASP B 1 119 ? -1.647 42.135 46.918 1.00 23.36 98 ASP B C 1
ATOM 2828 O O . ASP B 1 119 ? -1.610 43.362 46.914 1.00 21.79 98 ASP B O 1
ATOM 2833 N N . PHE B 1 120 ? -0.576 41.384 46.674 1.00 19.95 99 PHE B N 1
ATOM 2834 C CA . PHE B 1 120 ? 0.698 42.012 46.306 1.00 20.37 99 PHE B CA 1
ATOM 2835 C C . PHE B 1 120 ? 1.177 41.371 45.020 1.00 21.41 99 PHE B C 1
ATOM 2836 O O . PHE B 1 120 ? 1.416 40.160 44.995 1.00 23.42 99 PHE B O 1
ATOM 2844 N N . LEU B 1 121 ? 1.302 42.171 43.964 1.00 19.11 100 LEU B N 1
ATOM 2845 C CA . LEU B 1 121 ? 1.777 41.698 42.665 1.00 20.18 100 LEU B CA 1
ATOM 2846 C C . LEU B 1 121 ? 3.169 42.248 42.407 1.00 21.08 100 LEU B C 1
ATOM 2847 O O . LEU B 1 121 ? 3.397 43.442 42.589 1.00 24.15 100 LEU B O 1
ATOM 2852 N N . ALA B 1 122 ? 4.094 41.393 41.990 1.00 20.15 101 ALA B N 1
ATOM 2853 C CA . ALA B 1 122 ? 5.418 41.857 41.542 1.00 18.95 101 ALA B CA 1
ATOM 2854 C C . ALA B 1 122 ? 5.484 41.928 40.020 1.00 20.45 101 ALA B C 1
ATOM 2855 O O . ALA B 1 122 ? 5.247 40.928 39.329 1.00 22.08 101 ALA B O 1
ATOM 2857 N N . VAL B 1 123 ? 5.808 43.105 39.485 1.00 17.75 102 VAL B N 1
ATOM 2858 C CA . VAL B 1 123 ? 5.940 43.260 38.024 1.00 18.81 102 VAL B CA 1
ATOM 2859 C C . VAL B 1 123 ? 7.414 43.264 37.617 1.00 21.36 102 VAL B C 1
ATOM 2860 O O . VAL B 1 123 ? 8.210 44.010 38.211 1.00 20.14 102 VAL B O 1
ATOM 2864 N N . PRO B 1 124 ? 7.777 42.443 36.605 1.00 22.82 103 PRO B N 1
ATOM 2865 C CA . PRO B 1 124 ? 9.156 42.401 36.100 1.00 21.80 103 PRO B CA 1
ATOM 2866 C C . PRO B 1 124 ? 9.570 43.708 35.440 1.00 21.15 103 PRO B C 1
ATOM 2867 O O . PRO B 1 124 ? 8.733 44.415 34.863 1.00 19.91 103 PRO B O 1
ATOM 2871 N N . LEU B 1 125 ? 10.865 43.996 35.495 1.00 20.60 104 LEU B N 1
ATOM 2872 C CA . LEU B 1 125 ? 11.432 45.108 34.755 1.00 19.95 104 LEU B CA 1
ATOM 2873 C C . LEU B 1 125 ? 11.908 44.577 33.398 1.00 22.60 104 LEU B C 1
ATOM 2874 O O . LEU B 1 125 ? 12.692 43.614 33.344 1.00 22.32 104 LEU B O 1
ATOM 2879 N N . PRO B 1 126 ? 11.410 45.160 32.294 1.00 24.10 105 PRO B N 1
ATOM 2880 C CA . PRO B 1 126 ? 11.772 44.667 30.954 1.00 23.03 105 PRO B CA 1
ATOM 2881 C C . PRO B 1 126 ? 13.274 44.704 30.662 1.00 25.11 105 PRO B C 1
ATOM 2882 O O . PRO B 1 126 ? 13.958 45.673 31.022 1.00 22.52 105 PRO B O 1
ATOM 2886 N N . GLY B 1 127 ? 13.776 43.647 30.023 1.00 24.79 106 GLY B N 1
ATOM 2887 C CA . GLY B 1 127 ? 15.174 43.603 29.568 1.00 27.37 106 GLY B CA 1
ATOM 2888 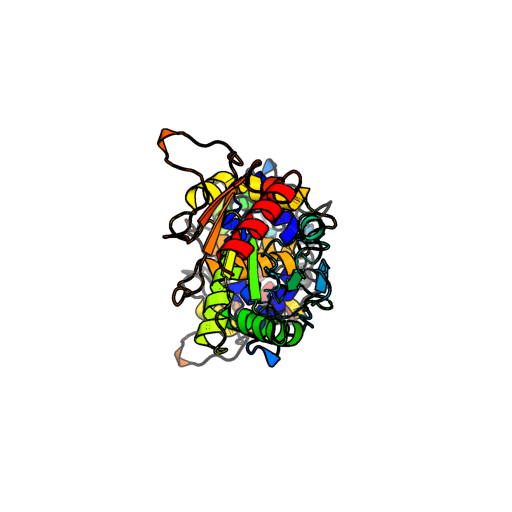C C . GLY B 1 127 ? 16.062 42.667 30.370 1.00 27.21 106 GLY B C 1
ATOM 2889 O O . GLY B 1 127 ? 17.247 42.527 30.073 1.00 27.31 106 GLY B O 1
ATOM 2890 N N . TYR B 1 128 ? 15.489 42.027 31.387 1.00 27.54 107 TYR B N 1
ATOM 2891 C CA . TYR B 1 128 ? 16.242 41.139 32.269 1.00 28.16 107 TYR B CA 1
ATOM 2892 C C . TYR B 1 128 ? 15.938 39.658 32.022 1.00 32.36 107 TYR B C 1
ATOM 2893 O O . TYR B 1 128 ? 16.585 38.793 32.614 1.00 34.24 107 TYR B O 1
ATOM 2902 N N . GLY B 1 129 ? 14.973 39.379 31.145 1.00 33.24 108 GLY B N 1
ATOM 2903 C CA . GLY B 1 129 ? 14.475 38.015 30.926 1.00 38.98 108 GLY B CA 1
ATOM 2904 C C . GLY B 1 129 ? 15.333 37.170 30.001 1.00 43.22 108 GLY B C 1
ATOM 2905 O O . GLY B 1 129 ? 16.321 37.652 29.440 1.00 43.13 108 GLY B O 1
ATOM 2906 N N . THR B 1 130 ? 14.943 35.905 29.839 1.00 47.66 109 THR B N 1
ATOM 2907 C CA . THR B 1 130 ? 15.715 34.931 29.060 1.00 50.35 109 THR B CA 1
ATOM 2908 C C . THR B 1 130 ? 14.818 34.110 28.129 1.00 51.26 109 THR B C 1
ATOM 2909 O O . THR B 1 130 ? 13.650 33.858 28.435 1.00 51.78 109 THR B O 1
ATOM 2913 N N . GLY B 1 135 ? 19.508 32.874 24.505 1.00 50.14 114 GLY B N 1
ATOM 2914 C CA . GLY B 1 135 ? 18.602 33.964 24.148 1.00 48.39 114 GLY B CA 1
ATOM 2915 C C . GLY B 1 135 ? 18.308 34.871 25.328 1.00 47.93 114 GLY B C 1
ATOM 2916 O O . GLY B 1 135 ? 17.841 34.413 26.374 1.00 48.67 114 GLY B O 1
ATOM 2917 N N . THR B 1 136 ? 18.584 36.164 25.165 1.00 45.40 115 THR B N 1
ATOM 2918 C CA . THR B 1 136 ? 18.315 37.138 26.221 1.00 42.58 115 THR B CA 1
ATOM 2919 C C . THR B 1 136 ? 17.385 38.266 25.742 1.00 39.31 115 THR B C 1
ATOM 2920 O O . THR B 1 136 ? 17.319 38.571 24.542 1.00 38.52 115 THR B O 1
ATOM 2924 N N . ALA B 1 137 ? 16.655 38.853 26.687 1.00 36.26 116 ALA B N 1
ATOM 2925 C CA . ALA B 1 137 ? 15.582 39.806 26.388 1.00 33.29 116 ALA B CA 1
ATOM 2926 C C . ALA B 1 137 ? 16.083 41.061 25.682 1.00 31.87 116 ALA B C 1
ATOM 2927 O O . ALA B 1 137 ? 17.222 41.486 25.892 1.00 30.88 116 ALA B O 1
ATOM 2929 N N . LEU B 1 138 ? 15.227 41.642 24.843 1.00 29.80 117 LEU B N 1
ATOM 2930 C CA . LEU B 1 138 ? 15.492 42.936 24.224 1.00 28.75 117 LEU B CA 1
ATOM 2931 C C . LEU B 1 138 ? 15.496 44.034 25.287 1.00 25.87 117 LEU B C 1
ATOM 2932 O O . LEU B 1 138 ? 14.702 43.999 26.221 1.00 25.25 117 LEU B O 1
ATOM 2937 N N . LEU B 1 139 ? 16.403 44.992 25.140 1.00 25.85 118 LEU B N 1
ATOM 2938 C CA . LEU B 1 139 ? 16.467 46.137 26.049 1.00 24.23 118 LEU B CA 1
ATOM 2939 C C . LEU B 1 139 ? 15.536 47.237 25.545 1.00 24.03 118 LEU B C 1
ATOM 2940 O O . LEU B 1 139 ? 15.397 47.421 24.336 1.00 23.83 118 LEU B O 1
ATOM 2945 N N . PRO B 1 140 ? 14.881 47.974 26.462 1.00 24.12 119 PRO B N 1
ATOM 2946 C CA . PRO B 1 140 ? 14.020 49.050 25.951 1.00 24.22 119 PRO B CA 1
ATOM 2947 C C . PRO B 1 140 ? 14.827 50.154 25.282 1.00 23.86 119 PRO B C 1
ATOM 2948 O O . PRO B 1 140 ? 15.917 50.489 25.741 1.00 24.72 119 PRO B O 1
ATOM 2952 N N . ALA B 1 141 ? 14.309 50.699 24.182 1.00 23.51 120 ALA B N 1
ATOM 2953 C CA . ALA B 1 141 ? 14.959 51.834 23.529 1.00 25.77 120 ALA B CA 1
ATOM 2954 C C . ALA B 1 141 ? 15.044 53.040 24.464 1.00 25.51 120 ALA B C 1
ATOM 2955 O O . ALA B 1 141 ? 16.053 53.753 24.495 1.00 25.53 120 ALA B O 1
ATOM 2957 N N . ASP B 1 142 ? 13.980 53.265 25.225 1.00 23.56 121 ASP B N 1
ATOM 2958 C CA . ASP B 1 142 ? 13.947 54.359 26.191 1.00 25.06 121 ASP B CA 1
ATOM 2959 C C . ASP B 1 142 ? 13.075 53.955 27.380 1.00 23.04 121 ASP B C 1
ATOM 2960 O O . ASP B 1 142 ? 12.399 52.937 27.327 1.00 21.25 121 ASP B O 1
ATOM 2965 N N . LEU B 1 143 ? 13.098 54.748 28.443 1.00 23.29 122 LEU B N 1
ATOM 2966 C CA . LEU B 1 143 ? 12.361 54.395 29.660 1.00 22.29 122 LEU B CA 1
ATOM 2967 C C . LEU B 1 143 ? 10.851 54.321 29.436 1.00 23.75 122 LEU B C 1
ATOM 2968 O O . LEU B 1 143 ? 10.205 53.397 29.925 1.00 21.50 122 LEU B O 1
ATOM 2973 N N . ASP B 1 144 ? 10.293 55.279 28.694 1.00 25.32 123 ASP B N 1
ATOM 2974 C CA . ASP B 1 144 ? 8.843 55.290 28.447 1.00 25.55 123 ASP B CA 1
ATOM 2975 C C . ASP B 1 144 ? 8.332 54.019 27.764 1.00 24.79 123 ASP B C 1
ATOM 2976 O O . ASP B 1 144 ? 7.246 53.527 28.082 1.00 26.02 123 ASP B O 1
ATOM 2981 N N . THR B 1 145 ? 9.125 53.470 26.847 1.00 25.13 124 THR B N 1
ATOM 2982 C CA . THR B 1 145 ? 8.770 52.213 26.177 1.00 26.05 124 THR B CA 1
ATOM 2983 C C . THR B 1 145 ? 8.658 51.057 27.173 1.00 23.76 124 THR B C 1
ATOM 2984 O O . THR B 1 145 ? 7.707 50.274 27.118 1.00 23.80 124 THR B O 1
ATOM 2988 N N . ALA B 1 146 ? 9.625 50.956 28.088 1.00 22.70 125 ALA B N 1
ATOM 2989 C CA . ALA B 1 146 ? 9.549 49.970 29.176 1.00 20.35 125 ALA B CA 1
ATOM 2990 C C . ALA B 1 146 ? 8.355 50.212 30.104 1.00 20.71 125 ALA B C 1
ATOM 2991 O O . ALA B 1 146 ? 7.644 49.270 30.476 1.00 19.92 125 ALA B O 1
ATOM 2993 N N . LEU B 1 147 ? 8.136 51.468 30.482 1.00 19.41 126 LEU B N 1
ATOM 2994 C CA . LEU B 1 147 ? 7.016 51.793 31.372 1.00 20.91 126 LEU B CA 1
ATOM 2995 C C . LEU B 1 147 ? 5.661 51.460 30.734 1.00 21.73 126 LEU B C 1
ATOM 2996 O O . LEU B 1 147 ? 4.755 50.991 31.413 1.00 21.87 126 LEU B O 1
ATOM 3001 N N . ASP B 1 148 ? 5.537 51.690 29.429 1.00 24.40 127 ASP B N 1
ATOM 3002 C CA . ASP B 1 148 ? 4.297 51.364 28.705 1.00 24.93 127 ASP B CA 1
ATOM 3003 C C . ASP B 1 148 ? 4.030 49.855 28.692 1.00 25.82 127 ASP B C 1
ATOM 3004 O O . ASP B 1 148 ? 2.903 49.422 28.908 1.00 26.43 127 ASP B O 1
ATOM 3009 N N . ALA B 1 149 ? 5.077 49.063 28.467 1.00 23.84 128 ALA B N 1
ATOM 3010 C CA . ALA B 1 149 ? 4.985 47.607 28.572 1.00 24.73 128 ALA B CA 1
ATOM 3011 C C . ALA B 1 149 ? 4.507 47.167 29.957 1.00 24.50 128 ALA B C 1
ATOM 3012 O O . ALA B 1 149 ? 3.588 46.331 30.094 1.00 22.72 128 ALA B O 1
ATOM 3014 N N . GLN B 1 150 ? 5.121 47.739 30.992 1.00 22.88 129 GLN B N 1
ATOM 3015 C CA . GLN B 1 150 ? 4.728 47.432 32.360 1.00 20.62 129 GLN B CA 1
ATOM 3016 C C . GLN B 1 150 ? 3.287 47.839 32.637 1.00 21.55 129 GLN B C 1
ATOM 3017 O O . GLN B 1 150 ? 2.542 47.070 33.233 1.00 20.51 129 GLN B O 1
ATOM 3023 N N . ALA B 1 151 ? 2.924 49.060 32.239 1.00 22.15 130 ALA B N 1
ATOM 3024 C CA . ALA B 1 151 ? 1.558 49.579 32.452 1.00 24.67 130 ALA B CA 1
ATOM 3025 C C . ALA B 1 151 ? 0.506 48.608 31.897 1.00 24.67 130 ALA B C 1
ATOM 3026 O O . ALA B 1 151 ? -0.462 48.263 32.581 1.00 25.92 130 ALA B O 1
ATOM 3028 N N . ARG B 1 152 ? 0.705 48.174 30.657 1.00 25.75 131 ARG B N 1
ATOM 3029 C CA . ARG B 1 152 ? -0.208 47.234 30.019 1.00 28.99 131 ARG B CA 1
ATOM 3030 C C . ARG B 1 152 ? -0.416 45.994 30.882 1.00 28.54 131 ARG B C 1
ATOM 3031 O O . ARG B 1 152 ? -1.550 45.594 31.149 1.00 28.37 131 ARG B O 1
ATOM 3039 N N . ALA B 1 153 ? 0.685 45.389 31.315 1.00 27.76 132 ALA B N 1
ATOM 3040 C CA . ALA B 1 153 ? 0.630 44.147 32.082 1.00 28.32 132 ALA B CA 1
ATOM 3041 C C . ALA B 1 153 ? -0.069 44.333 33.432 1.00 27.69 132 ALA B C 1
ATOM 3042 O O . ALA B 1 153 ? -0.847 43.472 33.876 1.00 26.51 132 ALA B O 1
ATOM 3044 N N . ILE B 1 154 ? 0.197 45.470 34.077 1.00 25.08 133 ILE B N 1
ATOM 3045 C CA . ILE B 1 154 ? -0.382 45.796 35.391 1.00 23.87 133 ILE B CA 1
ATOM 3046 C C . ILE B 1 154 ? -1.898 45.996 35.322 1.00 25.40 133 ILE B C 1
ATOM 3047 O O . ILE B 1 154 ? -2.647 45.450 36.144 1.00 25.32 133 ILE B O 1
ATOM 3052 N N . LEU B 1 155 ? -2.332 46.780 34.344 1.00 26.78 134 LEU B N 1
ATOM 3053 C CA . LEU B 1 155 ? -3.749 47.089 34.168 1.00 31.24 134 LEU B CA 1
ATOM 3054 C C . LEU B 1 155 ? -4.573 45.817 33.896 1.00 32.81 134 LEU B C 1
ATOM 3055 O O . LEU B 1 155 ? -5.661 45.655 34.453 1.00 33.67 134 LEU B O 1
ATOM 3060 N N . ARG B 1 156 ? -4.030 44.916 33.075 1.00 35.00 135 ARG B N 1
ATOM 3061 C CA . ARG B 1 156 ? -4.613 43.583 32.854 1.00 36.87 135 ARG B CA 1
ATOM 3062 C C . ARG B 1 156 ? -4.740 42.784 34.144 1.00 37.18 135 ARG B C 1
ATOM 3063 O O . ARG B 1 156 ? -5.806 42.235 34.440 1.00 37.49 135 ARG B O 1
ATOM 3071 N N . ALA B 1 157 ? -3.652 42.722 34.912 1.00 33.72 136 ALA B N 1
ATOM 3072 C CA . ALA B 1 157 ? -3.621 41.927 36.138 1.00 33.39 136 ALA B CA 1
ATOM 3073 C C . ALA B 1 157 ? -4.509 42.487 37.241 1.00 33.43 136 ALA B C 1
ATOM 3074 O O . ALA B 1 157 ? -5.103 41.731 38.013 1.00 32.57 136 ALA B O 1
ATOM 3076 N N . ALA B 1 158 ? -4.593 43.812 37.313 1.00 32.07 137 ALA B N 1
ATOM 3077 C CA . ALA B 1 158 ? -5.272 44.489 38.418 1.00 32.96 137 ALA B CA 1
ATOM 3078 C C . ALA B 1 158 ? -6.792 44.536 38.259 1.00 34.34 137 ALA B C 1
ATOM 3079 O O . ALA B 1 158 ? -7.521 44.551 39.252 1.00 33.72 137 ALA B O 1
ATOM 3081 N N . GLY B 1 159 ? -7.243 44.566 37.016 1.00 36.14 138 GLY B N 1
ATOM 3082 C CA . GLY B 1 159 ? -8.642 44.727 36.709 1.00 39.20 138 GLY B CA 1
ATOM 3083 C C . GLY B 1 159 ? -9.186 46.043 37.200 1.00 40.71 138 GLY B C 1
ATOM 3084 O O . GLY B 1 159 ? -8.714 47.095 36.815 1.00 40.88 138 GLY B O 1
ATOM 3085 N N . ASP B 1 160 ? -10.194 45.966 38.057 1.00 41.23 139 ASP B N 1
ATOM 3086 C CA . ASP B 1 160 ? -10.917 47.143 38.497 1.00 41.17 139 ASP B CA 1
ATOM 3087 C C . ASP B 1 160 ? -10.347 47.700 39.782 1.00 39.29 139 ASP B C 1
ATOM 3088 O O . ASP B 1 160 ? -10.714 48.782 40.203 1.00 39.92 139 ASP B O 1
ATOM 3093 N N . ALA B 1 161 ? -9.450 46.956 40.407 1.00 35.57 140 ALA B N 1
ATOM 3094 C CA . ALA B 1 161 ? -8.921 47.363 41.691 1.00 33.28 140 ALA B CA 1
ATOM 3095 C C . ALA B 1 161 ? -7.992 48.560 41.537 1.00 30.50 140 ALA B C 1
ATOM 3096 O O . ALA B 1 161 ? -7.246 48.633 40.585 1.00 32.78 140 ALA B O 1
ATOM 3098 N N . PRO B 1 162 ? -8.045 49.498 42.470 1.00 28.45 141 PRO B N 1
ATOM 3099 C CA . PRO B 1 162 ? -7.071 50.606 42.438 1.00 26.45 141 PRO B CA 1
ATOM 3100 C C . PRO B 1 162 ? -5.684 50.018 42.680 1.00 25.21 141 PRO B C 1
ATOM 3101 O O . PRO B 1 162 ? -5.567 48.953 43.283 1.00 25.51 141 PRO B O 1
ATOM 3105 N N . VAL B 1 163 ? -4.652 50.703 42.204 1.00 25.03 142 VAL 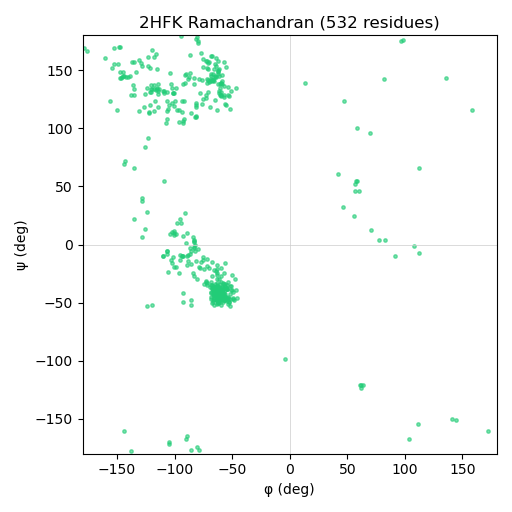B N 1
ATOM 3106 C CA . VAL B 1 163 ? -3.305 50.173 42.251 1.00 23.93 142 VAL B CA 1
ATOM 3107 C C . VAL B 1 163 ? -2.468 5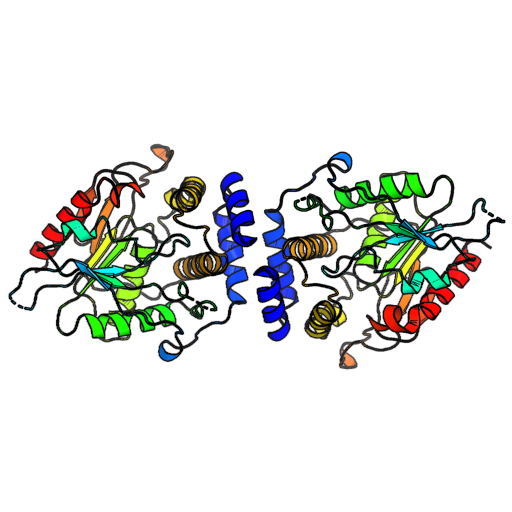1.123 43.087 1.00 22.48 142 VAL B C 1
ATOM 3108 O O . VAL B 1 163 ? -2.559 52.351 42.917 1.00 20.17 142 VAL B O 1
ATOM 3112 N N . VAL B 1 164 ? -1.676 50.569 44.004 1.00 19.42 143 VAL B N 1
ATOM 3113 C CA . VAL B 1 164 ? -0.670 51.367 44.716 1.00 18.12 143 VAL B CA 1
ATOM 3114 C C . VAL B 1 164 ? 0.680 50.764 44.328 1.00 18.98 143 VAL B C 1
ATOM 3115 O O . VAL B 1 164 ? 0.895 49.558 44.475 1.00 17.80 143 VAL B O 1
ATOM 3119 N N . LEU B 1 165 ? 1.551 51.606 43.780 1.00 18.28 144 LEU B N 1
ATOM 3120 C CA . LEU B 1 165 ? 2.870 51.163 43.328 1.00 18.95 144 LEU B CA 1
ATOM 3121 C C . LEU B 1 165 ? 3.869 51.261 44.474 1.00 19.18 144 LEU B C 1
ATOM 3122 O O . LEU B 1 165 ? 3.823 52.189 45.288 1.00 20.61 144 LEU B O 1
ATOM 3127 N N . LEU B 1 166 ? 4.776 50.290 44.544 1.00 16.88 145 LEU B N 1
ATOM 3128 C CA . LEU B 1 166 ? 5.767 50.253 45.603 1.00 17.29 145 LEU B CA 1
ATOM 3129 C C . LEU B 1 166 ? 7.116 49.918 44.974 1.00 17.07 145 LEU B C 1
ATOM 3130 O O . LEU B 1 166 ? 7.211 49.007 44.157 1.00 17.04 145 LEU B O 1
ATOM 3135 N N . GLY B 1 167 ? 8.155 50.659 45.347 1.00 15.85 146 GLY B N 1
ATOM 3136 C CA . GLY B 1 167 ? 9.510 50.320 44.882 1.00 15.96 146 GLY B CA 1
ATOM 3137 C C . GLY B 1 167 ? 10.544 50.714 45.920 1.00 17.78 146 GLY B C 1
ATOM 3138 O O . GLY B 1 167 ? 10.284 51.595 46.762 1.00 15.19 146 GLY B O 1
ATOM 3139 N N . HIS B 1 168 ? 11.696 50.036 45.878 1.00 16.96 147 HIS B N 1
ATOM 3140 C CA . HIS B 1 168 ? 12.818 50.287 46.795 1.00 18.01 147 HIS B CA 1
ATOM 3141 C C . HIS B 1 168 ? 14.036 50.783 46.004 1.00 16.68 147 HIS B C 1
ATOM 3142 O O . HIS B 1 168 ? 14.396 50.197 44.973 1.00 16.58 147 HIS B O 1
ATOM 3149 N N . ALA B 1 169 ? 14.648 51.860 46.503 1.00 17.00 148 ALA B N 1
ATOM 3150 C CA . ALA B 1 169 ? 15.912 52.411 45.967 1.00 17.84 148 ALA B CA 1
ATOM 3151 C C . ALA B 1 169 ? 15.711 52.838 44.514 1.00 18.56 148 ALA B C 1
ATOM 3152 O O . ALA B 1 169 ? 14.832 53.673 44.242 1.00 17.80 148 ALA B O 1
ATOM 3154 N N . GLY B 1 170 ? 16.468 52.281 43.575 1.00 18.76 149 GLY B N 1
ATOM 3155 C CA . GLY B 1 170 ? 16.214 52.558 42.158 1.00 17.14 149 GLY B CA 1
ATOM 3156 C C . GLY B 1 170 ? 14.793 52.193 41.734 1.00 18.34 149 GLY B C 1
ATOM 3157 O O . GLY B 1 170 ? 14.206 52.848 40.860 1.00 16.95 149 GLY B O 1
ATOM 3158 N N . GLY B 1 171 ? 14.255 51.129 42.339 1.00 17.52 150 GLY B N 1
ATOM 3159 C CA . GLY B 1 171 ? 12.866 50.703 42.109 1.00 15.82 150 GLY B CA 1
ATOM 3160 C C . GLY B 1 171 ? 11.851 51.748 42.562 1.00 16.05 150 GLY B C 1
ATOM 3161 O O . GLY B 1 171 ? 10.766 51.876 41.967 1.00 17.13 150 GLY B O 1
ATOM 3162 N N . ALA B 1 172 ? 12.191 52.484 43.618 1.00 15.52 151 ALA B N 1
ATOM 3163 C CA . ALA B 1 172 ? 11.355 53.603 44.065 1.00 17.17 151 ALA B CA 1
ATOM 3164 C C . ALA B 1 172 ? 11.293 54.691 42.997 1.00 16.44 151 ALA B C 1
ATOM 3165 O O . ALA B 1 172 ? 10.202 55.188 42.669 1.00 14.56 151 ALA B O 1
ATOM 3167 N N . LEU B 1 173 ? 12.450 55.069 42.441 1.00 18.36 152 LEU B N 1
ATOM 3168 C CA . LEU B 1 173 ? 12.476 55.999 41.310 1.00 18.49 152 LEU B CA 1
ATOM 3169 C C . LEU B 1 173 ? 11.629 55.494 40.153 1.00 19.14 152 LEU B C 1
ATOM 3170 O O . LEU B 1 173 ? 10.811 56.242 39.600 1.00 16.42 152 LEU B O 1
ATOM 3175 N N . LEU B 1 174 ? 11.777 54.206 39.829 1.00 14.30 153 LEU B N 1
ATOM 3176 C CA . LEU B 1 174 ? 10.986 53.581 38.766 1.00 15.30 153 LEU B CA 1
ATOM 3177 C C . LEU B 1 174 ? 9.482 53.580 39.085 1.00 15.07 153 LEU B C 1
ATOM 3178 O O . LEU B 1 174 ? 8.660 53.752 38.180 1.00 15.99 153 LEU B O 1
ATOM 3183 N N . ALA B 1 175 ? 9.134 53.390 40.350 1.00 15.27 154 ALA B N 1
ATOM 3184 C CA . ALA B 1 175 ? 7.717 53.391 40.746 1.00 16.50 154 ALA B CA 1
ATOM 3185 C C . ALA B 1 175 ? 7.111 54.758 40.436 1.00 16.61 154 ALA B C 1
ATOM 3186 O O . ALA B 1 175 ? 6.001 54.835 39.904 1.00 16.50 154 ALA B O 1
ATOM 3188 N N . HIS B 1 176 ? 7.835 55.820 40.778 1.00 15.16 155 HIS B N 1
ATOM 3189 C CA . HIS B 1 176 ? 7.282 57.148 40.537 1.00 16.16 155 HIS B CA 1
ATOM 3190 C C . HIS B 1 176 ? 7.160 57.416 39.036 1.00 15.35 155 HIS B C 1
ATOM 3191 O O . HIS B 1 176 ? 6.164 57.959 38.590 1.00 18.38 155 HIS B O 1
ATOM 3198 N N . GLU B 1 177 ? 8.186 57.053 38.259 1.00 15.46 156 GLU B N 1
ATOM 3199 C CA . GLU B 1 177 ? 8.157 57.281 36.817 1.00 15.31 156 GLU B CA 1
ATOM 3200 C C . GLU B 1 177 ? 7.018 56.521 36.150 1.00 17.08 156 GLU B C 1
ATOM 3201 O O . GLU B 1 177 ? 6.358 57.048 35.250 1.00 17.67 156 GLU B O 1
ATOM 3207 N N . LEU B 1 178 ? 6.786 55.289 36.611 1.00 15.90 157 LEU B N 1
ATOM 3208 C CA . LEU B 1 178 ? 5.651 54.493 36.140 1.00 16.98 157 LEU B CA 1
ATOM 3209 C C . LEU B 1 178 ? 4.318 55.184 36.479 1.00 18.58 157 LEU B C 1
ATOM 3210 O O . LEU B 1 178 ? 3.442 55.313 35.617 1.00 20.39 157 LEU B O 1
ATOM 3215 N N . ALA B 1 179 ? 4.178 55.621 37.730 1.00 17.72 158 ALA B N 1
ATOM 3216 C CA . ALA B 1 179 ? 2.978 56.350 38.167 1.00 18.75 158 ALA B CA 1
ATOM 3217 C C . ALA B 1 179 ? 2.654 57.530 37.242 1.00 20.79 158 ALA B C 1
ATOM 3218 O O . ALA B 1 179 ? 1.500 57.691 36.789 1.00 21.01 158 ALA B O 1
ATOM 3220 N N . PHE B 1 180 ? 3.673 58.324 36.918 1.00 19.49 159 PHE B N 1
ATOM 3221 C CA . PHE B 1 180 ? 3.472 59.464 36.017 1.00 23.33 159 PHE B CA 1
ATOM 3222 C C . PHE B 1 180 ? 3.025 58.987 34.626 1.00 23.40 159 PHE B C 1
ATOM 3223 O O . PHE B 1 180 ? 2.116 59.566 34.034 1.00 23.10 159 PHE B O 1
ATOM 3231 N N . ARG B 1 181 ? 3.657 57.935 34.106 1.00 22.81 160 ARG B N 1
ATOM 3232 C CA . ARG B 1 181 ? 3.315 57.425 32.774 1.00 22.30 160 ARG B CA 1
ATOM 3233 C C . ARG B 1 181 ? 1.883 56.893 32.732 1.00 23.52 160 ARG B C 1
ATOM 3234 O O . ARG B 1 181 ? 1.149 57.127 31.761 1.00 24.21 160 ARG B O 1
ATOM 3242 N N . LEU B 1 182 ? 1.489 56.189 33.783 1.00 21.99 161 LEU B N 1
ATOM 3243 C CA . LEU B 1 182 ? 0.127 55.656 33.885 1.00 22.67 161 LEU B CA 1
ATOM 3244 C C . LEU B 1 182 ? -0.886 56.794 33.781 1.00 25.30 161 LEU B C 1
ATOM 3245 O O . LEU B 1 182 ? -1.871 56.702 33.044 1.00 26.15 161 LEU B O 1
ATOM 3250 N N . GLU B 1 183 ? -0.617 57.858 34.527 1.00 25.08 162 GLU B N 1
ATOM 3251 C CA . GLU B 1 183 ? -1.467 59.054 34.562 1.00 27.46 162 GLU B CA 1
ATOM 3252 C C . GLU B 1 183 ? -1.471 59.789 33.227 1.00 28.65 162 GLU B C 1
ATOM 3253 O O . GLU B 1 183 ? -2.535 60.108 32.696 1.00 30.20 162 GLU B O 1
ATOM 3259 N N . ARG B 1 184 ? -0.286 60.046 32.683 1.00 28.97 163 ARG B N 1
ATOM 3260 C CA . ARG B 1 184 ? -0.161 60.814 31.448 1.00 31.66 163 ARG B CA 1
ATOM 3261 C C . ARG B 1 184 ? -0.725 60.055 30.249 1.00 33.23 163 ARG B C 1
ATOM 3262 O O . ARG B 1 184 ? -1.530 60.589 29.486 1.00 33.27 163 ARG B O 1
ATOM 3270 N N . ALA B 1 185 ? -0.296 58.807 30.092 1.00 32.09 164 ALA B N 1
ATOM 3271 C CA . ALA B 1 185 ? -0.443 58.082 28.826 1.00 33.02 164 ALA B CA 1
ATOM 3272 C C . ALA B 1 185 ? -1.450 56.930 28.855 1.00 34.34 164 ALA B C 1
ATOM 3273 O O . ALA B 1 185 ? -1.779 56.362 27.811 1.00 36.20 164 ALA B O 1
ATOM 3275 N N . HIS B 1 186 ? -1.930 56.570 30.040 1.00 33.86 165 HIS B N 1
ATOM 3276 C CA . HIS B 1 186 ? -2.857 55.441 30.167 1.00 33.60 165 HIS B CA 1
ATOM 3277 C C . HIS B 1 186 ? -4.140 55.836 30.893 1.00 35.01 165 HIS B C 1
ATOM 3278 O O . HIS B 1 186 ? -4.913 54.973 31.312 1.00 36.50 165 HIS B O 1
ATOM 3285 N N . GLY B 1 187 ? -4.345 57.145 31.032 1.00 35.63 166 GLY B N 1
ATOM 3286 C CA . GLY B 1 187 ? -5.498 57.724 31.735 1.00 37.74 166 GLY B CA 1
ATOM 3287 C C . GLY B 1 187 ? -5.828 57.113 33.084 1.00 38.54 166 GLY B C 1
ATOM 3288 O O . GLY B 1 187 ? -6.997 57.059 33.480 1.00 40.39 166 GLY B O 1
ATOM 3289 N N . ALA B 1 188 ? -4.797 56.661 33.792 1.00 37.77 167 ALA B N 1
ATOM 3290 C CA . ALA B 1 188 ? -4.974 55.836 34.988 1.00 37.09 167 ALA B CA 1
ATOM 3291 C C . ALA B 1 188 ? -3.954 56.141 36.090 1.00 34.86 167 ALA B C 1
ATOM 3292 O O . ALA B 1 188 ? -3.095 55.302 36.366 1.00 36.85 167 ALA B O 1
ATOM 3294 N N . PRO B 1 189 ? -4.070 57.306 36.766 1.00 34.03 168 PRO B N 1
ATOM 3295 C CA . PRO B 1 189 ? -3.095 57.532 37.838 1.00 30.92 168 PRO B CA 1
ATOM 3296 C C . PRO B 1 189 ? -3.321 56.471 38.913 1.00 28.37 168 PRO B C 1
ATOM 3297 O O . PRO B 1 189 ? -4.471 56.078 39.148 1.00 27.84 168 PRO B O 1
ATOM 3301 N N . PRO B 1 190 ? -2.240 55.983 39.547 1.00 26.38 169 PRO B N 1
ATOM 3302 C CA . PRO B 1 190 ? -2.404 55.016 40.635 1.00 24.20 169 PRO B CA 1
ATOM 3303 C C . PRO B 1 190 ? -3.034 55.703 41.821 1.00 24.16 169 PRO B C 1
ATOM 3304 O O . PRO B 1 190 ? -3.012 56.937 41.898 1.00 21.79 169 PRO B O 1
ATOM 3308 N N . ALA B 1 191 ? -3.578 54.915 42.737 1.00 21.53 170 ALA B N 1
ATOM 3309 C CA . ALA B 1 191 ? -4.124 55.434 43.991 1.00 23.19 170 ALA B CA 1
ATOM 3310 C C . ALA B 1 191 ? -3.065 55.953 44.974 1.00 23.26 170 ALA B C 1
ATOM 3311 O O . ALA B 1 191 ? -3.377 56.731 45.881 1.00 22.03 170 ALA B O 1
ATOM 3313 N N . GLY B 1 192 ? -1.816 55.522 44.800 1.00 21.02 171 GLY B N 1
ATOM 3314 C CA . GLY B 1 192 ? -0.747 55.923 45.706 1.00 18.85 171 GLY B CA 1
ATOM 3315 C C . GLY B 1 192 ? 0.579 55.370 45.233 1.00 19.34 171 GLY B C 1
ATOM 3316 O O . GLY B 1 192 ? 0.606 54.526 44.324 1.00 18.29 171 GLY B O 1
ATOM 3317 N N . ILE B 1 193 ? 1.664 55.897 45.805 1.00 18.39 172 ILE B N 1
ATOM 3318 C CA . ILE B 1 193 ? 3.032 55.418 45.539 1.00 19.10 172 ILE B CA 1
ATOM 3319 C C . ILE B 1 193 ? 3.789 55.289 46.860 1.00 19.18 172 ILE B C 1
ATOM 3320 O O . ILE B 1 193 ? 3.830 56.228 47.659 1.00 18.87 172 ILE B O 1
ATOM 3325 N N . VAL B 1 194 ? 4.401 54.124 47.085 1.00 14.25 173 VAL B N 1
ATOM 3326 C CA . VAL B 1 194 ? 5.210 53.894 48.259 1.00 17.40 173 VAL B CA 1
ATOM 3327 C C . VAL B 1 194 ? 6.662 53.906 47.777 1.00 17.07 173 VAL B C 1
ATOM 3328 O O . VAL B 1 194 ? 7.063 53.063 46.949 1.00 16.72 173 VAL B O 1
ATOM 3332 N N . LEU B 1 195 ? 7.415 54.891 48.247 1.00 16.53 174 LEU B N 1
ATOM 3333 C CA . LEU B 1 195 ? 8.820 55.050 47.869 1.00 16.76 174 LEU B CA 1
ATOM 3334 C C . LEU B 1 195 ? 9.711 54.638 49.046 1.00 18.03 174 LEU B C 1
ATOM 3335 O O . LEU B 1 195 ? 9.785 55.317 50.078 1.00 17.50 174 LEU B O 1
ATOM 3340 N N . VAL B 1 196 ? 10.366 53.487 48.906 1.00 16.12 175 VAL B N 1
ATOM 3341 C CA . VAL B 1 196 ? 11.166 52.957 50.000 1.00 17.57 175 VAL B CA 1
ATOM 3342 C C . VAL B 1 196 ? 12.621 53.379 49.766 1.00 17.81 175 VAL B C 1
ATOM 3343 O O . VAL B 1 196 ? 13.282 52.854 48.876 1.00 17.47 175 VAL B O 1
ATOM 3347 N N . ASP B 1 197 ? 13.085 54.359 50.537 1.00 18.59 176 ASP B N 1
ATOM 3348 C CA . ASP B 1 197 ? 14.474 54.864 50.458 1.00 19.96 176 ASP B CA 1
ATOM 3349 C C . ASP B 1 197 ? 14.881 55.404 49.066 1.00 19.12 176 ASP B C 1
ATOM 3350 O O . ASP B 1 197 ? 15.896 54.960 48.501 1.00 22.24 176 ASP B O 1
ATOM 3355 N N . PRO B 1 198 ? 14.104 56.362 48.503 1.00 16.91 177 PRO B N 1
ATOM 3356 C CA . PRO B 1 198 ? 14.478 56.926 47.190 1.00 18.40 177 PRO B CA 1
ATOM 3357 C C . PRO B 1 198 ? 15.589 57.968 47.324 1.00 18.12 177 PRO B C 1
ATOM 3358 O O . PRO B 1 198 ? 15.595 58.746 48.286 1.00 18.38 177 PRO B O 1
ATOM 3362 N N . TYR B 1 199 ? 16.513 57.987 46.363 1.00 18.24 178 TYR B N 1
ATOM 3363 C CA . TYR B 1 199 ? 17.546 59.022 46.316 1.00 19.69 178 TYR B CA 1
ATOM 3364 C C . TYR B 1 199 ? 17.469 59.656 44.942 1.00 18.21 178 TYR B C 1
ATOM 3365 O O . TYR B 1 199 ? 18.179 59.251 44.036 1.00 19.50 178 TYR B O 1
ATOM 3374 N N . PRO B 1 200 ? 16.555 60.631 44.773 1.00 20.08 179 PRO B N 1
ATOM 3375 C CA . PRO B 1 200 ? 16.294 61.220 43.462 1.00 21.39 179 PRO B CA 1
ATOM 3376 C C . PRO B 1 200 ? 17.406 62.189 43.043 1.00 25.61 179 PRO B C 1
ATOM 3377 O O . PRO B 1 200 ? 18.151 62.652 43.906 1.00 25.27 179 PRO B O 1
ATOM 3381 N N . PRO B 1 201 ? 17.522 62.480 41.732 1.00 29.07 180 PRO B N 1
ATOM 3382 C CA . PRO B 1 201 ? 18.495 63.483 41.263 1.00 32.83 180 PRO B CA 1
ATOM 3383 C C . PRO B 1 201 ? 18.434 64.757 42.105 1.00 32.75 180 PRO B C 1
ATOM 3384 O O . PRO B 1 201 ? 17.339 65.253 42.426 1.00 34.07 180 PRO B O 1
ATOM 3388 N N . GLY B 1 202 ? 19.607 65.260 42.478 1.00 32.78 181 GLY B N 1
ATOM 3389 C CA . GLY B 1 202 ? 19.719 66.426 43.342 1.00 32.82 181 GLY B CA 1
ATOM 3390 C C . GLY B 1 202 ? 19.807 66.072 44.812 1.00 32.98 181 GLY B C 1
ATOM 3391 O O . GLY B 1 202 ? 20.089 66.935 45.641 1.00 33.85 181 GLY B O 1
ATOM 3392 N N . HIS B 1 203 ? 19.561 64.801 45.139 1.00 30.67 182 HIS B N 1
ATOM 3393 C CA . HIS B 1 203 ? 19.554 64.330 46.529 1.00 29.94 182 HIS B CA 1
ATOM 3394 C C . HIS B 1 203 ? 20.308 63.005 46.679 1.00 30.46 182 HIS B C 1
ATOM 3395 O O . HIS B 1 203 ? 20.100 62.268 47.643 1.00 32.44 182 HIS B O 1
ATOM 3402 N N . GLN B 1 204 ? 21.193 62.707 45.735 1.00 30.37 183 GLN B N 1
ATOM 3403 C CA . GLN B 1 204 ? 21.854 61.393 45.735 1.00 31.81 183 GLN B CA 1
ATOM 3404 C C . GLN B 1 204 ? 23.313 61.357 46.216 1.00 31.08 183 GLN B C 1
ATOM 3405 O O . GLN B 1 204 ? 23.973 60.320 46.126 1.00 28.77 183 GLN B O 1
ATOM 3411 N N . GLU B 1 205 ? 23.802 62.463 46.769 1.00 29.98 184 GLU B N 1
ATOM 3412 C CA . GLU B 1 205 ? 25.170 62.478 47.312 1.00 32.99 184 GLU B CA 1
ATOM 3413 C C . GLU B 1 205 ? 25.516 61.293 48.237 1.00 29.72 184 GLU B C 1
ATOM 3414 O O . GLU B 1 205 ? 26.572 60.684 48.064 1.00 30.40 184 GLU B O 1
ATOM 3420 N N . PRO B 1 206 ? 24.645 60.953 49.216 1.00 28.47 185 PRO B N 1
ATOM 3421 C CA . PRO B 1 206 ? 24.991 59.822 50.085 1.00 27.91 185 PRO B CA 1
ATOM 3422 C C . PRO B 1 206 ? 25.139 58.494 49.341 1.00 28.90 185 PRO B C 1
ATOM 3423 O O . PRO B 1 206 ? 25.992 57.666 49.680 1.00 27.64 185 PRO B O 1
ATOM 3427 N N . ILE B 1 207 ? 24.303 58.293 48.328 1.00 28.85 186 ILE B N 1
ATOM 3428 C CA . ILE B 1 207 ? 24.321 57.056 47.556 1.00 29.40 186 ILE B CA 1
ATOM 3429 C C . ILE B 1 207 ? 25.542 56.997 46.643 1.00 30.05 186 ILE B C 1
ATOM 3430 O O . ILE B 1 207 ? 26.067 55.921 46.361 1.00 28.06 186 ILE B O 1
ATOM 3435 N N . GLU B 1 208 ? 25.986 58.163 46.186 1.00 29.15 187 GLU B N 1
ATOM 3436 C CA . GLU B 1 208 ? 27.235 58.273 45.428 1.00 34.49 187 GLU B CA 1
ATOM 3437 C C . GLU B 1 208 ? 28.433 57.988 46.329 1.00 31.99 187 GLU B C 1
ATOM 3438 O O . GLU B 1 208 ? 29.329 57.215 45.969 1.00 30.74 187 GLU B O 1
ATOM 3444 N N . VAL B 1 209 ? 28.413 58.584 47.517 1.00 31.28 188 VAL B N 1
ATOM 3445 C CA . VAL B 1 209 ? 29.461 58.397 48.519 1.00 30.98 188 VAL B CA 1
ATOM 3446 C C . VAL B 1 209 ? 29.548 56.943 48.995 1.00 28.59 188 VAL B C 1
ATOM 3447 O O . VAL B 1 209 ? 30.643 56.437 49.237 1.00 29.07 188 VAL B O 1
ATOM 3451 N N . TRP B 1 210 ? 28.406 56.259 49.079 1.00 26.94 189 TRP B N 1
ATOM 3452 C CA . TRP B 1 210 ? 28.352 54.860 49.481 1.00 25.69 189 TRP B CA 1
ATOM 3453 C C . TRP B 1 210 ? 28.358 53.842 48.312 1.00 24.49 189 TRP B C 1
ATOM 3454 O O . TRP B 1 210 ? 27.971 52.687 48.502 1.00 26.20 189 TRP B O 1
ATOM 3465 N N . SER B 1 211 ? 28.784 54.257 47.115 1.00 25.08 190 SER B N 1
ATOM 3466 C CA . SER B 1 211 ? 28.672 53.369 45.937 1.00 26.51 190 SER B CA 1
ATOM 3467 C C . SER B 1 211 ? 29.461 52.059 46.081 1.00 24.97 190 SER B C 1
ATOM 3468 O O . SER B 1 211 ? 29.013 51.003 45.611 1.00 24.51 190 SER B O 1
ATOM 3471 N N . ARG B 1 212 ? 30.615 52.109 46.759 1.00 26.64 191 ARG B N 1
ATOM 3472 C CA . ARG B 1 212 ? 31.391 50.882 46.981 1.00 27.28 191 ARG B CA 1
ATOM 3473 C C . ARG B 1 212 ? 30.537 49.854 47.724 1.00 26.47 191 ARG B C 1
ATOM 3474 O O . ARG B 1 212 ? 30.483 48.688 47.336 1.00 27.10 191 ARG B O 1
ATOM 3482 N N . GLN B 1 213 ? 29.839 50.303 48.764 1.00 28.13 192 GLN B N 1
ATOM 3483 C CA . GLN B 1 213 ? 28.918 49.434 49.511 1.00 29.43 192 GLN B CA 1
ATOM 3484 C C . GLN B 1 213 ? 27.793 48.901 48.643 1.00 26.57 192 GLN B C 1
ATOM 3485 O O . GLN B 1 213 ? 27.422 47.729 48.767 1.00 29.88 192 GLN B O 1
ATOM 3491 N N . LEU B 1 214 ? 27.263 49.751 47.762 1.00 28.19 193 LEU B N 1
ATOM 3492 C CA . LEU B 1 214 ? 26.222 49.328 46.826 1.00 26.70 193 LEU B CA 1
ATOM 3493 C C . LEU B 1 214 ? 26.750 48.207 45.928 1.00 26.49 193 LEU B C 1
ATOM 3494 O O . LEU B 1 214 ? 26.108 47.159 45.778 1.00 25.61 193 LEU B O 1
ATOM 3499 N N . GLY B 1 215 ? 27.932 48.412 45.347 1.00 25.65 194 GLY B N 1
ATOM 3500 C CA . GLY B 1 215 ? 28.562 47.373 44.522 1.00 25.35 194 GLY B CA 1
ATOM 3501 C C . GLY B 1 215 ? 28.887 46.088 45.268 1.00 24.68 194 GLY B C 1
ATOM 3502 O O . GLY B 1 215 ? 28.683 44.981 44.749 1.00 26.38 194 GLY B O 1
ATOM 3503 N N . GLU B 1 216 ? 29.403 46.219 46.487 1.00 26.43 195 GLU B N 1
ATOM 3504 C CA . GLU B 1 216 ? 29.717 45.033 47.286 1.00 31.25 195 GLU B CA 1
ATOM 3505 C C . GLU B 1 216 ? 28.437 44.255 47.617 1.00 30.33 195 GLU B C 1
ATOM 3506 O O . GLU B 1 216 ? 28.432 43.026 47.593 1.00 30.18 195 GLU B O 1
ATOM 3512 N N . GLY B 1 217 ? 27.354 44.991 47.854 1.00 32.18 196 GLY B N 1
ATOM 3513 C CA . GLY B 1 217 ? 26.038 44.410 48.125 1.00 30.58 196 GLY B CA 1
ATOM 3514 C C . GLY B 1 217 ? 25.524 43.552 46.988 1.00 30.63 196 GLY B C 1
ATOM 3515 O O . GLY B 1 217 ? 24.930 42.494 47.226 1.00 29.48 196 GLY B O 1
ATOM 3516 N N . LEU B 1 218 ? 25.756 43.998 45.750 1.00 28.31 197 LEU B N 1
ATOM 3517 C CA . LEU B 1 218 ? 25.330 43.249 44.562 1.00 28.71 197 LEU B CA 1
ATOM 3518 C C . LEU B 1 218 ? 26.026 41.897 44.482 1.00 28.40 197 LEU B C 1
ATOM 3519 O O . LEU B 1 218 ? 25.379 40.882 44.255 1.00 26.89 197 LEU B O 1
ATOM 3524 N N . PHE B 1 219 ? 27.346 41.893 44.673 1.00 28.76 198 PHE B N 1
ATOM 3525 C CA . PHE B 1 219 ? 28.097 40.643 44.690 1.00 29.78 198 PHE B CA 1
ATOM 3526 C C . PHE B 1 219 ? 27.703 39.744 45.857 1.00 31.85 198 PHE B C 1
ATOM 3527 O O . PHE B 1 219 ? 27.570 38.536 45.681 1.00 33.71 198 PHE B O 1
ATOM 3535 N N . ALA B 1 220 ? 27.487 40.345 47.023 1.00 32.39 199 ALA B N 1
ATOM 3536 C CA . ALA B 1 220 ? 27.063 39.606 48.216 1.00 35.66 199 ALA B CA 1
ATOM 3537 C C . ALA B 1 220 ? 25.704 38.943 48.002 1.00 37.55 199 ALA B C 1
ATOM 3538 O O . ALA B 1 220 ? 25.493 37.811 48.435 1.00 40.38 199 ALA B O 1
ATOM 3540 N N . GLY B 1 221 ? 24.804 39.643 47.312 1.00 36.44 200 GLY B N 1
ATOM 3541 C CA . GLY B 1 221 ? 23.439 39.183 47.086 1.00 38.01 200 GLY B CA 1
ATOM 3542 C C . GLY B 1 221 ? 23.250 38.221 45.928 1.00 37.25 200 GLY B C 1
ATOM 3543 O O . GLY B 1 221 ? 22.123 37.828 45.638 1.00 39.40 200 GLY B O 1
ATOM 3544 N N . GLU B 1 222 ? 24.343 37.830 45.273 1.00 36.00 201 GLU B N 1
ATOM 3545 C CA . GLU B 1 222 ? 24.288 36.891 44.156 1.00 36.58 201 GLU B CA 1
ATOM 3546 C C . GLU B 1 222 ? 23.814 35.502 44.581 1.00 40.10 201 GLU B C 1
ATOM 3547 O O . GLU B 1 222 ? 24.412 34.880 45.462 1.00 40.57 201 GLU B O 1
ATOM 3553 N N . LEU B 1 223 ? 22.757 35.023 43.934 1.00 41.49 202 LEU B N 1
ATOM 3554 C CA . LEU B 1 223 ? 22.327 33.629 44.066 1.00 43.91 202 LEU B CA 1
ATOM 3555 C C . LEU B 1 223 ? 22.934 32.838 42.911 1.00 44.36 202 LEU B C 1
ATOM 3556 O O . LEU B 1 223 ? 22.928 31.604 42.900 1.00 45.60 202 LEU B O 1
ATOM 3561 N N . GLU B 1 224 ? 23.448 33.586 41.938 1.00 42.43 203 GLU B N 1
ATOM 3562 C CA . GLU B 1 224 ? 24.160 33.074 40.777 1.00 41.90 203 GLU B CA 1
ATOM 3563 C C . GLU B 1 224 ? 24.974 34.251 40.228 1.00 37.72 203 GLU B C 1
ATOM 3564 O O . GLU B 1 224 ? 24.664 35.400 40.547 1.00 36.80 203 GLU B O 1
ATOM 3570 N N . PRO B 1 225 ? 26.016 33.977 39.414 1.00 35.16 204 PRO B N 1
ATOM 3571 C CA . PRO B 1 225 ? 26.790 35.066 38.811 1.00 32.15 204 PRO B CA 1
ATOM 3572 C C . PRO B 1 225 ? 25.918 36.013 37.982 1.00 29.46 204 PRO B C 1
ATOM 3573 O O . PRO B 1 225 ? 25.169 35.572 37.101 1.00 29.36 204 PRO B O 1
ATOM 3577 N N . MET B 1 226 ? 26.014 37.305 38.278 1.00 29.13 205 MET B N 1
ATOM 3578 C CA . MET B 1 226 ? 25.328 38.334 37.508 1.00 25.32 205 MET B CA 1
ATOM 3579 C C . MET B 1 226 ? 25.725 38.230 36.041 1.00 24.37 205 MET B C 1
ATOM 3580 O O . MET B 1 226 ? 26.917 38.319 35.718 1.00 25.94 205 MET B O 1
ATOM 3585 N N . SER B 1 227 ? 24.749 38.028 35.155 1.00 23.57 206 SER B N 1
ATOM 3586 C CA . SER B 1 227 ? 25.053 37.887 33.727 1.00 24.43 206 SER B CA 1
ATOM 3587 C C . SER B 1 227 ? 25.481 39.231 33.135 1.00 26.43 206 SER B C 1
ATOM 3588 O O . SER B 1 227 ? 25.056 40.294 33.613 1.00 22.02 206 SER B O 1
ATOM 3591 N N . ASP B 1 228 ? 26.327 39.182 32.105 1.00 25.45 207 ASP B N 1
ATOM 3592 C CA . ASP B 1 228 ? 26.695 40.396 31.392 1.00 25.75 207 ASP B CA 1
ATOM 3593 C C . ASP B 1 228 ? 25.437 41.078 30.798 1.00 23.63 207 ASP B C 1
ATOM 3594 O O . ASP B 1 228 ? 25.339 42.314 30.783 1.00 21.66 207 ASP B O 1
ATOM 3599 N N . ALA B 1 229 ? 24.474 40.278 30.336 1.00 22.58 208 ALA B N 1
ATOM 3600 C CA . ALA B 1 229 ? 23.227 40.830 29.777 1.00 23.10 208 ALA B CA 1
ATOM 3601 C C . ALA B 1 229 ? 22.485 41.677 30.821 1.00 22.30 208 ALA B C 1
ATOM 3602 O O . ALA B 1 229 ? 22.028 42.783 30.510 1.00 20.35 208 ALA B O 1
ATOM 3604 N N . ARG B 1 230 ? 22.408 41.180 32.053 1.00 22.30 209 ARG B N 1
ATOM 3605 C CA . ARG B 1 230 ? 21.702 41.912 33.131 1.00 23.99 209 ARG B CA 1
ATOM 3606 C C . ARG B 1 230 ? 22.474 43.119 33.651 1.00 21.89 209 ARG B C 1
ATOM 3607 O O . ARG B 1 230 ? 21.874 44.131 34.021 1.00 18.41 209 ARG B O 1
ATOM 3615 N N . LEU B 1 231 ? 23.800 43.018 33.667 1.00 19.68 210 LEU B N 1
ATOM 3616 C CA . LEU B 1 231 ? 24.650 44.172 34.002 1.00 20.03 210 LEU B CA 1
ATOM 3617 C C . LEU B 1 231 ? 24.449 45.314 32.999 1.00 19.75 210 LEU B C 1
ATOM 3618 O O . LEU B 1 231 ? 24.378 46.484 33.386 1.00 20.22 210 LEU B O 1
ATOM 3623 N N . LEU B 1 232 ? 24.334 44.978 31.715 1.00 19.24 211 LEU B N 1
ATOM 3624 C CA . LEU B 1 232 ? 24.056 46.005 30.697 1.00 20.79 211 LEU B CA 1
ATOM 3625 C C . LEU B 1 232 ? 22.660 46.617 30.858 1.00 20.28 211 LEU B C 1
ATOM 3626 O O . LEU B 1 232 ? 22.488 47.831 30.678 1.00 20.04 211 LEU B O 1
ATOM 3631 N N . ALA B 1 233 ? 21.677 45.783 31.201 1.00 20.71 212 ALA B N 1
ATOM 3632 C CA . ALA B 1 233 ? 20.312 46.278 31.484 1.00 19.79 212 ALA B CA 1
ATOM 3633 C C . ALA B 1 233 ? 20.370 47.272 32.643 1.00 19.15 212 ALA B C 1
ATOM 3634 O O . ALA B 1 233 ? 19.810 48.372 32.562 1.00 18.69 212 ALA B O 1
ATOM 3636 N N . MET B 1 234 ? 21.086 46.898 33.706 1.00 17.58 213 MET B N 1
ATOM 3637 C CA . MET B 1 234 ? 21.233 47.748 34.885 1.00 19.31 213 MET B CA 1
ATOM 3638 C C . MET B 1 234 ? 21.844 49.108 34.532 1.00 18.39 213 MET B C 1
ATOM 3639 O O . MET B 1 234 ? 21.357 50.141 34.975 1.00 18.38 213 MET B O 1
ATOM 3644 N N . GLY B 1 235 ? 22.888 49.102 33.707 1.00 17.56 214 GLY B N 1
ATOM 3645 C CA . GLY B 1 235 ? 23.514 50.351 33.276 1.00 17.30 214 GLY B CA 1
ATOM 3646 C C . GLY B 1 235 ? 22.570 51.211 32.460 1.00 17.25 214 GLY B C 1
ATOM 3647 O O . GLY B 1 235 ? 22.526 52.438 32.646 1.00 18.33 214 GLY B O 1
ATOM 3648 N N . ARG B 1 236 ? 21.812 50.566 31.571 1.00 19.24 215 ARG B N 1
ATOM 3649 C CA . ARG B 1 236 ? 20.884 51.277 30.688 1.00 19.87 215 ARG B CA 1
ATOM 3650 C C . ARG B 1 236 ? 19.802 52.003 31.485 1.00 20.37 215 ARG B C 1
ATOM 3651 O O . ARG B 1 236 ? 19.527 53.189 31.227 1.00 19.97 215 ARG B O 1
ATOM 3659 N N . TYR B 1 237 ? 19.202 51.307 32.454 1.00 20.06 216 TYR B N 1
ATOM 3660 C CA . TYR B 1 237 ? 18.189 51.940 33.328 1.00 18.52 216 TYR B CA 1
ATOM 3661 C C . TYR B 1 237 ? 18.760 53.038 34.235 1.00 21.53 216 TYR B C 1
ATOM 3662 O O . TYR B 1 237 ? 18.114 54.066 34.459 1.00 21.01 216 TYR B O 1
ATOM 3671 N N . ALA B 1 238 ? 19.963 52.815 34.772 1.00 20.24 217 ALA B N 1
ATOM 3672 C CA . ALA B 1 238 ? 20.654 53.849 35.550 1.00 21.01 217 ALA B CA 1
ATOM 3673 C C . ALA B 1 238 ? 20.762 55.154 34.763 1.00 23.07 217 ALA B C 1
ATOM 3674 O O . ALA B 1 238 ? 20.481 56.236 35.303 1.00 22.60 217 ALA B O 1
ATOM 3676 N N . ARG B 1 239 ? 21.173 55.046 33.498 1.00 21.82 218 ARG B N 1
ATOM 3677 C CA . ARG B 1 239 ? 21.278 56.206 32.612 1.00 26.05 218 ARG B CA 1
ATOM 3678 C C . ARG B 1 239 ? 19.906 56.844 32.355 1.00 24.69 218 ARG B C 1
ATOM 3679 O O . ARG B 1 239 ? 19.792 58.075 32.401 1.00 25.02 218 ARG B O 1
ATOM 3687 N N . PHE B 1 240 ? 18.878 56.014 32.123 1.00 22.41 219 PHE B N 1
ATOM 3688 C CA . PHE B 1 240 ? 17.491 56.507 31.969 1.00 23.42 219 PHE B CA 1
ATOM 3689 C C . PHE B 1 240 ? 17.087 57.373 33.163 1.00 24.26 219 PHE B C 1
ATOM 3690 O O . PHE B 1 240 ? 16.498 58.457 33.003 1.00 23.79 219 PHE B O 1
ATOM 3698 N N . LEU B 1 241 ? 17.394 56.879 34.363 1.00 21.88 220 LEU B N 1
ATOM 3699 C CA . LEU B 1 241 ? 16.899 57.485 35.598 1.00 25.56 220 LEU B CA 1
ATOM 3700 C C . LEU B 1 241 ? 17.665 58.749 35.960 1.00 29.66 220 LEU B C 1
ATOM 3701 O O . LEU B 1 241 ? 17.203 59.556 36.777 1.00 29.72 220 LEU B O 1
ATOM 3706 N N . ALA B 1 242 ? 18.818 58.923 35.317 1.00 29.76 221 ALA B N 1
ATOM 3707 C CA . ALA B 1 242 ? 19.661 60.096 35.516 1.00 34.37 221 ALA B CA 1
ATOM 3708 C C . ALA B 1 242 ? 19.290 61.235 34.565 1.00 36.09 221 ALA B C 1
ATOM 3709 O O . ALA B 1 242 ? 19.662 62.389 34.799 1.00 40.47 221 ALA B O 1
ATOM 3711 N N . GLY B 1 243 ? 18.559 60.914 33.500 1.00 35.06 222 GLY B N 1
ATOM 3712 C CA . GLY B 1 243 ? 18.163 61.903 32.492 1.00 37.36 222 GLY B CA 1
ATOM 3713 C C . GLY B 1 243 ? 16.981 62.776 32.884 1.00 38.04 222 GLY B C 1
ATOM 3714 O O . GLY B 1 243 ? 16.373 62.552 33.933 1.00 36.66 222 GLY B O 1
ATOM 3715 N N . PRO B 1 244 ? 16.642 63.775 32.040 1.00 38.79 223 PRO B N 1
ATOM 3716 C CA . PRO B 1 244 ? 15.524 64.670 32.363 1.00 38.70 223 PRO B CA 1
ATOM 3717 C C . PRO B 1 244 ? 14.179 63.969 32.193 1.00 37.15 223 PRO B C 1
ATOM 3718 O O . PRO B 1 244 ? 13.908 63.375 31.142 1.00 38.01 223 PRO B O 1
ATOM 3722 N N . ARG B 1 245 ? 13.343 64.039 33.223 1.00 35.97 224 ARG B N 1
ATOM 3723 C CA . ARG B 1 245 ? 12.033 63.398 33.193 1.00 36.27 224 ARG B CA 1
ATOM 3724 C C . ARG B 1 245 ? 10.913 64.428 33.286 1.00 39.03 224 ARG B C 1
ATOM 3725 O O . ARG B 1 245 ? 11.142 65.577 33.665 1.00 38.72 224 ARG B O 1
ATOM 3733 N N . PRO B 1 246 ? 9.700 64.010 32.937 1.00 39.60 225 PRO B N 1
ATOM 3734 C CA . PRO B 1 246 ? 8.784 64.858 32.168 1.00 39.76 225 PRO B CA 1
ATOM 3735 C C . PRO B 1 246 ? 7.754 65.537 33.065 1.00 39.86 225 PRO B C 1
ATOM 3736 O O . PRO B 1 246 ? 7.156 66.537 32.668 1.00 40.50 225 PRO B O 1
ATOM 3740 N N . GLY B 1 247 ? 7.555 64.995 34.262 1.00 34.68 226 GLY B N 1
ATOM 3741 C CA . GLY B 1 247 ? 6.856 65.707 35.315 1.00 32.24 226 GLY B CA 1
ATOM 3742 C C . GLY B 1 247 ? 6.578 64.832 36.521 1.00 29.74 226 GLY B C 1
ATOM 3743 O O . GLY B 1 247 ? 7.216 63.797 36.710 1.00 26.49 226 GLY B O 1
ATOM 3744 N N . ARG B 1 248 ? 5.619 65.251 37.341 1.00 23.82 227 ARG B N 1
ATOM 3745 C CA . ARG B 1 248 ? 5.408 64.639 38.648 1.00 24.62 227 ARG B CA 1
ATOM 3746 C C . ARG B 1 248 ? 4.002 64.058 38.763 1.00 23.81 227 ARG B C 1
ATOM 3747 O O . ARG B 1 248 ? 3.021 64.705 38.400 1.00 23.01 227 ARG B O 1
ATOM 3755 N N . SER B 1 249 ? 3.914 62.833 39.272 1.00 20.77 228 SER B N 1
ATOM 3756 C CA . SER B 1 249 ? 2.620 62.194 39.519 1.00 20.54 228 SER B CA 1
ATOM 3757 C C . SER B 1 249 ? 1.755 62.967 40.527 1.00 18.56 228 SER B C 1
ATOM 3758 O O . SER B 1 249 ? 2.262 63.532 41.502 1.00 17.83 228 SER B O 1
ATOM 3761 N N . SER B 1 250 ? 0.441 62.954 40.313 1.00 19.49 229 SER B N 1
ATOM 3762 C CA . SER B 1 250 ? -0.478 63.581 41.272 1.00 20.65 229 SER B CA 1
ATOM 3763 C C . SER B 1 250 ? -0.852 62.619 42.402 1.00 22.46 229 SER B C 1
ATOM 3764 O O . SER B 1 250 ? -1.508 63.000 43.367 1.00 22.56 229 SER B O 1
ATOM 3767 N N . ALA B 1 251 ? -0.411 61.362 42.293 1.00 21.35 230 ALA B N 1
ATOM 3768 C CA . ALA B 1 251 ? -0.693 60.366 43.334 1.00 21.11 230 ALA B CA 1
ATOM 3769 C C . ALA B 1 251 ? -0.018 60.708 44.663 1.00 20.55 230 ALA B C 1
ATOM 3770 O O . ALA B 1 251 ? 1.106 61.219 44.664 1.00 21.90 230 ALA B O 1
ATOM 3772 N N . PRO B 1 252 ? -0.688 60.414 45.803 1.00 19.13 231 PRO B N 1
ATOM 3773 C CA . PRO B 1 252 ? -0.091 60.651 47.107 1.00 21.03 231 PRO B CA 1
ATOM 3774 C C . PRO B 1 252 ? 1.096 59.711 47.364 1.00 20.66 231 PRO B C 1
ATOM 3775 O O . PRO B 1 252 ? 1.086 58.556 46.907 1.00 19.83 231 PRO B O 1
ATOM 3779 N N . VAL B 1 253 ? 2.105 60.226 48.062 1.00 19.74 232 VAL B N 1
ATOM 3780 C CA . VAL B 1 253 ? 3.347 59.475 48.293 1.00 18.36 232 VAL B CA 1
ATOM 3781 C C . VAL B 1 253 ? 3.554 59.145 49.758 1.00 18.33 232 VAL B C 1
ATOM 3782 O O . VAL B 1 253 ? 3.469 60.028 50.623 1.00 18.17 232 VAL B O 1
ATOM 3786 N N . LEU B 1 254 ? 3.888 57.880 50.022 1.00 16.41 233 LEU B N 1
ATOM 3787 C CA . LEU B 1 254 ? 4.396 57.466 51.307 1.00 18.44 233 LEU B CA 1
ATOM 3788 C C . LEU B 1 254 ? 5.905 57.352 51.134 1.00 18.83 233 LEU B C 1
ATOM 3789 O O . LEU B 1 254 ? 6.374 56.588 50.280 1.00 17.48 233 LEU B O 1
ATOM 3794 N N . LEU B 1 255 ? 6.639 58.144 51.915 1.00 17.69 234 LEU B N 1
ATOM 3795 C CA . LEU B 1 255 ? 8.102 58.061 51.987 1.00 18.57 234 LEU B CA 1
ATOM 3796 C C . LEU B 1 255 ? 8.544 57.200 53.177 1.00 19.58 234 LEU B C 1
ATOM 3797 O O . LEU B 1 255 ? 8.303 57.550 54.328 1.00 21.38 234 LEU B O 1
ATOM 3802 N N . VAL B 1 256 ? 9.192 56.069 52.890 1.00 19.18 235 VAL B N 1
ATOM 3803 C CA . VAL B 1 256 ? 9.727 55.199 53.935 1.00 18.61 235 VAL B CA 1
ATOM 3804 C C . VAL B 1 256 ? 11.243 55.353 53.953 1.00 20.36 235 VAL B C 1
ATOM 3805 O O . VAL B 1 256 ? 11.900 55.165 52.922 1.00 19.73 235 VAL B O 1
ATOM 3809 N N . ARG B 1 257 ? 11.788 55.716 55.114 1.00 19.48 236 ARG B N 1
ATOM 3810 C CA . ARG B 1 257 ? 13.221 56.003 55.245 1.00 21.33 236 ARG B CA 1
ATOM 3811 C C . ARG B 1 257 ? 13.926 55.050 56.209 1.00 21.40 236 ARG B C 1
ATOM 3812 O O . ARG B 1 257 ? 13.444 54.789 57.304 1.00 21.76 236 ARG B O 1
ATOM 3820 N N . ALA B 1 258 ? 15.077 54.529 55.787 1.00 22.51 237 ALA B N 1
ATOM 3821 C CA . ALA B 1 258 ? 15.966 53.807 56.686 1.00 24.22 237 ALA B CA 1
ATOM 3822 C C . ALA B 1 258 ? 16.430 54.754 57.798 1.00 25.55 237 ALA B C 1
ATOM 3823 O O . ALA B 1 258 ? 16.529 55.977 57.597 1.00 24.55 237 ALA B O 1
ATOM 3825 N N . SER B 1 259 ? 16.717 54.180 58.961 1.00 25.05 238 SER B N 1
ATOM 3826 C CA . SER B 1 259 ? 17.080 54.954 60.144 1.00 29.19 238 SER B CA 1
ATOM 3827 C C . SER B 1 259 ? 18.586 54.949 60.441 1.00 29.57 238 SER B C 1
ATOM 3828 O O . SER B 1 259 ? 19.058 55.787 61.216 1.00 29.78 238 SER B O 1
ATOM 3831 N N . GLU B 1 260 ? 19.310 54.011 59.821 1.00 30.93 239 GLU B N 1
ATOM 3832 C CA . GLU B 1 260 ? 20.769 53.875 59.985 1.00 33.83 239 GLU B CA 1
ATOM 3833 C C . GLU B 1 260 ? 21.500 54.081 58.658 1.00 33.52 239 GLU B C 1
ATOM 3834 O O . GLU B 1 260 ? 21.058 53.576 57.627 1.00 30.64 239 GLU B O 1
ATOM 3840 N N . PRO B 1 261 ? 22.624 54.822 58.681 1.00 32.31 240 PRO B N 1
ATOM 3841 C CA . PRO B 1 261 ? 23.409 55.042 57.464 1.00 32.00 240 PRO B CA 1
ATOM 3842 C C . PRO B 1 261 ? 24.089 53.764 56.976 1.00 32.21 240 PRO B C 1
ATOM 3843 O O . PRO B 1 261 ? 24.544 52.950 57.786 1.00 31.91 240 PRO B O 1
ATOM 3847 N N . LEU B 1 262 ? 24.137 53.585 55.659 1.00 31.43 241 LEU B N 1
ATOM 3848 C CA . LEU B 1 262 ? 24.763 52.407 55.060 1.00 32.13 241 LEU B CA 1
ATOM 3849 C C . LEU B 1 262 ? 26.276 52.426 55.266 1.00 32.90 241 LEU B C 1
ATOM 3850 O O . LEU B 1 262 ? 26.908 51.374 55.383 1.00 35.15 241 LEU B O 1
ATOM 3855 N N . GLY B 1 263 ? 26.847 53.623 55.295 1.00 31.91 242 GLY B N 1
ATOM 3856 C CA . GLY B 1 263 ? 28.286 53.777 55.464 1.00 33.11 242 GLY B CA 1
ATOM 3857 C C . GLY B 1 263 ? 28.645 54.991 56.285 1.00 33.01 242 GLY B C 1
ATOM 3858 O O . GLY B 1 263 ? 27.808 55.535 57.020 1.00 32.46 242 GLY B O 1
ATOM 3859 N N . ASP B 1 264 ? 29.896 55.422 56.157 1.00 32.75 243 ASP B N 1
ATOM 3860 C CA . ASP B 1 264 ? 30.377 56.589 56.882 1.00 32.68 243 ASP B CA 1
ATOM 3861 C C . ASP B 1 264 ? 29.793 57.877 56.332 1.00 33.43 243 ASP B C 1
ATOM 3862 O O . ASP B 1 264 ? 29.621 58.033 55.122 1.00 33.40 243 ASP B O 1
ATOM 3867 N N . TRP B 1 265 ? 29.493 58.798 57.240 1.00 30.98 244 TRP B N 1
ATOM 3868 C CA . TRP B 1 265 ? 28.914 60.075 56.887 1.00 32.32 244 TRP B CA 1
ATOM 3869 C C . TRP B 1 265 ? 29.228 61.077 57.982 1.00 33.59 244 TRP B C 1
ATOM 3870 O O . TRP B 1 265 ? 28.898 60.845 59.148 1.00 33.00 244 TRP B O 1
ATOM 3881 N N . GLN B 1 266 ? 29.869 62.177 57.603 1.00 36.61 245 GLN B N 1
ATOM 3882 C CA . GLN B 1 266 ? 30.108 63.291 58.515 1.00 41.40 245 GLN B CA 1
ATOM 3883 C C . GLN B 1 266 ? 28.831 64.061 58.792 1.00 43.03 245 GLN B C 1
ATOM 3884 O O . GLN B 1 266 ? 28.182 64.538 57.861 1.00 42.34 245 GLN B O 1
ATOM 3890 N N . GLU B 1 267 ? 28.504 64.213 60.072 1.00 47.24 246 GLU B N 1
ATOM 3891 C CA . GLU B 1 267 ? 27.361 65.018 60.518 1.00 51.17 246 GLU B CA 1
ATOM 3892 C C . GLU B 1 267 ? 27.280 66.379 59.819 1.00 52.17 246 GLU B C 1
ATOM 3893 O O . GLU B 1 267 ? 26.208 66.792 59.365 1.00 52.19 246 GLU B O 1
ATOM 3899 N N . GLU B 1 268 ? 28.419 67.065 59.732 1.00 52.61 247 GLU B N 1
ATOM 3900 C CA . GLU B 1 268 ? 28.483 68.405 59.141 1.00 53.43 247 GLU B CA 1
ATOM 3901 C C . GLU B 1 268 ? 28.113 68.459 57.653 1.00 52.72 247 GLU B C 1
ATOM 3902 O O . GLU B 1 268 ? 27.817 69.535 57.129 1.00 53.05 247 GLU B O 1
ATOM 3908 N N . ARG B 1 269 ? 28.125 67.307 56.980 1.00 51.45 248 ARG B N 1
ATOM 3909 C CA . ARG B 1 269 ? 27.798 67.247 55.549 1.00 50.22 248 ARG B CA 1
ATOM 3910 C C . ARG B 1 269 ? 26.294 67.209 55.264 1.00 48.35 248 ARG B C 1
ATOM 3911 O O . ARG B 1 269 ? 25.878 67.168 54.102 1.00 48.40 248 ARG B O 1
ATOM 3919 N N . GLY B 1 270 ? 25.488 67.218 56.325 1.00 45.39 249 GLY B N 1
ATOM 3920 C CA . GLY B 1 270 ? 24.031 67.247 56.197 1.00 43.55 249 GLY B CA 1
ATOM 3921 C C . GLY B 1 270 ? 23.337 65.921 56.446 1.00 39.83 249 GLY B C 1
ATOM 3922 O O . GLY B 1 270 ? 23.934 64.977 56.972 1.00 38.61 249 GLY B O 1
ATOM 3923 N N . ASP B 1 271 ? 22.055 65.866 56.085 1.00 37.49 250 ASP B N 1
ATOM 3924 C CA . ASP B 1 271 ? 21.252 64.662 56.240 1.00 35.52 250 ASP B CA 1
ATOM 3925 C C . ASP B 1 271 ? 21.583 63.673 55.126 1.00 30.96 250 ASP B C 1
ATOM 3926 O O . ASP B 1 271 ? 21.568 64.028 53.949 1.00 32.24 250 ASP B O 1
ATOM 3931 N N . TRP B 1 272 ? 21.853 62.432 55.518 1.00 29.07 251 TRP B N 1
ATOM 3932 C CA . TRP B 1 272 ? 22.206 61.350 54.593 1.00 26.42 251 TRP B CA 1
ATOM 3933 C C . TRP B 1 272 ? 20.964 60.600 54.097 1.00 26.95 251 TRP B C 1
ATOM 3934 O O . TRP B 1 272 ? 21.048 59.781 53.179 1.00 24.48 251 TRP B O 1
ATOM 3945 N N . ARG B 1 273 ? 19.820 60.890 54.711 1.00 24.01 252 ARG B N 1
ATOM 3946 C CA . ARG B 1 273 ? 18.605 60.095 54.513 1.00 23.99 252 ARG B CA 1
ATOM 3947 C C . ARG B 1 273 ? 18.000 60.251 53.122 1.00 22.18 252 ARG B C 1
ATOM 3948 O O . ARG B 1 273 ? 18.232 61.246 52.448 1.00 22.50 252 ARG B O 1
ATOM 3956 N N . ALA B 1 274 ? 17.216 59.250 52.727 1.00 20.96 253 ALA B N 1
ATOM 3957 C CA . ALA B 1 274 ? 16.400 59.281 51.515 1.00 18.83 253 ALA B CA 1
ATOM 3958 C C . ALA B 1 274 ? 15.480 60.500 51.518 1.00 18.72 253 ALA B C 1
ATOM 3959 O O . ALA B 1 274 ? 15.097 60.982 52.587 1.00 21.90 253 ALA B O 1
ATOM 3961 N N . HIS B 1 275 ? 15.114 60.966 50.330 1.00 18.52 254 HIS B N 1
ATOM 3962 C CA . HIS B 1 275 ? 14.326 62.195 50.205 1.00 20.36 254 HIS B CA 1
ATOM 3963 C C . HIS B 1 275 ? 13.247 62.117 49.123 1.00 20.66 254 HIS B C 1
ATOM 3964 O O . HIS B 1 275 ? 13.437 61.506 48.072 1.00 20.21 254 HIS B O 1
ATOM 3971 N N . TRP B 1 276 ? 12.113 62.753 49.408 1.00 19.23 255 TRP B N 1
ATOM 3972 C CA . TRP B 1 276 ? 11.122 63.057 48.389 1.00 18.41 255 TRP B CA 1
ATOM 3973 C C . TRP B 1 276 ? 10.484 64.390 48.764 1.00 20.29 255 TRP B C 1
ATOM 3974 O O . TRP B 1 276 ? 10.309 64.695 49.947 1.00 20.09 255 TRP B O 1
ATOM 3985 N N . ASP B 1 277 ? 10.163 65.180 47.758 1.00 19.79 256 ASP B N 1
ATOM 3986 C CA . ASP B 1 277 ? 9.507 66.474 48.010 1.00 24.98 256 ASP B CA 1
ATOM 3987 C C . ASP B 1 277 ? 8.077 66.271 48.473 1.00 23.60 256 ASP B C 1
ATOM 3988 O O . ASP B 1 277 ? 7.329 65.516 47.850 1.00 25.50 256 ASP B O 1
ATOM 3993 N N . LEU B 1 278 ? 7.718 66.951 49.562 1.00 23.90 257 LEU B N 1
ATOM 3994 C CA . LEU B 1 278 ? 6.338 67.031 50.057 1.00 24.34 257 LEU B CA 1
ATOM 3995 C C . LEU B 1 278 ? 5.571 65.704 50.000 1.00 24.39 257 LEU B C 1
ATOM 3996 O O . LEU B 1 278 ? 4.547 65.602 49.313 1.00 23.46 257 LEU B O 1
ATOM 4001 N N . PRO B 1 279 ? 6.067 64.672 50.709 1.00 23.79 258 PRO B N 1
ATOM 4002 C CA . PRO B 1 279 ? 5.295 63.425 50.686 1.00 24.35 258 PRO B CA 1
ATOM 4003 C C . PRO B 1 279 ? 4.011 63.568 51.500 1.00 25.20 258 PRO B C 1
ATOM 4004 O O . PRO B 1 279 ? 3.931 64.418 52.404 1.00 21.31 258 PRO B O 1
ATOM 4008 N N . HIS B 1 280 ? 3.033 62.723 51.198 1.00 24.19 259 HIS B N 1
ATOM 4009 C CA . HIS B 1 280 ? 1.793 62.701 51.957 1.00 23.34 259 HIS B CA 1
ATOM 4010 C C . HIS B 1 280 ? 2.075 62.268 53.394 1.00 25.69 259 HIS B C 1
ATOM 4011 O O . HIS B 1 280 ? 1.559 62.860 54.348 1.00 24.58 259 HIS B O 1
ATOM 4018 N N . THR B 1 281 ? 2.910 61.241 53.543 1.00 23.54 260 THR B N 1
ATOM 4019 C CA . THR B 1 281 ? 3.267 60.710 54.848 1.00 22.93 260 THR B CA 1
ATOM 4020 C C . THR B 1 281 ? 4.730 60.245 54.794 1.00 23.39 260 THR B C 1
ATOM 4021 O O . THR B 1 281 ? 5.195 59.775 53.752 1.00 23.27 260 THR B O 1
ATOM 4025 N N . VAL B 1 282 ? 5.441 60.412 55.906 1.00 22.29 261 VAL B N 1
ATOM 4026 C CA . VAL B 1 282 ? 6.791 59.867 56.075 1.00 23.93 261 VAL B CA 1
ATOM 4027 C C . VAL B 1 282 ? 6.787 58.826 57.186 1.00 24.37 261 VAL B C 1
ATOM 4028 O O . VAL B 1 282 ? 6.209 59.052 58.243 1.00 24.80 261 VAL B O 1
ATOM 4032 N N . ALA B 1 283 ? 7.435 57.686 56.948 1.00 23.66 262 ALA B N 1
ATOM 4033 C CA . ALA B 1 283 ? 7.611 56.667 57.965 1.00 24.57 262 ALA B CA 1
ATOM 4034 C C . ALA B 1 283 ? 9.101 56.341 58.082 1.00 26.88 262 ALA B C 1
ATOM 4035 O O . ALA B 1 283 ? 9.770 56.103 57.073 1.00 24.58 262 ALA B O 1
ATOM 4037 N N . ASP B 1 284 ? 9.615 56.358 59.308 1.00 26.44 263 ASP B N 1
ATOM 4038 C CA . ASP B 1 284 ? 10.978 55.934 59.566 1.00 29.24 263 ASP B CA 1
ATOM 4039 C C . ASP B 1 284 ? 10.976 54.500 60.084 1.00 29.91 263 ASP B C 1
ATOM 4040 O O . ASP B 1 284 ? 10.151 54.136 60.927 1.00 29.94 263 ASP B O 1
ATOM 4045 N N . VAL B 1 285 ? 11.877 53.677 59.551 1.00 26.73 264 VAL B N 1
ATOM 4046 C CA . VAL B 1 285 ? 11.938 52.275 59.946 1.00 26.15 264 VAL B CA 1
ATOM 4047 C C . VAL B 1 285 ? 13.362 51.880 60.334 1.00 27.29 264 VAL B C 1
ATOM 4048 O O . VAL B 1 285 ? 14.322 52.508 59.877 1.00 26.76 264 VAL B O 1
ATOM 4052 N N . PRO B 1 286 ? 13.506 50.820 61.156 1.00 28.38 265 PRO B N 1
ATOM 4053 C CA . PRO B 1 286 ? 14.825 50.307 61.494 1.00 29.98 265 PRO B CA 1
ATOM 4054 C C . PRO B 1 286 ? 15.599 49.797 60.278 1.00 29.28 265 PRO B C 1
ATOM 4055 O O . PRO B 1 286 ? 15.007 49.459 59.241 1.00 27.09 265 PRO B O 1
ATOM 4059 N N . GLY B 1 287 ? 16.918 49.752 60.422 1.00 29.14 266 GLY B N 1
ATOM 4060 C CA . GLY B 1 287 ? 17.788 49.184 59.405 1.00 28.53 266 GLY B CA 1
ATOM 4061 C C . GLY B 1 287 ? 18.403 50.243 58.521 1.00 28.03 266 GLY B C 1
ATOM 4062 O O . GLY B 1 287 ? 18.102 51.433 58.650 1.00 30.20 266 GLY B O 1
ATOM 4063 N N . ASP B 1 288 ? 19.272 49.804 57.622 1.00 28.28 267 ASP B N 1
ATOM 4064 C CA . ASP B 1 288 ? 19.889 50.699 56.661 1.00 28.74 267 ASP B CA 1
ATOM 4065 C C . ASP B 1 288 ? 19.257 50.509 55.286 1.00 25.58 267 ASP B C 1
ATOM 4066 O O . ASP B 1 288 ? 18.260 49.801 55.145 1.00 25.13 267 ASP B O 1
ATOM 4071 N N . HIS B 1 289 ? 19.870 51.111 54.276 1.00 27.10 268 HIS B N 1
ATOM 4072 C CA . HIS B 1 289 ? 19.372 51.071 52.903 1.00 27.17 268 HIS B CA 1
ATOM 4073 C C . HIS B 1 289 ? 19.035 49.648 52.464 1.00 27.42 268 HIS B C 1
ATOM 4074 O O . HIS B 1 289 ? 18.030 49.423 51.807 1.00 25.54 268 HIS B O 1
ATOM 4081 N N . PHE B 1 290 ? 19.880 48.692 52.841 1.00 23.89 269 PHE B N 1
ATOM 4082 C CA . PHE B 1 290 ? 19.649 47.287 52.523 1.00 28.23 269 PHE B CA 1
ATOM 4083 C C . PHE B 1 290 ? 18.754 46.545 53.514 1.00 25.56 269 PHE B C 1
ATOM 4084 O O . PHE B 1 290 ? 17.799 45.887 53.098 1.00 28.17 269 PHE B O 1
ATOM 4092 N N . THR B 1 291 ? 19.069 46.620 54.804 1.00 28.38 270 THR B N 1
ATOM 4093 C CA . THR B 1 291 ? 18.411 45.759 55.802 1.00 30.55 270 THR B CA 1
ATOM 4094 C C . THR B 1 291 ? 16.949 46.118 56.112 1.00 30.62 270 THR B C 1
ATOM 4095 O O . THR B 1 291 ? 16.229 45.330 56.727 1.00 32.03 270 THR B O 1
ATOM 4099 N N . MET B 1 292 ? 16.511 47.294 55.668 1.00 30.30 271 MET B N 1
ATOM 4100 C CA . MET B 1 292 ? 15.107 47.681 55.797 1.00 26.66 271 MET B CA 1
ATOM 4101 C C . MET B 1 292 ? 14.191 46.751 55.002 1.00 28.60 271 MET B C 1
ATOM 4102 O O . MET B 1 292 ? 13.015 46.601 55.346 1.00 29.62 271 MET B O 1
ATOM 4107 N N . MET B 1 293 ? 14.724 46.131 53.945 1.00 25.60 272 MET B N 1
ATOM 4108 C CA . MET B 1 293 ? 13.954 45.220 53.091 1.00 28.57 272 MET B CA 1
ATOM 4109 C C . MET B 1 293 ? 14.198 43.730 53.393 1.00 29.19 272 MET B C 1
ATOM 4110 O O . MET B 1 293 ? 13.764 42.829 52.651 1.00 28.54 272 MET B O 1
ATOM 4115 N N . ARG B 1 294 ? 14.891 43.475 54.487 1.00 30.27 273 ARG B N 1
ATOM 4116 C CA . ARG B 1 294 ? 15.241 42.105 54.858 1.00 34.76 273 ARG B CA 1
ATOM 4117 C C . ARG B 1 294 ? 14.787 41.875 56.288 1.00 34.59 273 ARG B C 1
ATOM 4118 O O . ARG B 1 294 ? 13.582 41.658 56.534 1.00 32.33 273 ARG B O 1
ATOM 4126 N N A ASP B 1 295 ? 15.760 41.966 57.202 0.50 33.76 274 ASP B N 1
ATOM 4127 N N B ASP B 1 295 ? 15.707 41.929 57.247 0.50 34.79 274 ASP B N 1
ATOM 4128 C CA A ASP B 1 295 ? 15.564 41.908 58.651 0.50 33.81 274 ASP B CA 1
ATOM 4129 C CA B ASP B 1 295 ? 15.333 41.725 58.649 0.50 35.39 274 ASP B CA 1
ATOM 4130 C C A ASP B 1 295 ? 14.284 42.649 59.049 0.50 33.23 274 ASP B C 1
ATOM 4131 C C B ASP B 1 295 ? 14.249 42.686 59.151 0.50 34.46 274 ASP B C 1
ATOM 4132 O O A ASP B 1 295 ? 13.408 42.096 59.721 0.50 33.24 274 ASP B O 1
ATOM 4133 O O B ASP B 1 295 ? 13.460 42.318 60.026 0.50 34.98 274 ASP B O 1
ATOM 4142 N N . HIS B 1 296 ? 14.190 43.898 58.591 1.00 31.54 275 HIS B N 1
ATOM 4143 C CA . HIS B 1 296 ? 13.159 44.859 59.008 1.00 29.97 275 HIS B CA 1
ATOM 4144 C C . HIS B 1 296 ? 12.002 45.084 58.025 1.00 26.19 275 HIS B C 1
ATOM 4145 O O . HIS B 1 296 ? 11.261 46.067 58.154 1.00 25.61 275 HIS B O 1
ATOM 4152 N N . ALA B 1 297 ? 11.828 44.165 57.075 1.00 24.25 276 ALA B N 1
ATOM 4153 C CA . ALA B 1 297 ? 10.710 44.259 56.124 1.00 23.47 276 ALA B CA 1
ATOM 4154 C C . ALA B 1 297 ? 9.321 44.356 56.809 1.00 23.31 276 ALA B C 1
ATOM 4155 O O . ALA B 1 297 ? 8.444 45.076 56.307 1.00 20.45 276 ALA B O 1
ATOM 4157 N N . PRO B 1 298 ? 9.104 43.634 57.945 1.00 23.26 277 PRO B N 1
ATOM 4158 C CA . PRO B 1 298 ? 7.811 43.806 58.637 1.00 25.69 277 PRO B CA 1
ATOM 4159 C C . PRO B 1 298 ? 7.491 45.245 59.026 1.00 24.73 277 PRO B C 1
ATOM 4160 O O . PRO B 1 298 ? 6.315 45.625 59.027 1.00 25.13 277 PRO B O 1
ATOM 4164 N N . ALA B 1 299 ? 8.516 46.031 59.373 1.00 23.85 278 ALA B N 1
ATOM 4165 C CA . ALA B 1 299 ? 8.324 47.444 59.709 1.00 23.66 278 ALA B CA 1
ATOM 4166 C C . ALA B 1 299 ? 7.893 48.282 58.495 1.00 23.23 278 ALA B C 1
ATOM 4167 O O . ALA B 1 299 ? 7.072 49.195 58.626 1.00 23.84 278 ALA B O 1
ATOM 4169 N N . VAL B 1 300 ? 8.435 47.964 57.320 1.00 20.87 279 VAL B N 1
ATOM 4170 C CA . VAL B 1 300 ? 8.030 48.617 56.081 1.00 20.80 279 VAL B CA 1
ATOM 4171 C C . VAL B 1 300 ? 6.565 48.254 55.788 1.00 20.59 279 VAL B C 1
ATOM 4172 O O . VAL B 1 300 ? 5.746 49.132 55.507 1.00 19.58 279 VAL B O 1
ATOM 4176 N N . ALA B 1 301 ? 6.241 46.965 55.894 1.00 20.33 280 ALA B N 1
ATOM 4177 C CA . ALA B 1 301 ? 4.882 46.482 55.635 1.00 22.85 280 ALA B CA 1
ATOM 4178 C C . ALA B 1 301 ? 3.870 47.149 56.559 1.00 23.23 280 ALA B C 1
ATOM 4179 O O . ALA B 1 301 ? 2.801 47.569 56.105 1.00 23.76 280 ALA B O 1
ATOM 4181 N N . GLU B 1 302 ? 4.218 47.252 57.840 1.00 25.87 281 GLU B N 1
ATOM 4182 C CA . GLU B 1 302 ? 3.360 47.870 58.862 1.00 29.67 281 GLU B CA 1
ATOM 4183 C C . GLU B 1 302 ? 3.045 49.320 58.475 1.00 26.59 281 GLU B C 1
ATOM 4184 O O . GLU B 1 302 ? 1.883 49.743 58.528 1.00 26.34 281 GLU B O 1
ATOM 4190 N N . ALA B 1 303 ? 4.076 50.059 58.056 1.00 26.02 282 ALA B N 1
ATOM 4191 C CA . ALA B 1 303 ? 3.928 51.451 57.617 1.00 24.21 282 ALA B CA 1
ATOM 4192 C C . ALA B 1 303 ? 3.017 51.562 56.397 1.00 23.49 282 ALA B C 1
ATOM 4193 O O . ALA B 1 303 ? 2.166 52.458 56.333 1.00 22.49 282 ALA B O 1
ATOM 4195 N N . VAL B 1 304 ? 3.195 50.657 55.430 1.00 20.47 283 VAL B N 1
ATOM 4196 C CA . VAL B 1 304 ? 2.347 50.625 54.233 1.00 21.37 283 VAL B CA 1
ATOM 4197 C C . VAL B 1 304 ? 0.878 50.354 54.601 1.00 20.66 283 VAL B C 1
ATOM 4198 O O . VAL B 1 304 ? -0.022 51.087 54.185 1.00 21.35 283 VAL B O 1
ATOM 4202 N N . LEU B 1 305 ? 0.647 49.316 55.401 1.00 20.98 284 LEU B N 1
ATOM 4203 C CA . LEU B 1 305 ? -0.715 48.945 55.761 1.00 24.39 284 LEU B CA 1
ATOM 4204 C C . LEU B 1 305 ? -1.481 50.086 56.453 1.00 24.34 284 LEU B C 1
ATOM 4205 O O . LEU B 1 305 ? -2.626 50.367 56.085 1.00 25.26 284 LEU B O 1
ATOM 4210 N N . SER B 1 306 ? -0.837 50.752 57.410 1.00 25.64 285 SER B N 1
ATOM 4211 C CA . SER B 1 306 ? -1.414 51.914 58.104 1.00 29.13 285 SER B CA 1
ATOM 4212 C C . SER B 1 306 ? -1.745 53.056 57.153 1.00 27.63 285 SER B C 1
ATOM 4213 O O . SER B 1 306 ? -2.811 53.685 57.245 1.00 26.57 285 SER B O 1
ATOM 4216 N N . TRP B 1 307 ? -0.815 53.339 56.244 1.00 25.74 286 TRP B N 1
ATOM 4217 C CA . TRP B 1 307 ? -1.008 54.400 55.274 1.00 25.65 286 TRP B CA 1
ATOM 4218 C C . TRP B 1 307 ? -2.166 54.103 54.317 1.00 26.23 286 TRP B C 1
ATOM 4219 O O . TRP B 1 307 ? -2.958 54.995 54.006 1.00 27.16 286 TRP B O 1
ATOM 4230 N N . LEU B 1 308 ? -2.264 52.858 53.851 1.00 26.05 287 LEU B N 1
ATOM 4231 C CA . LEU B 1 308 ? -3.351 52.444 52.954 1.00 26.42 287 LEU B CA 1
ATOM 4232 C C . LEU B 1 308 ? -4.719 52.655 53.602 1.00 29.22 287 LEU B C 1
ATOM 4233 O O . LEU B 1 308 ? -5.658 53.110 52.944 1.00 29.37 287 LEU B O 1
ATOM 4238 N N . ASP B 1 309 ? -4.816 52.349 54.893 1.00 31.77 288 ASP B N 1
ATOM 4239 C CA . ASP B 1 309 ? -6.045 52.599 55.653 1.00 36.01 288 ASP B CA 1
ATOM 4240 C C . ASP B 1 309 ? -6.379 54.091 55.687 1.00 36.84 288 ASP B C 1
ATOM 4241 O O . ASP B 1 309 ? -7.523 54.481 55.444 1.00 37.47 288 ASP B O 1
ATOM 4246 N N . ALA B 1 310 ? -5.364 54.915 55.944 1.00 36.68 289 ALA B N 1
ATOM 4247 C CA . ALA B 1 310 ? -5.522 56.372 56.000 1.00 36.84 289 ALA B CA 1
ATOM 4248 C C . ALA B 1 310 ? -5.944 57.002 54.666 1.00 36.97 289 ALA B C 1
ATOM 4249 O O . ALA B 1 310 ? -6.809 57.879 54.642 1.00 37.94 289 ALA B O 1
ATOM 4251 N N . ILE B 1 311 ? -5.356 56.565 53.555 1.00 34.52 290 ILE B N 1
ATOM 4252 C CA . ILE B 1 311 ? -5.729 57.154 52.264 1.00 34.25 290 ILE B CA 1
ATOM 4253 C C . ILE B 1 311 ? -7.061 56.629 51.719 1.00 36.53 290 ILE B C 1
ATOM 4254 O O . ILE B 1 311 ? -7.691 57.276 50.870 1.00 36.40 290 ILE B O 1
ATOM 4259 N N . GLU B 1 312 ? -7.478 55.462 52.217 1.00 36.52 291 GLU B N 1
ATOM 4260 C CA . GLU B 1 312 ? -8.763 54.866 51.861 1.00 38.08 291 GLU B CA 1
ATOM 4261 C C . GLU B 1 312 ? -9.828 55.290 52.869 1.00 38.80 291 GLU B C 1
ATOM 4262 O O . GLU B 1 312 ? -10.979 54.859 52.780 1.00 40.43 291 GLU B O 1
#

Solvent-accessible surface area: 24066 Å² total; per-residue (Å²): 101,37,29,0,37,51,1,0,105,50,0,5,116,72,93,78,30,42,92,0,37,76,12,0,9,83,0,0,32,7,28,61,72,1,84,42,28,112,51,22,69,34,198,10,53,21,79,104,45,4,17,19,38,138,124,73,176,58,77,4,15,0,0,0,1,16,11,21,38,2,28,22,17,119,67,54,2,90,158,2,2,99,34,0,85,111,76,3,51,0,16,12,0,49,4,0,5,28,23,105,108,92,70,10,50,2,0,27,69,3,50,11,0,0,16,9,2,0,107,4,0,65,156,49,14,59,154,28,49,12,0,0,0,0,23,25,23,0,0,30,2,0,11,15,0,0,41,50,2,51,181,49,50,71,29,71,10,40,0,0,0,0,0,1,0,12,17,91,83,41,63,68,0,46,111,52,2,18,86,45,20,0,81,24,16,30,88,35,40,140,114,73,4,46,12,10,63,0,0,0,7,0,31,0,29,97,31,20,71,26,141,69,92,28,132,8,84,8,44,11,1,7,0,53,1,48,85,63,36,15,131,30,123,149,141,123,38,89,24,82,4,85,33,84,134,38,104,50,70,20,85,6,61,0,21,9,69,21,0,22,140,74,59,2,85,22,0,1,120,16,0,32,71,9,0,90,72,52,83,102,109,29,32,0,27,49,1,0,136,48,0,6,130,76,92,80,34,40,91,0,18,70,11,0,8,89,0,0,28,6,30,66,65,2,84,38,26,118,50,23,69,36,199,12,87,22,67,116,46,2,20,20,72,135,155,186,58,89,5,15,0,0,0,1,14,10,23,35,2,28,19,17,110,69,48,2,90,136,1,2,100,36,0,86,114,76,3,55,0,16,6,0,45,5,0,4,28,22,143,104,72,8,48,1,0,31,67,3,42,9,0,0,17,7,3,0,112,10,0,67,190,50,14,55,156,29,50,13,0,0,0,0,23,24,24,0,0,24,3,0,8,18,0,0,30,59,2,51,171,50,51,72,28,70,10,41,0,0,0,0,0,2,0,12,16,74,78,78,53,72,8,31,107,81,4,18,92,35,29,0,82,16,20,32,91,30,39,140,113,78,3,49,13,10,66,0,0,0,6,0,32,0,39,94,31,18,70,27,142,80,84,35,137,10,86,11,45,14,1,6,0,57,1,41,97,58,29,18,128,37,101,161,142,121,41,92,26,87,4,58,24,67,178,36,108,49,67,18,85,5,64,8,28,9,42,35,0,16,107,82,60,0,78,25,0,1,120,18,0,36,72,7,0,102,79,51,108

CATH classification: 3.40.50.1820

Sequence (557 aa):
AGMFRALFRQAVEDDRYGEFLDVLAEASAFRPQFASPEACSERLDPVLLAGGPTDAEGRAVLVGCTGTAANGGPHHEFLRLSTSFQEERDFLAVPLPGYGTGGTALLPADLDTALDAQARAILRAAGDAPVVLLGHAGGALLAHELAFRLERRAHGAPPAGIVLVDPYPPGHQEPIEVWSRQLGEGLFAGELEPMSDARLLAMGRYARFLAGPRPGRSSAPVLLVRASEEPLGDWQEERGDWRAHWDLPHTVADVPGDHFTMMRDHAPAVAEAVLSWLDAIEGAGMFRALFRQAVEDDRYGEFLDVLAEASAFRPQFASPEACSERLDPVLLAGGPTDEGRAVVLVGCTGTAANGGPHHEFLRRLSTSFQEERDFLAVPLPGYGTGTALLPADLDTALDAQARAILRAAGDAPVVLLGHAGGALLAHELAFRLERAHGAPPAGIVLVDPYPPGHQEPIEVWSRQLGEGLFAGELEPMSDARLLAMGRYARFLAGPRPGRSSAPVLLVRASEPLGDWQEERGDWRAHWDLPHTVADVPGDHFTMMRDDHAPAVAEAVLSWLDAIE

Secondary structure (DSSP, 8-state):
--HHHHHHHHHHHTT-HHHHHHHHHHHHTTS-EE-SGGG--S--PPEEEE-------S--EEEEE----TT-STTTTHHHHHTTTTT--EEEEPPTT--B--BPPEESSHHHHHHHHHHHHHHHHTTS-EEEEEETHHHHHHHHHHHHHHHHHS---SEEEEES---TTS-HHHHHTHHHHHHHHHHT-SSPPPHHHHHHHHHHHHHHHS-------S-EEEEEESS-SS---GGG---S---SS-SEEEEESS-TTHHHHT-HHHHHHHHHHHHHHHH-/--HHHHHHHHHHHTT-HHHHHHHHHHHHTTS-EE-SGGG--S--PPEEEE---------EEEEE----TT-STTTTHHHHGGGTTT--EEEEPPTT-----PPEESSHHHHHHHHHHHHHHHHTTS-EEEEEETHHHHHHHHHHHHHHHHSS---SEEEEES---TTS-HHHHHTHHHHHHHHHHT-SSPPPHHHHHHHHHHHHHHHS-------S-EEEEEESS-SS---GGG---S---SS-SEEEEESS-TTGGGTTTHHHHHHHHHHHHHHH-

B-factor: mean 31.86, std 11.42, range [14.25, 96.37]